Protein 4X7Y (pdb70)

InterPro domains:
  IPR008884 Macrocin-O-methyltransferase [PF05711] (21-252)
  IPR008884 Macrocin-O-methyltransferase [PTHR40036] (36-253)
  IPR029063 S-adenosyl-L-methionine-dependent methyltransferase superfamily [G3DSA:3.40.50.150] (6-253)
  IPR029063 S-adenosyl-L-methionine-dependent methyltransferase superfamily [SSF53335] (18-227)

Solvent-accessible surface area: 20871 Å² total; per-residue (Å²): 92,83,10,31,99,18,5,1,56,4,0,24,62,1,0,0,3,28,0,26,36,16,44,5,41,91,19,69,177,35,108,130,47,65,37,73,104,130,14,1,67,15,5,40,4,76,0,48,64,0,4,5,32,8,0,20,92,4,0,64,12,3,27,91,0,2,30,8,2,41,176,85,53,9,51,12,23,6,0,6,2,13,8,34,17,0,0,4,2,0,0,1,6,0,0,0,61,9,98,85,24,190,127,33,21,0,8,0,0,18,12,18,103,11,37,60,148,60,78,156,142,46,43,101,46,5,45,150,45,50,26,56,101,98,17,92,60,19,65,41,60,14,53,53,70,39,0,62,110,0,0,54,34,10,42,4,78,55,127,25,9,115,38,16,74,18,69,24,119,91,22,0,58,120,7,80,7,147,138,0,1,0,0,2,5,26,12,30,18,31,20,18,4,21,40,0,0,57,69,0,5,82,54,3,8,97,18,0,3,0,0,1,5,8,40,62,34,80,2,2,79,74,0,0,80,63,5,24,122,130,98,65,29,105,22,135,51,51,137,31,14,190,48,0,5,35,0,89,69,109,94,84,9,29,95,17,6,1,52,3,0,24,56,1,0,0,3,14,1,26,42,16,43,6,42,88,17,66,177,37,105,129,48,65,39,81,114,145,16,0,58,15,6,36,4,76,0,48,64,0,5,6,32,7,0,23,89,4,0,64,12,2,25,88,0,3,33,5,2,43,168,84,52,9,61,9,24,6,0,6,1,12,9,34,18,0,0,3,1,0,0,1,6,0,0,0,62,9,96,83,21,186,126,32,24,0,7,0,0,18,17,21,103,10,37,61,154,58,76,146,137,49,48,101,57,6,41,145,40,49,30,60,100,93,18,94,49,18,68,40,62,14,53,51,70,40,0,59,116,1,0,54,40,10,42,3,74,55,126,21,9,112,40,16,76,22,81,22,129,80,22,0,58,120,7,84,8,146,124,0,2,0,0,2,5,26,14,32,18,29,24,16,5,23,35,0,0,55,69,0,5,82,53,3,7,105,20,0,4,0,0,1,6,12,40,58,33,70,1,1,79,86,0,0,84,69,6,24,123,127,101,66,31,102,24,135,50,50,139,32,16,191,52,1,4,34,0,91,66,116

Secondary structure (DSSP, 8-state):
--HHHHHHHHHHHHHTTTTT-PPBP-BTTB---S--HHHHHTT-S-BSS-S-SSHHHHHHHHHHHHHHHHHHT---EEEEE--TTSHHHHHHHHHHHHTT--S--EEEEE-SS-SPPP-TTS-HHHHHH-GGGGTTTTT----HHHHHHHHHHTT--STTEEEEES-HHHHSTT-S-S-EEEEEE---SHHHHHHHHHHTGGGEEEEEEEEETTTTSHHHHHHHHHHHHHHT--PPPEE-SSS-EEEE--/--HHHHHHHHHHHHHTTTTT-PPBP--TT----S--HHHHHTT-S-BSS-S-SSHHHHHHHHHHHHHHHHHHT---EEEEE--TTSHHHHHHHHHHHHTT--S--EEEEE-SS-SPPP-TTS-HHHHHH-GGGGTTTTT----HHHHHHHHHHTT--STTEEEEES-HHHHSTT-S---EEEEEE---SHHHHHHHHHHHGGGEEEEEEEEETTTTSHHHHHHHHHHHHHHT-----EE-SSS-EEEE--

GO terms:
  GO:0000287 magnesium ion binding (F, IDA)
  GO:0008171 O-methyltransferase activity (F, IDA)
  GO:0017000 antibiotic biosynthetic process (P, IDA)
  GO:0032259 methylation (P, IDA)
  GO:0036094 small molecule binding (F, EXP)

Nearest PDB structures (foldseek):
  4x7z-assembly1_B  TM=1.003E+00  e=1.386E-55  Micromonospora griseorubida
  4x7u-assembly1_B  TM=1.002E+00  e=1.895E-55  Micromonospora griseorubida
  4x7v-assembly1_A  TM=1.003E+00  e=2.786E-54  Micromonospora griseorubida
  4xvy-assembly1_B  TM=1.002E+00  e=1.186E-52  Micromonospora griseorubida
  4ce0-assembly1_A-2  TM=9.869E-01  e=1.289E-32  Saccharopolyspora spinosa

Structure (mmCIF, N/CA/C/O backbone):
data_4X7Y
#
_entry.id   4X7Y
#
_cell.length_a   50.386
_cell.length_b   89.926
_cell.length_c   128.669
_cell.angle_alpha   90.00
_cell.angle_beta   90.00
_cell.angle_gamma   90.00
#
_symmetry.space_group_name_H-M   'P 21 21 21'
#
loop_
_entity.id
_entity.type
_entity.pdbx_description
1 polymer "Mycinamicin III 3''-O-methyltransferase"
2 non-polymer 'MAGNESIUM ION'
3 non-polymer S-ADENOSYL-L-HOMOCYSTEINE
4 water water
#
loop_
_atom_site.group_PDB
_atom_site.id
_atom_site.type_symbol
_atom_site.label_atom_id
_atom_site.label_alt_id
_atom_site.label_comp_id
_atom_site.label_asym_id
_atom_site.label_entity_id
_atom_site.label_seq_id
_atom_site.pdbx_PDB_ins_code
_atom_site.Cartn_x
_atom_site.Cartn_y
_atom_site.Cartn_z
_atom_site.occupancy
_atom_site.B_iso_or_equiv
_atom_site.auth_seq_id
_atom_site.auth_comp_id
_atom_site.auth_asym_id
_atom_site.auth_atom_id
_atom_site.pdbx_PDB_model_num
ATOM 1 N N . SER A 1 24 ? 35.192 13.173 116.277 1.00 38.69 4 SER B N 1
ATOM 2 C CA . SER A 1 24 ? 33.816 12.811 115.825 1.00 36.41 4 SER B CA 1
ATOM 3 C C . SER A 1 24 ? 32.750 13.514 116.666 1.00 33.66 4 SER B C 1
ATOM 4 O O . SER A 1 24 ? 32.871 13.607 117.889 1.00 34.87 4 SER B O 1
ATOM 7 N N . THR A 1 25 ? 31.701 13.991 116.002 1.00 30.63 5 THR B N 1
ATOM 8 C CA . THR A 1 25 ? 30.539 14.570 116.676 1.00 27.67 5 THR B CA 1
ATOM 9 C C . THR A 1 25 ? 29.668 13.461 117.272 1.00 24.84 5 THR B C 1
ATOM 10 O O . THR A 1 25 ? 29.853 12.277 116.965 1.00 23.62 5 THR B O 1
ATOM 14 N N . GLY A 1 26 ? 28.697 13.847 118.097 1.00 22.67 6 GLY B N 1
ATOM 15 C CA . GLY A 1 26 ? 27.745 12.891 118.661 1.00 21.58 6 GLY B CA 1
ATOM 16 C C . GLY A 1 26 ? 26.991 12.100 117.604 1.00 20.86 6 GLY B C 1
ATOM 17 O O . GLY A 1 26 ? 26.846 10.880 117.718 1.00 20.44 6 GLY B O 1
ATOM 18 N N . VAL A 1 27 ? 26.519 12.802 116.576 1.00 20.98 7 VAL B N 1
ATOM 19 C CA . VAL A 1 27 ? 25.819 12.162 115.449 1.00 20.44 7 VAL B CA 1
ATOM 20 C C . VAL A 1 27 ? 26.727 11.156 114.730 1.00 19.98 7 VAL B C 1
ATOM 21 O O . VAL A 1 27 ? 26.303 10.041 114.419 1.00 19.15 7 VAL B O 1
ATOM 25 N N . GLU A 1 28 ? 27.966 11.553 114.463 1.00 20.19 8 GLU B N 1
ATOM 26 C CA . GLU A 1 28 ? 28.917 10.672 113.787 1.00 20.81 8 GLU B CA 1
ATOM 27 C C . GLU A 1 28 ? 29.186 9.418 114.628 1.00 19.28 8 GLU B C 1
ATOM 28 O O . GLU A 1 28 ? 29.196 8.299 114.111 1.00 18.67 8 GLU B O 1
ATOM 34 N N . LEU A 1 29 ? 29.385 9.604 115.928 1.00 18.41 9 LEU B N 1
ATOM 35 C CA . LEU A 1 29 ? 29.628 8.479 116.824 1.00 17.80 9 LEU B CA 1
ATOM 36 C C . LEU A 1 29 ? 28.430 7.527 116.897 1.00 16.46 9 LEU B C 1
ATOM 37 O O . LEU A 1 29 ? 28.591 6.296 116.848 1.00 16.01 9 LEU B O 1
ATOM 42 N N . TYR A 1 30 ? 27.232 8.097 117.009 1.00 15.79 10 TYR B N 1
ATOM 43 C CA . TYR A 1 30 ? 26.008 7.303 117.054 1.00 15.45 10 TYR B CA 1
ATOM 44 C C . TYR A 1 30 ? 25.817 6.478 115.779 1.00 15.24 10 TYR B C 1
ATOM 45 O O . TYR A 1 30 ? 25.574 5.282 115.836 1.00 14.86 10 TYR B O 1
ATOM 54 N N . LEU A 1 31 ? 25.932 7.120 114.622 1.00 15.51 11 LEU B N 1
ATOM 55 C CA . LEU A 1 31 ? 25.676 6.399 113.378 1.00 15.90 11 LEU B CA 1
ATOM 56 C C . LEU A 1 31 ? 26.753 5.346 113.080 1.00 15.92 11 LEU B C 1
ATOM 57 O O . LEU A 1 31 ? 26.455 4.273 112.545 1.00 15.36 11 LEU B O 1
ATOM 62 N N . ASP A 1 32 ? 28.001 5.648 113.432 1.00 16.52 12 ASP B N 1
ATOM 63 C CA . ASP A 1 32 ? 29.063 4.664 113.276 1.00 17.31 12 ASP B CA 1
ATOM 64 C C . ASP A 1 32 ? 28.796 3.435 114.162 1.00 15.92 12 ASP B C 1
ATOM 65 O O . ASP A 1 32 ? 28.923 2.298 113.711 1.00 15.34 12 ASP B O 1
ATOM 70 N N . LEU A 1 33 ? 28.411 3.669 115.412 1.00 15.40 13 LEU B N 1
ATOM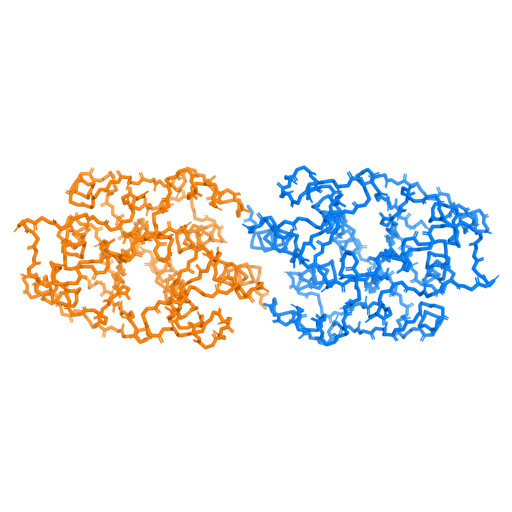 71 C CA . LEU A 1 33 ? 28.112 2.572 116.332 1.00 14.75 13 LEU B CA 1
ATOM 72 C C . LEU A 1 33 ? 26.886 1.791 115.860 1.00 14.18 13 LEU B C 1
ATOM 73 O O . LEU A 1 33 ? 26.854 0.555 115.934 1.00 14.01 13 LEU B O 1
ATOM 78 N N . LEU A 1 34 ? 25.874 2.505 115.369 1.00 13.86 14 LEU B N 1
ATOM 79 C CA . LEU A 1 34 ? 24.661 1.839 114.914 1.00 13.78 14 LEU B CA 1
ATOM 80 C C . LEU A 1 34 ? 24.959 0.879 113.748 1.00 13.61 14 LEU B C 1
ATOM 81 O O . LEU A 1 34 ? 24.447 -0.237 113.718 1.00 13.17 14 LEU B O 1
ATOM 86 N N . LYS A 1 35 ? 25.808 1.294 112.807 1.00 13.69 15 LYS B N 1
ATOM 87 C CA . LYS A 1 35 ? 26.212 0.390 111.715 1.00 14.21 15 LYS B CA 1
ATOM 88 C C . LYS A 1 35 ? 26.957 -0.837 112.233 1.00 14.23 15 LYS B C 1
ATOM 89 O O . LYS A 1 35 ? 26.687 -1.954 111.784 1.00 14.31 15 LYS B O 1
ATOM 95 N N . ARG A 1 36 ? 27.872 -0.630 113.183 1.00 14.93 16 ARG B N 1
ATOM 96 C CA . ARG A 1 36 ? 28.644 -1.739 113.755 1.00 15.99 16 ARG B CA 1
ATOM 97 C C . ARG A 1 36 ? 27.756 -2.690 114.538 1.00 15.19 16 ARG B C 1
ATOM 98 O O . ARG A 1 36 ? 28.059 -3.880 114.646 1.00 15.46 16 ARG B O 1
ATOM 106 N N . THR A 1 37 ? 26.671 -2.159 115.099 1.00 14.38 17 THR B N 1
ATOM 107 C CA . THR A 1 37 ? 25.775 -2.951 115.921 1.00 14.26 17 THR B CA 1
ATOM 108 C C . THR A 1 37 ? 24.778 -3.762 115.085 1.00 13.66 17 THR B C 1
ATOM 109 O O . THR A 1 37 ? 24.638 -4.970 115.290 1.00 13.33 17 THR B O 1
ATOM 113 N N . VAL A 1 38 ? 24.111 -3.135 114.116 1.00 13.29 18 VAL B N 1
ATOM 114 C CA . VAL A 1 38 ? 23.150 -3.893 113.297 1.00 13.20 18 VAL B CA 1
ATOM 115 C C . VAL A 1 38 ? 23.824 -5.001 112.465 1.00 13.23 18 VAL B C 1
ATOM 116 O O . VAL A 1 38 ? 23.198 -6.038 112.193 1.00 13.06 18 VAL B O 1
ATOM 120 N N . SER A 1 39 ? 25.091 -4.791 112.079 1.00 13.25 19 SER B N 1
ATOM 121 C CA . SER A 1 39 ? 25.858 -5.813 111.354 1.00 13.62 19 SER B CA 1
ATOM 122 C C . SER A 1 39 ? 26.638 -6.735 112.299 1.00 13.77 19 SER B C 1
ATOM 123 O O . SER A 1 39 ? 27.274 -7.687 111.862 1.00 13.91 19 SER B O 1
ATOM 126 N N . ASN A 1 40 ? 26.553 -6.427 113.588 1.00 13.54 20 ASN B N 1
ATOM 127 C CA . ASN A 1 40 ? 27.225 -7.159 114.664 1.00 14.00 20 ASN B CA 1
ATOM 128 C C . ASN A 1 40 ? 28.736 -7.354 114.489 1.00 14.36 20 ASN B C 1
ATOM 129 O O . ASN A 1 40 ? 29.272 -8.434 114.730 1.00 14.45 20 ASN B O 1
ATOM 134 N N . PHE A 1 41 ? 29.419 -6.285 114.111 1.00 14.94 21 PHE B N 1
ATOM 135 C CA . PHE A 1 41 ? 30.865 -6.240 114.237 1.00 16.07 21 PHE B CA 1
ATOM 136 C C . PHE A 1 41 ? 31.295 -6.200 115.710 1.00 15.80 21 PHE B C 1
ATOM 137 O O . PHE A 1 41 ? 32.465 -6.432 116.019 1.00 16.26 21 PHE B O 1
ATOM 145 N N . ILE A 1 42 ? 30.359 -5.898 116.612 1.00 15.17 22 ILE B N 1
ATOM 146 C CA . ILE A 1 42 ? 30.678 -5.815 118.037 1.00 15.30 22 ILE B CA 1
ATOM 147 C C . ILE A 1 42 ? 30.935 -7.202 118.628 1.00 15.30 22 ILE B C 1
ATOM 148 O O . ILE A 1 42 ? 31.959 -7.407 119.285 1.00 16.00 22 ILE B O 1
ATOM 153 N N . TYR A 1 43 ? 30.005 -8.138 118.422 1.00 14.60 23 TYR B N 1
ATOM 154 C CA . TYR A 1 43 ? 30.118 -9.489 118.994 1.00 14.83 23 TYR B CA 1
ATOM 155 C C . TYR A 1 43 ? 30.457 -10.580 117.970 1.00 15.33 23 TYR B C 1
ATOM 156 O O . TYR A 1 43 ? 30.856 -11.680 118.358 1.00 16.47 23 TYR B O 1
ATOM 165 N N . GLN A 1 44 ? 30.333 -10.267 116.686 1.00 15.44 24 GLN B N 1
ATOM 166 C CA . GLN A 1 44 ? 30.880 -11.110 115.605 1.00 15.79 24 GLN B CA 1
ATOM 167 C C . GLN A 1 44 ? 30.329 -12.539 115.610 1.00 15.69 24 GLN B C 1
ATOM 168 O O . GLN A 1 44 ? 31.043 -13.535 115.807 1.00 16.07 24 GLN B O 1
ATOM 174 N N . ASP A 1 45 ? 29.027 -12.617 115.353 1.00 15.68 25 ASP B N 1
ATOM 175 C CA . ASP A 1 45 ? 28.323 -13.893 115.296 1.00 15.58 25 ASP B CA 1
ATOM 176 C C . ASP A 1 45 ? 28.728 -14.745 114.102 1.00 15.76 25 ASP B C 1
ATOM 177 O O . ASP A 1 45 ? 29.065 -14.237 113.019 1.00 15.67 25 ASP B O 1
ATOM 182 N N . ALA A 1 46 ? 28.636 -16.057 114.292 1.00 15.99 26 ALA B N 1
ATOM 183 C CA . ALA A 1 46 ? 28.877 -17.014 113.228 1.00 16.07 26 ALA B CA 1
ATOM 184 C C . ALA A 1 46 ? 27.945 -16.778 112.049 1.00 15.65 26 ALA B C 1
ATOM 185 O O . ALA A 1 46 ? 26.863 -16.210 112.204 1.00 15.91 26 ALA B O 1
ATOM 187 N N . THR A 1 47 ? 28.368 -17.247 110.880 1.00 15.73 27 THR B N 1
ATOM 188 C CA . THR A 1 47 ? 27.497 -17.277 109.709 1.00 15.80 27 THR B CA 1
ATOM 189 C C . THR A 1 47 ? 26.893 -18.672 109.542 1.00 16.16 27 THR B C 1
ATOM 190 O O . THR A 1 47 ? 27.476 -19.679 109.978 1.00 16.49 27 THR B O 1
ATOM 194 N N . HIS A 1 48 ? 25.727 -18.732 108.912 1.00 16.60 28 HIS B N 1
ATOM 195 C CA . HIS A 1 48 ? 25.226 -20.001 108.401 1.00 17.32 28 HIS B CA 1
ATOM 196 C C . HIS A 1 48 ? 26.168 -20.483 107.304 1.00 18.36 28 HIS B C 1
ATOM 197 O O . HIS A 1 48 ? 26.789 -19.673 106.597 1.00 17.85 28 HIS B O 1
ATOM 204 N N . VAL A 1 49 ? 26.269 -21.803 107.169 1.00 19.68 29 VAL B N 1
ATOM 205 C CA . VAL A 1 49 ? 27.056 -22.423 106.106 1.00 20.97 29 VAL B CA 1
ATOM 206 C C . VAL A 1 49 ? 26.107 -22.685 104.940 1.00 21.94 29 VAL B C 1
ATOM 207 O O . VAL A 1 49 ? 25.333 -23.639 104.960 1.00 22.68 29 VAL B O 1
ATOM 211 N N . ALA A 1 50 ? 26.151 -21.794 103.954 1.00 22.54 30 ALA B N 1
ATOM 212 C CA . ALA A 1 50 ? 25.253 -21.812 102.805 1.00 23.81 30 ALA B CA 1
ATOM 213 C C . ALA A 1 50 ? 25.929 -21.113 101.631 1.00 24.77 30 ALA B C 1
ATOM 214 O O . ALA A 1 50 ? 26.887 -20.369 101.818 1.00 24.15 30 ALA B O 1
ATOM 216 N N . GLY A 1 51 ? 25.419 -21.353 100.425 1.00 26.19 31 GLY B N 1
ATOM 217 C CA . GLY A 1 51 ? 25.978 -20.760 99.212 1.00 27.57 31 GLY B CA 1
ATOM 218 C C . GLY A 1 51 ? 27.469 -21.014 99.100 1.00 28.54 31 GLY B C 1
ATOM 219 O O . GLY A 1 51 ? 27.918 -22.147 99.241 1.00 28.67 31 GLY B O 1
ATOM 220 N N . LEU A 1 52 ? 28.240 -19.949 98.887 1.00 29.92 32 LEU B N 1
ATOM 221 C CA . LEU A 1 52 ? 29.695 -20.058 98.757 1.00 31.02 32 LEU B CA 1
ATOM 222 C C . LEU A 1 52 ? 30.432 -20.134 100.098 1.00 31.01 32 LEU B C 1
ATOM 223 O O . LEU A 1 52 ? 31.640 -20.375 100.125 1.00 31.94 32 LEU B O 1
ATOM 228 N N . ILE A 1 53 ? 29.711 -19.932 101.199 1.00 29.53 33 ILE B N 1
ATOM 229 C CA . ILE A 1 53 ? 30.306 -19.944 102.538 1.00 29.63 33 ILE B CA 1
ATOM 230 C C . ILE A 1 53 ? 30.392 -21.390 103.043 1.00 29.03 33 ILE B C 1
ATOM 231 O O . ILE A 1 53 ? 29.367 -22.036 103.241 1.00 29.48 33 ILE B O 1
ATOM 236 N N . THR A 1 54 ? 31.607 -21.888 103.272 1.00 29.42 34 THR B N 1
ATOM 237 C CA . THR A 1 54 ? 31.806 -23.287 103.676 1.00 29.85 34 THR B CA 1
ATOM 238 C C . THR A 1 54 ? 32.187 -23.490 105.148 1.00 29.28 34 THR B C 1
ATOM 239 O O . THR A 1 54 ? 32.300 -24.627 105.603 1.00 30.00 34 THR B O 1
ATOM 243 N N . GLN A 1 55 ? 32.364 -22.395 105.885 1.00 27.92 35 GLN B N 1
ATOM 244 C CA . GLN A 1 55 ? 32.764 -22.431 107.289 1.00 27.77 35 GLN B CA 1
ATOM 245 C C . GLN A 1 55 ? 31.870 -21.486 108.085 1.00 24.67 35 GLN B C 1
ATOM 246 O O . GLN A 1 55 ? 31.432 -20.464 107.560 1.00 23.97 35 GLN B O 1
ATOM 252 N N . ALA A 1 56 ? 31.620 -21.818 109.348 1.00 22.51 36 ALA B N 1
ATOM 253 C CA . ALA A 1 56 ? 30.752 -21.001 110.205 1.00 21.15 36 ALA B CA 1
ATOM 254 C C . ALA A 1 56 ? 31.430 -19.756 110.807 1.00 20.79 36 ALA B C 1
ATOM 255 O O . ALA A 1 56 ? 30.752 -18.830 111.228 1.00 19.35 36 ALA B O 1
ATOM 257 N N . ALA A 1 57 ? 32.757 -19.739 110.862 1.00 20.34 37 ALA B N 1
ATOM 258 C CA . ALA A 1 57 ? 33.487 -18.661 111.534 1.00 20.37 37 ALA B CA 1
ATOM 259 C C . ALA A 1 57 ? 33.153 -17.278 110.979 1.00 19.17 37 ALA B C 1
ATOM 260 O O . ALA A 1 57 ? 32.956 -17.110 109.775 1.00 19.50 37 ALA B O 1
ATOM 262 N N . PHE A 1 58 ? 33.086 -16.291 111.866 1.00 18.19 38 PHE B N 1
ATOM 263 C CA . PHE A 1 58 ? 33.003 -14.891 111.459 1.00 17.06 38 PHE B CA 1
ATOM 264 C C . PHE A 1 58 ? 34.280 -14.522 110.715 1.00 17.24 38 PHE B C 1
ATOM 265 O O . PHE A 1 58 ? 35.389 -14.788 111.202 1.00 17.88 38 PHE B O 1
ATOM 273 N N . VAL A 1 59 ? 34.118 -13.932 109.535 1.00 17.43 39 VAL B N 1
ATOM 274 C CA . VAL A 1 59 ? 35.235 -13.425 108.749 1.00 17.92 39 VAL B CA 1
ATOM 275 C C . VAL A 1 59 ? 34.996 -11.933 108.517 1.00 18.43 39 VAL B C 1
ATOM 276 O O . VAL A 1 59 ? 33.975 -11.545 107.934 1.00 18.06 39 VAL B O 1
ATOM 280 N N . GLU A 1 60 ? 35.918 -11.095 108.986 1.00 19.29 40 GLU B N 1
ATOM 281 C CA . GLU A 1 60 ? 35.741 -9.642 108.903 1.00 20.31 40 GLU B CA 1
ATOM 282 C C . GLU A 1 60 ? 35.433 -9.158 107.485 1.00 19.80 40 GLU B C 1
ATOM 283 O O . GLU A 1 60 ? 34.508 -8.366 107.273 1.00 18.64 40 GLU B O 1
ATOM 289 N N . GLU A 1 61 ? 36.208 -9.643 106.524 1.00 19.85 41 GLU B N 1
ATOM 290 C CA . GLU A 1 61 ? 36.072 -9.206 105.136 1.00 20.38 41 GLU B CA 1
ATOM 291 C C . GLU A 1 61 ? 34.687 -9.558 104.563 1.00 18.73 41 GLU B C 1
ATOM 292 O O . GLU A 1 61 ? 34.121 -8.792 103.771 1.00 18.56 41 GLU B O 1
ATOM 298 N N . ALA A 1 62 ? 34.135 -10.701 104.973 1.00 17.11 42 ALA B N 1
ATOM 299 C CA . ALA A 1 62 ? 32.815 -11.133 104.509 1.00 16.68 42 ALA B CA 1
ATOM 300 C C . ALA A 1 62 ? 31.717 -10.241 105.076 1.00 15.98 42 ALA B C 1
ATOM 301 O O . ALA A 1 62 ? 30.802 -9.840 104.348 1.00 15.65 42 ALA B O 1
ATOM 303 N N . ARG A 1 63 ? 31.801 -9.919 106.365 1.00 15.37 43 ARG B N 1
ATOM 304 C CA . ARG A 1 63 ? 30.801 -9.041 106.979 1.00 14.88 43 ARG B CA 1
ATOM 305 C C . ARG A 1 63 ? 30.926 -7.591 106.472 1.00 15.16 43 ARG B C 1
ATOM 306 O O . ARG A 1 63 ? 29.924 -6.884 106.312 1.00 14.95 43 ARG B O 1
ATOM 314 N N . GLU A 1 64 ? 32.155 -7.159 106.197 1.00 15.42 44 GLU B N 1
ATOM 315 C CA . GLU A 1 64 ? 32.386 -5.817 105.673 1.00 16.49 44 GLU B CA 1
ATOM 316 C C . GLU A 1 64 ? 31.665 -5.604 104.338 1.00 15.94 44 GLU B C 1
ATOM 317 O O . GLU A 1 64 ? 31.139 -4.509 104.085 1.00 15.73 44 GLU B O 1
ATOM 323 N N . SER A 1 65 ? 31.655 -6.643 103.497 1.00 15.84 45 SER B N 1
ATOM 324 C CA . SER A 1 65 ? 31.035 -6.555 102.172 1.00 15.87 45 SER B CA 1
ATOM 325 C C . SER A 1 65 ? 29.668 -7.260 102.097 1.00 15.15 45 SER B C 1
ATOM 326 O O . SER A 1 65 ? 29.096 -7.380 101.024 1.00 14.94 45 SER B O 1
ATOM 329 N N . GLY A 1 66 ? 29.120 -7.692 103.231 1.00 14.62 46 GLY B N 1
ATOM 330 C CA . GLY A 1 66 ? 27.779 -8.280 103.247 1.00 14.74 46 GLY B CA 1
ATOM 331 C C . GLY A 1 66 ? 27.651 -9.592 102.499 1.00 15.21 46 GLY B C 1
ATOM 332 O O . GLY A 1 66 ? 26.630 -9.848 101.856 1.00 15.11 46 GLY B O 1
ATOM 333 N N . GLU A 1 67 ? 28.660 -10.450 102.618 1.00 15.93 47 GLU B N 1
ATOM 334 C CA . GLU A 1 67 ? 28.717 -11.666 101.809 1.00 17.24 47 GLU B CA 1
ATOM 335 C C . GLU A 1 67 ? 28.344 -12.943 102.564 1.00 17.63 47 GLU B C 1
ATOM 336 O O . GLU A 1 67 ? 28.248 -14.012 101.955 1.00 19.52 47 GLU B O 1
ATOM 342 N N . ASP A 1 68 ? 28.112 -12.834 103.866 1.00 16.43 48 ASP B N 1
ATOM 343 C CA . ASP A 1 68 ? 27.773 -14.004 104.667 1.00 16.20 48 ASP B CA 1
ATOM 344 C C . ASP A 1 68 ? 26.303 -13.977 105.110 1.00 15.81 48 ASP B C 1
ATOM 345 O O . ASP A 1 68 ? 25.506 -13.148 104.629 1.00 15.59 48 ASP B O 1
ATOM 350 N N . TYR A 1 69 ? 25.948 -14.906 105.996 1.00 15.32 49 TYR B N 1
ATOM 351 C CA . TYR A 1 69 ? 24.552 -15.191 106.340 1.00 15.84 49 TYR B CA 1
ATOM 352 C C . TYR A 1 69 ? 24.449 -15.220 107.859 1.00 14.75 49 TYR B C 1
ATOM 353 O O . TYR A 1 69 ? 24.491 -16.295 108.478 1.00 15.28 49 TYR B O 1
ATOM 362 N N . PRO A 1 70 ? 24.352 -14.032 108.480 1.00 14.06 50 PRO B N 1
ATOM 363 C CA . PRO A 1 70 ? 24.547 -13.986 109.926 1.00 14.06 50 PRO B CA 1
ATOM 364 C C . PRO A 1 70 ? 23.550 -14.827 110.734 1.00 14.10 50 PRO B C 1
ATOM 365 O O . PRO A 1 70 ? 22.351 -14.811 110.461 1.00 14.35 50 PRO B O 1
ATOM 369 N N . THR A 1 71 ? 24.052 -15.551 111.732 1.00 14.26 51 THR B N 1
ATOM 370 C CA . THR A 1 71 ? 23.175 -16.340 112.593 1.00 14.88 51 THR B CA 1
ATOM 371 C C . THR A 1 71 ? 22.356 -15.469 113.546 1.00 14.78 51 THR B C 1
ATOM 372 O O . THR A 1 71 ? 21.240 -15.855 113.925 1.00 15.06 51 THR B O 1
ATOM 376 N N . VAL A 1 72 ? 22.907 -14.315 113.924 1.00 14.71 52 VAL B N 1
ATOM 377 C CA . VAL A 1 72 ? 22.286 -13.415 114.908 1.00 14.96 52 VAL B CA 1
ATOM 378 C C . VAL A 1 72 ? 22.116 -11.958 114.429 1.00 14.10 52 VAL B C 1
ATOM 379 O O . VAL A 1 72 ? 21.146 -11.302 114.799 1.00 14.14 52 VAL B O 1
ATOM 383 N N . ALA A 1 73 ? 23.021 -11.451 113.593 1.00 13.52 53 ALA B N 1
ATOM 384 C CA . ALA A 1 73 ? 23.002 -10.018 113.240 1.00 12.95 53 ALA B CA 1
ATOM 385 C C . ALA A 1 73 ? 21.679 -9.593 112.611 1.00 12.89 53 ALA B C 1
ATOM 386 O O . ALA A 1 73 ? 21.018 -10.385 111.938 1.00 13.03 53 ALA B O 1
ATOM 388 N N . HIS A 1 74 ? 21.307 -8.336 112.809 1.00 12.49 54 HIS B N 1
ATOM 389 C CA . HIS A 1 74 ? 20.011 -7.846 112.330 1.00 12.65 54 HIS B CA 1
ATOM 390 C C . HIS A 1 74 ? 19.958 -7.470 110.850 1.00 12.40 54 HIS B C 1
ATOM 391 O O . HIS A 1 74 ? 18.864 -7.316 110.320 1.00 12.22 54 HIS B O 1
ATOM 398 N N . THR A 1 75 ? 21.115 -7.320 110.206 1.00 12.33 55 THR B N 1
ATOM 399 C CA . THR A 1 75 ? 21.187 -7.129 108.748 1.00 12.60 55 THR B CA 1
ATOM 400 C C . THR A 1 75 ? 22.285 -7.994 108.159 1.00 12.66 55 THR B C 1
ATOM 401 O O . THR A 1 75 ? 23.292 -8.282 108.825 1.00 13.09 55 THR B O 1
ATOM 405 N N . ALA A 1 76 ? 22.065 -8.409 106.911 1.00 12.76 56 ALA B N 1
ATOM 406 C CA . ALA A 1 76 ? 23.038 -9.145 106.130 1.00 13.02 56 ALA B CA 1
ATOM 407 C C . ALA A 1 76 ? 23.707 -8.265 105.077 1.00 13.23 56 ALA B C 1
ATOM 408 O O . ALA A 1 76 ? 24.550 -8.765 104.335 1.00 13.76 56 ALA B O 1
ATOM 410 N N . ILE A 1 77 ? 23.358 -6.981 104.996 1.00 13.06 57 ILE B N 1
ATOM 411 C CA . ILE A 1 77 ? 23.850 -6.175 103.861 1.00 13.10 57 ILE B CA 1
ATOM 412 C C . ILE A 1 77 ? 25.306 -5.750 103.985 1.00 13.32 57 ILE B C 1
ATOM 413 O O . ILE A 1 77 ? 25.907 -5.367 102.986 1.00 13.24 57 ILE B O 1
ATOM 418 N N . GLY A 1 78 ? 25.860 -5.795 105.195 1.00 13.29 58 GLY B N 1
ATOM 419 C CA . GLY A 1 78 ? 27.273 -5.485 105.419 1.00 13.65 58 GLY B CA 1
ATOM 420 C C . GLY A 1 78 ? 27.598 -4.005 105.463 1.00 13.87 58 GLY B C 1
ATOM 421 O O . GLY A 1 78 ? 26.747 -3.151 105.212 1.00 13.68 58 GLY B O 1
ATOM 422 N N . MET A 1 79 ? 28.851 -3.699 105.781 1.00 14.54 59 MET B N 1
ATOM 423 C CA . MET A 1 79 ? 29.244 -2.313 106.024 1.00 15.50 59 MET B CA 1
ATOM 424 C C . MET A 1 79 ? 29.224 -1.426 104.783 1.00 14.88 59 MET B C 1
ATOM 425 O O . MET A 1 79 ? 28.846 -0.258 104.860 1.00 14.49 59 MET B O 1
ATOM 430 N N . LYS A 1 80 ? 29.650 -1.951 103.641 1.00 14.62 60 LYS B N 1
ATOM 431 C CA . LYS A 1 80 ? 29.686 -1.120 102.437 1.00 14.70 60 LYS B CA 1
ATOM 432 C C . LYS A 1 80 ? 28.265 -0.678 102.039 1.00 14.06 60 LYS B C 1
ATOM 433 O O . LYS A 1 80 ? 28.036 0.491 101.693 1.00 14.01 60 LYS B O 1
ATOM 439 N N . ARG A 1 81 ? 27.308 -1.601 102.099 1.00 13.39 61 ARG B N 1
ATOM 440 C CA . ARG A 1 81 ? 25.930 -1.249 101.777 1.00 13.05 61 ARG B CA 1
ATOM 441 C C . ARG A 1 81 ? 25.248 -0.398 102.866 1.00 12.77 61 ARG B C 1
ATOM 442 O O . ARG A 1 81 ? 24.383 0.423 102.552 1.00 12.94 61 ARG B O 1
ATOM 450 N N . LEU A 1 82 ? 25.641 -0.561 104.133 1.00 12.84 62 LEU B N 1
ATOM 451 C CA . LEU A 1 82 ? 25.170 0.350 105.179 1.00 13.01 62 LEU B CA 1
ATOM 452 C C . LEU A 1 82 ? 25.685 1.761 104.922 1.00 13.41 62 LEU B C 1
ATOM 453 O O . LEU A 1 82 ? 24.927 2.724 105.014 1.00 13.51 62 LEU B O 1
ATOM 458 N N . ASN A 1 83 ? 26.968 1.875 104.581 1.00 14.06 63 ASN B N 1
ATOM 459 C CA . ASN A 1 83 ? 27.546 3.177 104.239 1.00 14.65 63 ASN B CA 1
ATOM 460 C C . ASN A 1 83 ? 26.806 3.824 103.068 1.00 14.41 63 ASN B C 1
ATOM 461 O O . ASN A 1 83 ? 26.566 5.033 103.063 1.00 14.74 63 ASN B O 1
ATOM 466 N N . ASN A 1 84 ? 26.454 3.016 102.074 1.00 14.17 64 ASN B N 1
ATOM 467 C CA . ASN A 1 84 ? 25.694 3.509 100.924 1.00 14.24 64 ASN B CA 1
ATOM 468 C C . ASN A 1 84 ? 24.337 4.044 101.351 1.00 13.93 64 ASN B C 1
ATOM 469 O O . ASN A 1 84 ? 23.928 5.122 100.943 1.00 14.32 64 ASN B O 1
ATOM 474 N N . LEU A 1 85 ? 23.641 3.288 102.190 1.00 13.57 65 LEU B N 1
ATOM 475 C CA . LEU A 1 85 ? 22.332 3.723 102.656 1.00 13.78 65 LEU B CA 1
ATOM 476 C C . LEU A 1 85 ? 22.446 5.049 103.410 1.00 14.12 65 LEU B C 1
ATOM 477 O O . LEU A 1 85 ? 21.636 5.944 103.199 1.00 14.39 65 LEU B O 1
ATOM 482 N N . GLN A 1 86 ? 23.468 5.174 104.254 1.00 14.28 66 GLN B N 1
ATOM 483 C CA . GLN A 1 86 ? 23.730 6.437 104.958 1.00 15.03 66 GLN B CA 1
ATOM 484 C C . GLN A 1 86 ? 23.957 7.576 103.969 1.00 15.45 66 GLN B C 1
ATOM 485 O O . GLN A 1 86 ? 23.399 8.652 104.120 1.00 15.73 66 GLN B O 1
ATOM 491 N N . HIS A 1 87 ? 24.773 7.328 102.957 1.00 15.73 67 HIS B N 1
ATOM 492 C CA . HIS A 1 87 ? 25.036 8.337 101.943 1.00 17.10 67 HIS B CA 1
ATOM 493 C C . HIS A 1 87 ? 23.747 8.804 101.252 1.00 16.73 67 HIS B C 1
ATOM 494 O O . HIS A 1 87 ? 23.549 10.007 101.029 1.00 17.20 67 HIS B O 1
ATOM 501 N N . CYS A 1 88 ? 22.879 7.859 100.902 1.00 15.84 68 CYS B N 1
ATOM 502 C CA . CYS A 1 88 ? 21.659 8.192 100.179 1.00 16.00 68 CYS B CA 1
ATOM 503 C C . CYS A 1 88 ? 20.691 8.982 101.053 1.00 15.94 68 CYS B C 1
ATOM 504 O O . CYS A 1 88 ? 20.136 9.992 100.605 1.00 16.06 68 CYS B O 1
ATOM 507 N N . VAL A 1 89 ? 20.515 8.552 102.302 1.00 15.62 69 VAL B N 1
ATOM 508 C CA . VAL A 1 89 ? 19.600 9.246 103.208 1.00 15.94 69 VAL B CA 1
ATOM 509 C C . VAL A 1 89 ? 20.134 10.645 103.524 1.00 16.63 69 VAL B C 1
ATOM 510 O O . VAL A 1 89 ? 19.397 11.626 103.421 1.00 17.09 69 VAL B O 1
ATOM 514 N N . GLU A 1 90 ? 21.412 10.743 103.872 1.00 17.10 70 GLU B N 1
ATOM 515 C CA . GLU A 1 90 ? 22.005 12.050 104.225 1.00 18.58 70 GLU B CA 1
ATOM 516 C C . GLU A 1 90 ? 21.988 13.019 103.041 1.00 18.84 70 GLU B C 1
ATOM 517 O O . GLU A 1 90 ? 21.758 14.215 103.215 1.00 19.52 70 GLU B O 1
ATOM 523 N N . SER A 1 91 ? 22.214 12.497 101.840 1.00 18.67 71 SER B N 1
ATOM 524 C CA . SER A 1 91 ? 22.198 13.332 100.642 1.00 19.18 71 SER B CA 1
ATOM 525 C C . SER A 1 91 ? 20.781 13.852 100.393 1.00 19.19 71 SER B C 1
ATOM 526 O O . SER A 1 91 ? 20.602 15.020 100.039 1.00 19.39 71 SER B O 1
ATOM 529 N N . ALA A 1 92 ? 19.778 12.988 100.561 1.00 18.83 72 ALA B N 1
ATOM 530 C CA . ALA A 1 92 ? 18.380 13.401 100.415 1.00 19.35 72 ALA B CA 1
ATOM 531 C C . ALA A 1 92 ? 18.024 14.510 101.400 1.00 20.09 72 ALA B C 1
ATOM 532 O O . ALA A 1 92 ? 17.392 15.504 101.024 1.00 20.51 72 ALA B O 1
ATOM 534 N N . LEU A 1 93 ? 18.456 14.351 102.648 1.00 19.77 73 LEU B N 1
ATOM 535 C CA . LEU A 1 93 ? 18.210 15.365 103.676 1.00 21.25 73 LEU B CA 1
ATOM 536 C C . LEU A 1 93 ? 18.914 16.677 103.346 1.00 22.84 73 LEU B C 1
ATOM 537 O O . LEU A 1 93 ? 18.301 17.750 103.424 1.00 24.26 73 LEU B O 1
ATOM 542 N N . ARG A 1 94 ? 20.186 16.593 102.970 1.00 23.80 74 ARG B N 1
ATOM 543 C CA . ARG A 1 94 ? 20.979 17.788 102.680 1.00 26.11 74 ARG B CA 1
ATOM 544 C C . ARG A 1 94 ? 20.433 18.568 101.489 1.00 25.69 74 ARG B C 1
ATOM 545 O O . ARG A 1 94 ? 20.407 19.804 101.512 1.00 26.57 74 ARG B O 1
ATOM 553 N N . ASP A 1 95 ? 19.995 17.847 100.459 1.00 24.81 75 ASP B N 1
ATOM 554 C CA . ASP A 1 95 ? 19.543 18.464 99.212 1.00 25.13 75 ASP B CA 1
ATOM 555 C C . ASP A 1 95 ? 18.046 18.774 99.195 1.00 24.00 75 ASP B C 1
ATOM 556 O O . ASP A 1 95 ? 17.536 19.281 98.192 1.00 24.87 75 ASP B O 1
ATOM 561 N N . GLY A 1 96 ? 17.347 18.463 100.285 1.00 23.68 76 GLY B N 1
ATOM 562 C CA . GLY A 1 96 ? 15.912 18.734 100.403 1.00 23.02 76 GLY B CA 1
A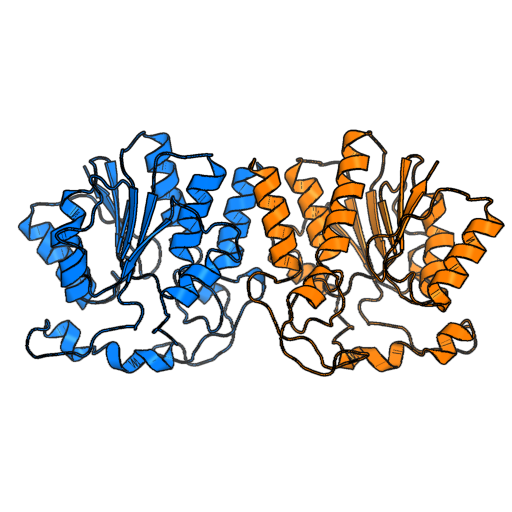TOM 563 C C . GLY A 1 96 ? 15.060 17.932 99.441 1.00 22.72 76 GLY B C 1
ATOM 564 O O . GLY A 1 96 ? 14.036 18.420 98.941 1.00 23.74 76 GLY B O 1
ATOM 565 N N . VAL A 1 97 ? 15.477 16.700 99.172 1.00 20.94 77 VAL B N 1
ATOM 566 C CA . VAL A 1 97 ? 14.687 15.807 98.333 1.00 20.12 77 VAL B CA 1
ATOM 567 C C . VAL A 1 97 ? 13.516 15.339 99.185 1.00 19.61 77 VAL B C 1
ATOM 568 O O . VAL A 1 97 ? 13.735 14.756 100.245 1.00 19.68 77 VAL B O 1
ATOM 572 N N . PRO A 1 98 ? 12.274 15.603 98.748 1.00 19.41 78 PRO B N 1
ATOM 573 C CA . PRO A 1 98 ? 11.160 15.227 99.622 1.00 19.31 78 PRO B CA 1
ATOM 574 C C . PRO A 1 98 ? 10.904 13.733 99.639 1.00 18.36 78 PRO B C 1
ATOM 575 O O . PRO A 1 98 ? 11.155 13.047 98.642 1.00 18.31 78 PRO B O 1
ATOM 579 N N . GLY A 1 99 ? 10.392 13.248 100.764 1.00 18.14 79 GLY B N 1
ATOM 580 C CA . GLY A 1 99 ? 9.820 11.918 100.815 1.00 17.41 79 GLY B CA 1
ATOM 581 C C . GLY A 1 99 ? 10.339 11.006 101.898 1.00 16.87 79 GLY B C 1
ATOM 582 O O . GLY A 1 99 ? 11.233 11.345 102.681 1.00 16.65 79 GLY B O 1
ATOM 583 N N . ASP A 1 100 ? 9.754 9.819 101.917 1.00 16.31 80 ASP B N 1
ATOM 584 C CA . ASP A 1 100 ? 10.042 8.813 102.920 1.00 16.12 80 ASP B CA 1
ATOM 585 C C . ASP A 1 100 ? 11.138 7.843 102.461 1.00 15.54 80 ASP B C 1
ATOM 586 O O . ASP A 1 100 ? 11.667 7.954 101.353 1.00 15.34 80 ASP B O 1
ATOM 591 N N . VAL A 1 101 ? 11.485 6.903 103.336 1.00 14.91 81 VAL B N 1
ATOM 592 C CA . VAL A 1 101 ? 12.412 5.831 103.008 1.00 14.70 81 VAL B CA 1
ATOM 593 C C . VAL A 1 101 ? 11.631 4.521 103.005 1.00 14.22 81 VAL B C 1
ATOM 594 O O . VAL A 1 101 ? 10.932 4.239 103.973 1.00 14.80 81 VAL B O 1
ATOM 598 N N . LEU A 1 102 ? 11.740 3.742 101.928 1.00 13.89 82 LEU B N 1
ATOM 599 C CA . LEU A 1 102 ? 11.106 2.426 101.838 1.00 13.51 82 LEU B CA 1
ATOM 600 C C . LEU A 1 102 ? 12.148 1.366 101.567 1.00 13.54 82 LEU B C 1
ATOM 601 O O . LEU A 1 102 ? 12.935 1.519 100.623 1.00 13.12 82 LEU B O 1
ATOM 606 N N . GLU A 1 103 ? 12.164 0.298 102.370 1.00 13.68 83 GLU B N 1
ATOM 607 C CA . GLU A 1 103 ? 12.944 -0.893 102.014 1.00 14.24 83 GLU B CA 1
ATOM 608 C C . GLU A 1 103 ? 11.990 -2.035 101.722 1.00 13.72 83 GLU B C 1
ATOM 609 O O . GLU A 1 103 ? 11.096 -2.314 102.518 1.00 13.47 83 GLU B O 1
ATOM 615 N N . THR A 1 104 ? 12.196 -2.694 100.582 1.00 13.26 84 THR B N 1
ATOM 616 C CA . THR A 1 104 ? 11.384 -3.832 100.189 1.00 13.23 84 THR B CA 1
ATOM 617 C C . THR A 1 104 ? 12.253 -5.083 100.315 1.00 13.31 84 THR B C 1
ATOM 618 O O . THR A 1 104 ? 13.112 -5.354 99.469 1.00 13.64 84 THR B O 1
ATOM 622 N N . GLY A 1 105 ? 12.032 -5.820 101.405 1.00 13.07 85 GLY B N 1
ATOM 623 C CA . GLY A 1 105 ? 12.828 -6.982 101.750 1.00 13.12 85 GLY B CA 1
ATOM 624 C C . GLY A 1 105 ? 13.721 -6.602 102.914 1.00 13.08 85 GLY B C 1
ATOM 625 O O . GLY A 1 105 ? 14.787 -6.035 102.710 1.00 13.49 85 GLY B O 1
ATOM 626 N N . VAL A 1 106 ? 13.284 -6.912 104.131 1.00 12.84 86 VAL B N 1
ATOM 627 C CA . VAL A 1 106 ? 13.918 -6.367 105.337 1.00 13.10 86 VAL B CA 1
ATOM 628 C C . VAL A 1 106 ? 14.536 -7.393 106.272 1.00 12.74 86 VAL B C 1
ATOM 629 O O . VAL A 1 106 ? 15.316 -7.018 107.150 1.00 12.69 86 VAL B O 1
ATOM 633 N N . TRP A 1 107 ? 14.201 -8.666 106.087 1.00 12.77 87 TRP B N 1
ATOM 634 C CA . TRP A 1 107 ? 14.691 -9.738 106.971 1.00 12.95 87 TRP B CA 1
ATOM 635 C C . TRP A 1 107 ? 14.454 -9.383 108.445 1.00 13.22 87 TRP B C 1
ATOM 636 O O . TRP A 1 107 ? 13.306 -9.199 108.834 1.00 13.58 87 TRP B O 1
ATOM 647 N N . ARG A 1 108 ? 15.515 -9.254 109.247 1.00 13.01 88 ARG B N 1
ATOM 648 C CA . ARG A 1 108 ? 15.383 -8.989 110.685 1.00 12.98 88 ARG B CA 1
ATOM 649 C C . ARG A 1 108 ? 15.224 -7.505 110.981 1.00 12.85 88 ARG B C 1
ATOM 650 O O . ARG A 1 108 ? 14.995 -7.128 112.127 1.00 13.03 88 ARG B O 1
ATOM 658 N N . GLY A 1 109 ? 15.372 -6.674 109.948 1.00 12.73 89 GLY B N 1
ATOM 659 C CA . GLY A 1 109 ? 15.073 -5.265 110.019 1.00 12.78 89 GLY B CA 1
ATOM 660 C C . GLY A 1 109 ? 16.240 -4.312 110.210 1.00 12.76 89 GLY B C 1
ATOM 661 O O . GLY A 1 109 ? 16.018 -3.092 110.302 1.00 13.06 89 GLY B O 1
ATOM 662 N N . GLY A 1 110 ? 17.470 -4.833 110.270 1.00 12.78 90 GLY B N 1
ATOM 663 C CA . GLY A 1 110 ? 18.636 -4.011 110.594 1.00 12.78 90 GLY B CA 1
ATOM 664 C C . GLY A 1 110 ? 18.887 -2.808 109.699 1.00 12.85 90 GLY B C 1
ATOM 665 O O . GLY A 1 110 ? 19.297 -1.752 110.184 1.00 13.36 90 GLY B O 1
ATOM 666 N N . ALA A 1 111 ? 18.681 -2.949 108.382 1.00 13.15 91 ALA B N 1
ATOM 667 C CA . ALA A 1 111 ? 18.862 -1.818 107.477 1.00 13.62 91 ALA B CA 1
ATOM 668 C C . ALA A 1 111 ? 17.820 -0.713 107.739 1.00 14.01 91 ALA B C 1
ATOM 669 O O . ALA A 1 111 ? 18.136 0.482 107.689 1.00 14.51 91 ALA B O 1
ATOM 671 N N . CYS A 1 112 ? 16.577 -1.115 108.015 1.00 14.44 92 CYS B N 1
ATOM 672 C CA . CYS A 1 112 ? 15.502 -0.153 108.326 1.00 15.18 92 CYS B CA 1
ATOM 673 C C . CYS A 1 112 ? 15.678 0.474 109.711 1.00 14.39 92 CYS B C 1
ATOM 674 O O . CYS A 1 112 ? 15.347 1.647 109.916 1.00 13.97 92 CYS B O 1
ATOM 677 N N . ILE A 1 113 ? 16.193 -0.311 110.656 1.00 13.62 93 ILE B N 1
ATOM 678 C CA . ILE A 1 113 ? 16.571 0.222 111.964 1.00 13.65 93 ILE B CA 1
ATOM 679 C C . ILE A 1 113 ? 17.625 1.320 111.789 1.00 13.58 93 ILE B C 1
ATOM 680 O O . ILE A 1 113 ? 17.505 2.415 112.350 1.00 13.78 93 ILE B O 1
ATOM 685 N N . PHE A 1 114 ? 18.648 1.037 110.990 1.00 13.48 94 PHE B N 1
ATOM 686 C CA . PHE A 1 114 ? 19.671 2.036 110.713 1.00 13.67 94 PHE B CA 1
ATOM 687 C C . PHE A 1 114 ? 19.051 3.285 110.061 1.00 13.76 94 PHE B C 1
ATOM 688 O O . PHE A 1 114 ? 19.326 4.404 110.489 1.00 14.24 94 PHE B O 1
ATOM 696 N N . ALA A 1 115 ? 18.188 3.100 109.066 1.00 13.58 95 ALA B N 1
ATOM 697 C CA . ALA A 1 115 ? 17.551 4.248 108.402 1.00 13.76 95 ALA B CA 1
ATOM 698 C C . ALA A 1 115 ? 16.758 5.108 109.400 1.00 14.08 95 ALA B C 1
ATOM 699 O O . ALA A 1 115 ? 16.857 6.336 109.383 1.00 14.19 95 ALA B O 1
ATOM 701 N N . ARG A 1 116 ? 16.008 4.472 110.293 1.00 14.19 96 ARG B N 1
ATOM 702 C CA . ARG A 1 116 ? 15.276 5.221 111.315 1.00 14.88 96 ARG B CA 1
ATOM 703 C C . ARG A 1 116 ? 16.247 5.970 112.229 1.00 14.94 96 ARG B C 1
ATOM 704 O O . ARG A 1 116 ? 15.981 7.099 112.630 1.00 15.00 96 ARG B O 1
ATOM 712 N N . GLY A 1 117 ? 17.368 5.331 112.566 1.00 14.71 97 GLY B N 1
ATOM 713 C CA . GLY A 1 117 ? 18.421 5.971 113.342 1.00 15.04 97 GLY B CA 1
ATOM 714 C C . GLY A 1 117 ? 18.999 7.215 112.692 1.00 15.04 97 GLY B C 1
ATOM 715 O O . GLY A 1 117 ? 19.269 8.208 113.373 1.00 15.71 97 GLY B O 1
ATOM 716 N N . ILE A 1 118 ? 19.185 7.181 111.371 1.00 15.17 98 ILE B N 1
ATOM 717 C CA . ILE A 1 118 ? 19.708 8.355 110.677 1.00 15.61 98 ILE B CA 1
ATOM 718 C C . ILE A 1 118 ? 18.727 9.511 110.877 1.00 16.12 98 ILE B C 1
ATOM 719 O O . ILE A 1 118 ? 19.133 10.619 111.230 1.00 16.37 98 ILE B O 1
ATOM 724 N N . LEU A 1 119 ? 17.442 9.258 110.652 1.00 16.19 99 LEU B N 1
ATOM 725 C CA . LEU A 1 119 ? 16.434 10.312 110.819 1.00 17.07 99 LEU B CA 1
ATOM 726 C C . LEU A 1 119 ? 16.414 10.832 112.261 1.00 17.42 99 LEU B C 1
ATOM 727 O O . LEU A 1 119 ? 16.346 12.047 112.482 1.00 17.53 99 LEU B O 1
ATOM 732 N N . LYS A 1 120 ? 16.519 9.918 113.228 1.00 17.84 100 LYS B N 1
ATOM 733 C CA . LYS A 1 120 ? 16.565 10.275 114.649 1.00 19.13 100 LYS B CA 1
ATOM 734 C C . LYS A 1 120 ? 17.766 11.173 114.960 1.00 19.07 100 LYS B C 1
ATOM 735 O O . LYS A 1 120 ? 17.628 12.179 115.679 1.00 19.55 100 LYS B O 1
ATOM 741 N N . ALA A 1 121 ? 18.927 10.808 114.430 1.00 18.85 101 ALA B N 1
ATOM 742 C CA . ALA A 1 121 ? 20.178 11.551 114.666 1.00 19.15 101 ALA B CA 1
ATOM 743 C C . ALA A 1 121 ? 20.076 13.011 114.235 1.00 19.94 101 ALA B C 1
ATOM 744 O O . ALA A 1 121 ? 20.639 13.897 114.893 1.00 20.39 101 ALA B O 1
ATOM 746 N N . TYR A 1 122 ? 19.359 13.258 113.140 1.00 20.00 102 TYR B N 1
ATOM 747 C CA . TYR A 1 122 ? 19.204 14.610 112.599 1.00 20.60 102 TYR B CA 1
ATOM 748 C C . TYR A 1 122 ? 17.876 15.251 113.033 1.00 21.56 102 TYR B C 1
ATOM 749 O O . TYR A 1 122 ? 17.501 16.314 112.530 1.00 22.01 102 TYR B O 1
ATOM 758 N N . ASP A 1 123 ? 17.190 14.614 113.986 1.00 22.25 103 ASP B N 1
ATOM 759 C CA . ASP A 1 123 ? 15.921 15.103 114.528 1.00 23.94 103 ASP B CA 1
ATOM 760 C C . ASP A 1 123 ? 14.912 15.431 113.426 1.00 23.32 103 ASP B C 1
ATOM 761 O O . ASP A 1 123 ? 14.248 16.474 113.447 1.00 23.64 103 ASP B O 1
ATOM 766 N N . VAL A 1 124 ? 14.815 14.532 112.453 1.00 22.45 104 VAL B N 1
ATOM 767 C CA . VAL A 1 124 ? 13.847 14.667 111.379 1.00 22.29 104 VAL B CA 1
ATOM 768 C C . VAL A 1 124 ? 12.516 14.087 111.850 1.00 23.38 104 VAL B C 1
ATOM 769 O O . VAL A 1 124 ? 12.431 12.904 112.177 1.00 22.76 104 VAL B O 1
ATOM 773 N N . ARG A 1 125 ? 11.480 14.922 111.876 1.00 24.73 105 ARG B N 1
ATOM 774 C CA . ARG A 1 125 ? 10.177 14.520 112.397 1.00 26.08 105 ARG B CA 1
ATOM 775 C C . ARG A 1 125 ? 9.104 14.315 111.336 1.00 25.31 105 ARG B C 1
ATOM 776 O O . ARG A 1 125 ? 7.999 13.870 111.655 1.00 26.18 105 ARG B O 1
ATOM 784 N N . ASP A 1 126 ? 9.425 14.611 110.078 1.00 23.82 106 ASP B N 1
ATOM 785 C CA . ASP A 1 126 ? 8.413 14.633 109.025 1.00 23.66 106 ASP B CA 1
ATOM 786 C C . ASP A 1 126 ? 8.702 13.636 107.901 1.00 21.67 106 ASP B C 1
ATOM 787 O O . ASP A 1 126 ? 8.230 13.811 106.779 1.00 21.49 106 ASP B O 1
ATOM 792 N N . ARG A 1 127 ? 9.477 12.599 108.213 1.00 19.73 107 ARG B N 1
ATOM 793 C CA . ARG A 1 127 ? 9.710 11.496 107.273 1.00 18.57 107 ARG B CA 1
ATOM 794 C C . ARG A 1 127 ? 9.539 10.163 107.985 1.00 18.05 107 ARG B C 1
ATOM 795 O O . ARG A 1 127 ? 9.864 10.028 109.161 1.00 18.12 107 ARG B O 1
ATOM 803 N N . THR A 1 128 ? 9.056 9.177 107.242 1.00 17.44 108 THR B N 1
ATOM 804 C CA . THR A 1 128 ? 8.759 7.854 107.765 1.00 17.15 108 THR B CA 1
ATOM 805 C C . THR A 1 128 ? 9.674 6.818 107.102 1.00 16.00 108 THR B C 1
ATOM 806 O O . THR A 1 128 ? 10.058 6.979 105.944 1.00 15.91 108 THR B O 1
ATOM 810 N N . VAL A 1 129 ? 10.036 5.782 107.864 1.00 15.12 109 VAL B N 1
ATOM 811 C CA . VAL A 1 129 ? 10.657 4.579 107.324 1.00 14.69 109 VAL B CA 1
ATOM 812 C C . VAL A 1 129 ? 9.572 3.504 107.162 1.00 14.41 109 VAL B C 1
ATOM 813 O O . VAL A 1 129 ? 8.936 3.087 108.141 1.00 14.40 109 VAL B O 1
ATOM 817 N N . TRP A 1 130 ? 9.359 3.077 105.917 1.00 14.17 110 TRP B N 1
ATOM 818 C CA . TRP A 1 130 ? 8.399 2.032 105.573 1.00 14.40 110 TRP B CA 1
ATOM 819 C C . TRP A 1 130 ? 9.129 0.692 105.446 1.00 14.30 110 TRP B C 1
ATOM 820 O O . TRP A 1 130 ? 10.103 0.583 104.699 1.00 13.91 110 TRP B O 1
ATOM 831 N N . VAL A 1 131 ? 8.627 -0.311 106.161 1.00 14.16 111 VAL B N 1
ATOM 832 C CA . VAL A 1 131 ? 9.265 -1.613 106.320 1.00 14.16 111 VAL B CA 1
ATOM 833 C C . VAL A 1 131 ? 8.375 -2.646 105.644 1.00 14.38 111 VAL B C 1
ATOM 834 O O . VAL A 1 131 ? 7.356 -3.040 106.206 1.00 14.81 111 VAL B O 1
ATOM 838 N N . ALA A 1 132 ? 8.735 -3.054 104.424 1.00 13.84 112 ALA B N 1
ATOM 839 C CA . ALA A 1 132 ? 7.879 -3.907 103.608 1.00 13.68 112 ALA B CA 1
ATOM 840 C C . ALA A 1 132 ? 8.484 -5.293 103.441 1.00 13.75 112 ALA B C 1
ATOM 841 O O . ALA A 1 132 ? 9.647 -5.431 103.011 1.00 13.48 112 ALA B O 1
ATOM 843 N N . ASP A 1 133 ? 7.703 -6.313 103.791 1.00 13.99 113 ASP B N 1
ATOM 844 C CA . ASP A 1 133 ? 8.144 -7.700 103.682 1.00 14.04 113 ASP B CA 1
ATOM 845 C C . ASP A 1 133 ? 6.936 -8.623 103.738 1.00 14.26 113 ASP B C 1
ATOM 846 O O . ASP A 1 133 ? 5.889 -8.249 104.259 1.00 14.62 113 ASP B O 1
ATOM 851 N N . SER A 1 134 ? 7.095 -9.844 103.245 1.00 14.49 114 SER B N 1
ATOM 852 C CA . SER A 1 134 ? 6.129 -10.905 103.525 1.00 14.98 114 SER B CA 1
ATOM 853 C C . SER A 1 134 ? 6.122 -11.301 105.001 1.00 15.57 114 SER B C 1
ATOM 854 O O . SER A 1 134 ? 5.113 -11.787 105.513 1.00 16.43 114 SER B O 1
ATOM 857 N N . PHE A 1 135 ? 7.268 -11.128 105.645 1.00 15.42 115 PHE B N 1
ATOM 858 C CA . PHE A 1 135 ? 7.518 -11.564 107.024 1.00 15.89 115 PHE B CA 1
ATOM 859 C C . PHE A 1 135 ? 7.399 -13.084 107.112 1.00 16.97 115 PHE B C 1
ATOM 860 O O . PHE A 1 135 ? 7.206 -13.644 108.198 1.00 17.83 115 PHE B O 1
ATOM 868 N N . GLN A 1 136 ? 7.587 -13.738 105.961 1.00 18.57 116 GLN B N 1
ATOM 869 C CA . GLN A 1 136 ? 7.470 -15.191 105.791 1.00 20.32 116 GLN B CA 1
ATOM 870 C C . GLN A 1 136 ? 8.578 -15.780 104.907 1.00 18.98 116 GLN B C 1
ATOM 871 O O . GLN A 1 136 ? 8.526 -16.968 104.565 1.00 19.86 116 GLN B O 1
ATOM 877 N N . GLY A 1 137 ? 9.563 -14.976 104.511 1.00 17.74 117 GLY B N 1
ATOM 878 C CA . GLY A 1 137 ? 10.584 -15.433 103.574 1.00 16.92 117 GLY B CA 1
ATOM 879 C C . GLY A 1 137 ? 10.127 -15.353 102.131 1.00 17.05 117 GLY B C 1
ATOM 880 O O . GLY A 1 137 ? 9.113 -14.727 101.816 1.00 17.20 117 GLY B O 1
ATOM 881 N N . PHE A 1 138 ? 10.887 -16.006 101.262 1.00 16.83 118 PHE B N 1
ATOM 882 C CA . PHE A 1 138 ? 10.570 -16.073 99.833 1.00 17.67 118 PHE B CA 1
ATOM 883 C C . PHE A 1 138 ? 9.296 -16.886 99.585 1.00 18.04 118 PHE B C 1
ATOM 884 O O . PHE A 1 138 ? 9.024 -17.857 100.297 1.00 17.77 118 PHE B O 1
ATOM 892 N N . PRO A 1 139 ? 8.521 -16.511 98.553 1.00 18.62 119 PRO B N 1
ATOM 893 C CA . PRO A 1 139 ? 7.284 -17.226 98.242 1.00 19.51 119 PRO B CA 1
ATOM 894 C C . PRO A 1 139 ? 7.528 -18.549 97.524 1.00 20.53 119 PRO B C 1
ATOM 895 O O . PRO A 1 139 ? 8.532 -18.694 96.834 1.00 19.82 119 PRO B O 1
ATOM 899 N N . LYS A 1 140 ? 6.595 -19.484 97.675 1.00 22.85 120 LYS B N 1
ATOM 900 C CA . LYS A 1 140 ? 6.578 -20.696 96.853 1.00 25.25 120 LYS B CA 1
ATOM 901 C C . LYS A 1 140 ? 6.437 -20.317 95.384 1.00 25.00 120 LYS B C 1
ATOM 902 O O . LYS A 1 140 ? 5.641 -19.449 95.038 1.00 24.82 120 LYS B O 1
ATOM 908 N N . ILE A 1 141 ? 7.199 -20.984 94.523 1.00 25.27 121 ILE B N 1
ATOM 909 C CA . ILE A 1 141 ? 7.146 -20.729 93.086 1.00 26.00 121 ILE B CA 1
ATOM 910 C C . ILE A 1 141 ? 5.834 -21.263 92.511 1.00 27.46 121 ILE B C 1
ATOM 911 O O . ILE A 1 141 ? 5.394 -22.353 92.882 1.00 27.64 121 ILE B O 1
ATOM 916 N N . THR A 1 142 ? 5.216 -20.471 91.636 1.00 28.49 122 THR B N 1
ATOM 917 C CA . THR A 1 142 ? 4.002 -20.866 90.898 1.00 31.46 122 THR B CA 1
ATOM 918 C C . THR A 1 142 ? 4.261 -20.821 89.389 1.00 32.56 122 THR B C 1
ATOM 919 O O . THR A 1 142 ? 5.315 -20.362 88.943 1.00 30.76 122 THR B O 1
ATOM 923 N N . ASP A 1 143 ? 3.285 -21.280 88.602 1.00 34.91 123 ASP B N 1
ATOM 924 C CA . ASP A 1 143 ? 3.392 -21.236 87.140 1.00 36.82 123 ASP B CA 1
ATOM 925 C C . ASP A 1 143 ? 3.454 -19.810 86.580 1.00 35.94 123 ASP B C 1
ATOM 926 O O . ASP A 1 143 ? 3.921 -19.607 85.460 1.00 37.54 123 ASP B O 1
ATOM 931 N N . ASP A 1 144 ? 2.973 -18.834 87.348 1.00 34.99 124 ASP B N 1
ATOM 932 C CA . ASP A 1 144 ? 2.992 -17.431 86.930 1.00 34.57 124 ASP B CA 1
ATOM 933 C C . ASP A 1 144 ? 4.373 -16.781 87.046 1.00 32.29 124 ASP B C 1
ATOM 934 O O . ASP A 1 144 ? 4.609 -15.724 86.460 1.00 31.82 124 ASP B O 1
ATOM 939 N N . ASP A 1 145 ? 5.277 -17.396 87.806 1.00 29.52 125 ASP B N 1
ATOM 940 C CA . ASP A 1 145 ? 6.603 -16.811 88.019 1.00 27.79 125 ASP B CA 1
ATOM 941 C C . ASP A 1 145 ? 7.449 -16.790 86.743 1.00 26.29 125 ASP B C 1
ATOM 942 O O . ASP A 1 145 ? 7.330 -17.660 85.877 1.00 26.46 125 ASP B O 1
ATOM 947 N N . HIS A 1 146 ? 8.308 -15.781 86.656 1.00 24.36 126 HIS B N 1
ATOM 948 C CA . HIS A 1 146 ? 9.328 -15.682 85.617 1.00 24.73 126 HIS B CA 1
ATOM 949 C C . HIS A 1 146 ? 10.218 -16.943 85.619 1.00 24.06 126 HIS B C 1
ATOM 950 O O . HIS A 1 146 ? 10.527 -17.473 86.683 1.00 22.97 126 HIS B O 1
ATOM 957 N N . PRO A 1 147 ? 10.614 -17.455 84.433 1.00 24.69 127 PRO B N 1
ATOM 958 C CA . PRO A 1 147 ? 11.408 -18.701 84.391 1.00 24.91 127 PRO B CA 1
ATOM 959 C C . PRO A 1 147 ? 12.721 -18.693 85.186 1.00 24.73 127 PRO B C 1
ATOM 960 O O . PRO A 1 147 ? 13.098 -19.721 85.750 1.00 24.19 127 PRO B O 1
ATOM 964 N N . MET A 1 148 ? 13.433 -17.567 85.176 1.00 25.17 128 MET B N 1
ATOM 965 C CA . MET A 1 148 ? 14.638 -17.414 85.996 1.00 25.08 128 MET B CA 1
ATOM 966 C C . MET A 1 148 ? 14.347 -17.518 87.492 1.00 23.09 128 MET B C 1
ATOM 967 O O . MET A 1 148 ? 15.181 -18.028 88.235 1.00 22.55 128 MET B O 1
ATOM 972 N N . ASP A 1 149 ? 13.178 -17.045 87.928 1.00 21.20 129 ASP B N 1
ATOM 973 C CA . ASP A 1 149 ? 12.784 -17.183 89.342 1.00 20.33 129 ASP B CA 1
ATOM 974 C C . ASP A 1 149 ? 12.437 -18.634 89.681 1.00 20.33 129 ASP B C 1
ATOM 975 O O . ASP A 1 149 ? 12.804 -19.121 90.747 1.00 20.34 129 ASP B O 1
ATOM 980 N N . ALA A 1 150 ? 11.747 -19.329 88.775 1.00 21.06 130 ALA B N 1
ATOM 981 C CA . ALA A 1 150 ? 11.437 -20.743 88.983 1.00 22.26 130 ALA B CA 1
ATOM 982 C C . ALA A 1 150 ? 12.714 -21.581 89.080 1.00 23.46 130 ALA B C 1
ATOM 983 O O . ALA A 1 150 ? 12.811 -22.482 89.920 1.00 23.35 130 ALA B O 1
ATOM 985 N N . GLU A 1 151 ? 13.693 -21.268 88.233 1.00 24.17 131 GLU B N 1
ATOM 986 C CA . GLU A 1 151 ? 14.975 -21.977 88.222 1.00 26.58 131 GLU B CA 1
ATOM 987 C C . GLU A 1 151 ? 15.740 -21.800 89.539 1.00 25.48 131 GLU B C 1
ATOM 988 O O . GLU A 1 151 ? 16.267 -22.766 90.088 1.00 26.00 131 GLU B O 1
ATOM 994 N N . MET A 1 152 ? 15.796 -20.563 90.037 1.00 23.50 132 MET B N 1
ATOM 995 C CA . MET A 1 152 ? 16.448 -20.268 91.325 1.00 22.93 132 MET B CA 1
ATOM 996 C C . MET A 1 152 ? 15.717 -20.891 92.515 1.00 21.71 132 MET B C 1
ATOM 997 O O . MET A 1 152 ? 16.353 -21.370 93.462 1.00 22.14 132 MET B O 1
ATOM 1002 N N . ASN A 1 153 ? 14.385 -20.828 92.484 1.00 21.04 133 ASN B N 1
ATOM 1003 C CA . ASN A 1 153 ? 13.549 -21.300 93.588 1.00 20.39 133 ASN B CA 1
ATOM 1004 C C . ASN A 1 153 ? 14.130 -20.891 94.944 1.00 19.29 133 ASN B C 1
ATOM 1005 O O . ASN A 1 153 ? 14.500 -21.741 95.763 1.00 19.18 133 ASN B O 1
ATOM 1010 N N . LEU A 1 154 ? 14.191 -19.586 95.184 1.00 18.30 134 LEU B N 1
ATOM 1011 C CA . LEU A 1 154 ? 14.828 -19.075 96.397 1.00 18.22 134 LEU B CA 1
ATOM 1012 C C . LEU A 1 154 ? 14.122 -19.527 97.670 1.00 17.90 134 LEU B C 1
ATOM 1013 O O . LEU A 1 154 ? 14.748 -19.595 98.723 1.00 17.51 134 LEU B O 1
ATOM 1018 N N . HIS A 1 155 ? 12.830 -19.831 97.552 1.00 17.64 135 HIS B N 1
ATOM 1019 C CA . HIS A 1 155 ? 12.035 -20.450 98.621 1.00 18.32 135 HIS B CA 1
ATOM 1020 C C . HIS A 1 155 ? 12.760 -21.628 99.288 1.00 18.49 135 HIS B C 1
ATOM 1021 O O . HIS A 1 155 ? 12.623 -21.822 100.501 1.00 18.23 135 HIS B O 1
ATOM 1028 N N . GLN A 1 156 ? 13.560 -22.372 98.519 1.00 18.69 136 GLN B N 1
ATOM 1029 C CA . GLN A 1 156 ? 14.293 -23.538 99.050 1.00 19.76 136 GLN B CA 1
ATOM 1030 C C . GLN A 1 156 ? 15.255 -23.193 100.190 1.00 19.42 136 GLN B C 1
ATOM 1031 O O . GLN A 1 156 ? 15.578 -24.056 101.005 1.00 20.18 136 GLN B O 1
ATOM 1037 N N . TYR A 1 157 ? 15.736 -21.951 100.222 1.00 18.81 137 TYR B N 1
ATOM 1038 C CA . TYR A 1 157 ? 16.749 -21.523 101.193 1.00 18.97 137 TYR B CA 1
ATOM 1039 C C . TYR A 1 157 ? 16.187 -20.909 102.480 1.00 17.74 137 TYR B C 1
ATOM 1040 O O . TYR A 1 157 ? 16.962 -20.593 103.373 1.00 17.52 137 TYR B O 1
ATOM 1049 N N . ASN A 1 158 ? 14.864 -20.744 102.578 1.00 17.00 138 ASN B N 1
ATOM 1050 C CA . ASN A 1 158 ? 14.255 -19.987 103.678 1.00 16.45 138 ASN B CA 1
ATOM 1051 C C . ASN A 1 158 ? 14.769 -20.398 105.072 1.00 16.50 138 ASN B C 1
ATOM 1052 O O . ASN A 1 158 ? 15.333 -19.579 105.805 1.00 16.49 138 ASN B O 1
ATOM 1057 N N . ALA A 1 159 ? 14.599 -21.668 105.436 1.00 16.46 139 ALA B N 1
ATOM 1058 C CA . ALA A 1 159 ? 14.994 -22.115 106.773 1.00 16.64 139 ALA B CA 1
ATOM 1059 C C . ALA A 1 159 ? 16.512 -22.140 106.960 1.00 16.66 139 ALA B C 1
ATOM 1060 O O . ALA A 1 159 ? 17.022 -21.827 108.044 1.00 16.86 139 ALA B O 1
ATOM 1062 N N . ALA A 1 160 ? 17.229 -22.502 105.901 1.00 16.73 140 ALA B N 1
ATOM 1063 C CA . ALA A 1 160 ? 18.676 -22.668 105.977 1.00 17.47 140 ALA B CA 1
ATOM 1064 C C . ALA A 1 160 ? 19.426 -21.414 106.421 1.00 17.32 140 ALA B C 1
ATOM 1065 O O . ALA A 1 160 ? 20.452 -21.521 107.101 1.00 17.79 140 ALA B O 1
ATOM 1067 N N . VAL A 1 161 ? 18.926 -20.239 106.034 1.00 16.64 141 VAL B N 1
ATOM 1068 C CA . VAL A 1 161 ? 19.535 -18.980 106.474 1.00 16.79 141 VAL B CA 1
ATOM 1069 C C . VAL A 1 161 ? 18.616 -18.188 107.411 1.00 16.51 141 VAL B C 1
ATOM 1070 O O . VAL A 1 161 ? 18.833 -17.002 107.646 1.00 16.50 141 VAL B O 1
ATOM 1074 N N . ASP A 1 162 ? 17.614 -18.869 107.966 1.00 16.11 142 ASP B N 1
ATOM 1075 C CA . ASP A 1 162 ? 16.684 -18.280 108.949 1.00 16.52 142 ASP B CA 1
ATOM 1076 C C . ASP A 1 162 ? 15.975 -17.038 108.400 1.00 16.15 142 ASP B C 1
ATOM 1077 O O . ASP A 1 162 ? 15.846 -16.028 109.091 1.00 15.88 142 ASP B O 1
ATOM 1082 N N . LEU A 1 163 ? 15.505 -17.115 107.157 1.00 15.92 143 LEU B N 1
ATOM 1083 C CA . LEU A 1 163 ? 14.944 -15.930 106.502 1.00 16.05 143 LEU B CA 1
ATOM 1084 C C . LEU A 1 163 ? 13.565 -15.518 107.023 1.00 15.81 143 LEU B C 1
ATOM 1085 O O . LEU A 1 163 ? 13.337 -14.321 107.247 1.00 15.65 143 LEU B O 1
ATOM 1090 N N . PRO A 1 164 ? 12.642 -16.484 107.220 1.00 15.81 144 PRO B N 1
ATOM 1091 C CA . PRO A 1 164 ? 11.318 -16.079 107.711 1.00 16.13 144 PRO B CA 1
ATOM 1092 C C . PRO A 1 164 ? 11.395 -15.407 109.094 1.00 16.35 144 PRO B C 1
ATOM 1093 O O . PRO A 1 164 ? 11.848 -16.016 110.063 1.00 17.24 144 PRO B O 1
ATOM 1097 N N . THR A 1 165 ? 10.997 -14.138 109.155 1.00 15.89 145 THR B N 1
ATOM 1098 C CA . THR A 1 165 ? 11.113 -13.339 110.366 1.00 16.43 145 THR B CA 1
ATOM 1099 C C . THR A 1 165 ? 9.811 -12.567 110.504 1.00 16.84 145 THR B C 1
ATOM 1100 O O . THR A 1 165 ? 9.466 -11.748 109.650 1.00 16.62 145 THR B O 1
ATOM 1104 N N . SER A 1 166 ? 9.071 -12.855 111.566 1.00 16.08 146 SER B N 1
ATOM 1105 C CA . SER A 1 166 ? 7.723 -12.328 111.710 1.00 16.28 146 SER B CA 1
ATOM 1106 C C . SER A 1 166 ? 7.721 -10.817 111.949 1.00 15.83 146 SER B C 1
ATOM 1107 O O . SER A 1 166 ? 8.721 -10.245 112.389 1.00 15.46 146 SER B O 1
ATOM 1110 N N . LEU A 1 167 ? 6.593 -10.184 111.644 1.00 16.27 147 LEU B N 1
ATOM 1111 C CA . LEU A 1 167 ? 6.407 -8.765 111.937 1.00 16.58 147 LEU B CA 1
ATOM 1112 C C . LEU A 1 167 ? 6.671 -8.474 113.424 1.00 16.35 147 LEU B C 1
ATOM 1113 O O . LEU A 1 167 ? 7.348 -7.499 113.767 1.00 15.51 147 LEU B O 1
ATOM 1118 N N . ALA A 1 168 ? 6.140 -9.319 114.303 1.00 16.70 148 ALA B N 1
ATOM 1119 C CA . ALA A 1 168 ? 6.338 -9.135 115.742 1.00 16.62 148 ALA B CA 1
ATOM 1120 C C . ALA A 1 168 ? 7.825 -9.145 116.118 1.00 16.27 148 ALA B C 1
ATOM 1121 O O . ALA A 1 168 ? 8.270 -8.341 116.928 1.00 16.23 148 ALA B O 1
ATOM 1123 N N . THR A 1 169 ? 8.594 -10.048 115.520 1.00 15.93 149 THR B N 1
ATOM 1124 C CA . THR A 1 169 ? 10.033 -10.112 115.763 1.00 15.95 149 THR B CA 1
ATOM 1125 C C . THR A 1 169 ? 10.746 -8.856 115.258 1.00 15.23 149 THR B C 1
ATOM 1126 O O . THR A 1 169 ? 11.636 -8.337 115.924 1.00 15.56 149 THR B O 1
ATOM 1130 N N . VAL A 1 170 ? 10.373 -8.376 114.075 1.00 14.92 150 VAL B N 1
ATOM 1131 C CA . VAL A 1 170 ? 11.001 -7.165 113.549 1.00 14.52 150 VAL B CA 1
ATOM 1132 C C . VAL A 1 170 ? 10.672 -5.954 114.437 1.00 14.95 150 VAL B C 1
ATOM 1133 O O . VAL A 1 170 ? 11.551 -5.146 114.749 1.00 14.80 150 VAL B O 1
ATOM 1137 N N . GLN A 1 171 ? 9.421 -5.844 114.871 1.00 15.59 151 GLN B N 1
ATOM 1138 C CA . GLN A 1 171 ? 9.044 -4.757 115.781 1.00 16.55 151 GLN B CA 1
ATOM 1139 C C . GLN A 1 171 ? 9.844 -4.834 117.087 1.00 16.84 151 GLN B C 1
ATOM 1140 O O . GLN A 1 171 ? 10.338 -3.819 117.589 1.00 16.46 151 GLN B O 1
ATOM 1146 N N . ARG A 1 172 ? 9.970 -6.045 117.615 1.00 16.84 152 ARG B N 1
ATOM 1147 C CA . ARG A 1 172 ? 10.801 -6.309 118.792 1.00 17.69 152 ARG B CA 1
ATOM 1148 C C . ARG A 1 172 ? 12.236 -5.814 118.582 1.00 16.64 152 ARG B C 1
ATOM 1149 O O . ARG A 1 172 ? 12.822 -5.155 119.457 1.00 16.45 152 ARG B O 1
ATOM 1157 N N . ASN A 1 173 ? 12.808 -6.125 117.423 1.00 15.46 153 ASN B N 1
ATOM 1158 C CA . ASN A 1 173 ? 14.170 -5.681 117.120 1.00 15.14 153 ASN B CA 1
ATOM 1159 C C . ASN A 1 173 ? 14.290 -4.153 117.114 1.00 15.00 153 ASN B C 1
ATOM 1160 O O . ASN A 1 173 ? 15.215 -3.610 117.724 1.00 15.47 153 ASN B O 1
ATOM 1165 N N . PHE A 1 174 ? 13.361 -3.449 116.457 1.00 14.77 154 PHE B N 1
ATOM 1166 C CA . PHE A 1 174 ? 13.340 -1.979 116.515 1.00 14.91 154 PHE B CA 1
ATOM 1167 C C . PHE A 1 174 ? 13.346 -1.478 117.961 1.00 15.63 154 PHE B C 1
ATOM 1168 O O . PHE A 1 174 ? 14.108 -0.582 118.306 1.00 15.46 154 PHE B O 1
ATOM 1176 N N A SER A 1 175 ? 12.508 -2.079 118.800 0.50 16.11 155 SER B N 1
ATOM 1177 N N B SER A 1 175 ? 12.501 -2.077 118.794 0.50 16.05 155 SER B N 1
ATOM 1178 C CA A SER A 1 175 ? 12.360 -1.628 120.183 0.50 16.89 155 SER B CA 1
ATOM 1179 C CA B SER A 1 175 ? 12.355 -1.653 120.187 0.50 16.79 155 SER B CA 1
ATOM 1180 C C A SER A 1 175 ? 13.650 -1.775 120.997 0.50 17.10 155 SER B C 1
ATOM 1181 C C B SER A 1 175 ? 13.652 -1.773 120.988 0.50 17.03 155 SER B C 1
ATOM 1182 O O A SER A 1 175 ? 13.923 -0.955 121.877 0.50 17.33 155 SER B O 1
ATOM 1183 O O B SER A 1 175 ? 13.931 -0.933 121.848 0.50 17.25 155 SER B O 1
ATOM 1188 N N . ARG A 1 176 ? 14.448 -2.800 120.700 1.00 17.13 156 ARG B N 1
ATOM 1189 C CA . ARG A 1 176 ? 15.738 -3.002 121.395 1.00 17.31 156 ARG B CA 1
ATOM 1190 C C . ARG A 1 176 ? 16.727 -1.846 121.197 1.00 16.88 156 ARG B C 1
ATOM 1191 O O . ARG A 1 176 ? 17.605 -1.650 122.037 1.00 17.55 156 ARG B O 1
ATOM 1199 N N . TYR A 1 177 ? 16.592 -1.100 120.098 1.00 15.62 157 TYR B N 1
ATOM 1200 C CA . TYR A 1 177 ? 17.438 0.058 119.818 1.00 15.47 157 TYR B CA 1
ATOM 1201 C C . TYR A 1 177 ? 16.781 1.378 120.241 1.00 15.76 157 TYR B C 1
ATOM 1202 O O . TYR A 1 177 ? 17.369 2.456 120.059 1.00 16.73 157 TYR B O 1
ATOM 1211 N N . GLY A 1 178 ? 15.567 1.298 120.778 1.00 16.52 158 GLY B N 1
ATOM 1212 C CA . GLY A 1 178 ? 14.787 2.478 121.131 1.00 17.28 158 GLY B CA 1
ATOM 1213 C C . GLY A 1 178 ? 14.260 3.240 119.923 1.00 17.53 158 GLY B C 1
ATOM 1214 O O . GLY A 1 178 ? 14.064 4.451 119.995 1.00 18.38 158 GLY B O 1
ATOM 1215 N N . LEU A 1 179 ? 14.020 2.531 118.817 1.00 17.41 159 LEU B N 1
ATOM 1216 C CA . LEU A 1 179 ? 13.663 3.158 117.543 1.00 17.33 159 LEU B CA 1
ATOM 1217 C C . LEU A 1 179 ? 12.305 2.710 116.990 1.00 17.75 159 LEU B C 1
ATOM 1218 O O . LEU A 1 179 ? 12.001 2.967 115.823 1.00 18.10 159 LEU B O 1
ATOM 1223 N N . LEU A 1 180 ? 11.497 2.046 117.811 1.00 18.42 160 LEU B N 1
ATOM 1224 C CA . LEU A 1 180 ? 10.126 1.726 117.406 1.00 18.77 160 LEU B CA 1
ATOM 1225 C C . LEU A 1 180 ? 9.204 2.876 117.798 1.00 19.63 160 LEU B C 1
ATOM 1226 O O . LEU A 1 180 ? 8.900 3.065 118.976 1.00 20.39 160 LEU B O 1
ATOM 1231 N N . ASP A 1 181 ? 8.772 3.652 116.811 1.00 19.96 161 ASP B N 1
ATOM 1232 C CA . ASP A 1 181 ? 7.852 4.771 117.055 1.00 21.07 161 ASP B CA 1
ATOM 1233 C C . ASP A 1 181 ? 6.950 5.022 115.825 1.00 20.83 161 ASP B C 1
ATOM 1234 O O . ASP A 1 181 ? 6.987 4.241 114.876 1.00 19.63 161 ASP B O 1
ATOM 1239 N N A ASP A 1 182 ? 6.150 6.089 115.844 0.50 21.54 162 ASP B N 1
ATOM 1240 N N B ASP A 1 182 ? 6.158 6.093 115.856 0.50 21.43 162 ASP B N 1
ATOM 1241 C CA A ASP A 1 182 ? 5.178 6.326 114.763 0.50 21.95 162 ASP B CA 1
ATOM 1242 C CA B ASP A 1 182 ? 5.192 6.383 114.788 0.50 21.77 162 ASP B CA 1
ATOM 1243 C C A ASP A 1 182 ? 5.792 6.767 113.427 0.50 21.03 162 ASP B C 1
ATOM 1244 C C B ASP A 1 182 ? 5.817 6.647 113.416 0.50 20.86 162 ASP B C 1
ATOM 1245 O O A ASP A 1 182 ? 5.068 6.931 112.448 0.50 21.57 162 ASP B O 1
ATOM 1246 O O B ASP A 1 182 ? 5.134 6.535 112.395 0.50 21.17 162 ASP B O 1
ATOM 1255 N N . GLN A 1 183 ? 7.111 6.968 113.387 1.00 19.95 163 GLN B N 1
ATOM 1256 C CA . GLN A 1 183 ? 7.831 7.190 112.121 1.00 18.90 163 GLN B CA 1
ATOM 1257 C C . GLN A 1 183 ? 8.403 5.906 111.524 1.00 17.43 163 GLN B C 1
ATOM 1258 O O . GLN A 1 183 ? 9.211 5.961 110.596 1.00 17.46 163 GLN B O 1
ATOM 1264 N N . VAL A 1 184 ? 7.986 4.757 112.060 1.00 16.98 164 VAL B N 1
ATOM 1265 C CA . VAL A 1 184 ? 8.217 3.448 111.455 1.00 16.31 164 VAL B CA 1
ATOM 1266 C C . VAL A 1 184 ? 6.858 2.825 111.154 1.00 16.64 164 VAL B C 1
ATOM 1267 O O . VAL A 1 184 ? 6.029 2.646 112.058 1.00 17.60 164 VAL B O 1
ATOM 1271 N N . ARG A 1 185 ? 6.616 2.528 109.876 1.00 16.64 165 ARG B N 1
ATOM 1272 C CA . ARG A 1 185 ? 5.357 1.928 109.454 1.00 17.80 165 ARG B CA 1
ATOM 1273 C C . ARG A 1 185 ? 5.651 0.653 108.670 1.00 17.01 165 ARG B C 1
ATOM 1274 O O . ARG A 1 185 ? 6.650 0.576 107.951 1.00 16.75 165 ARG B O 1
ATOM 1282 N N . PHE A 1 186 ? 4.785 -0.343 108.840 1.00 16.98 166 PHE B N 1
ATOM 1283 C CA . PHE A 1 186 ? 4.981 -1.676 108.296 1.00 16.45 166 PHE B CA 1
ATOM 1284 C C . PHE A 1 186 ? 3.984 -1.990 107.193 1.00 17.02 166 PHE B C 1
ATOM 1285 O O . PHE A 1 186 ? 2.813 -1.608 107.266 1.00 17.07 166 PHE B O 1
ATOM 1293 N N . LEU A 1 187 ? 4.466 -2.707 106.181 1.00 16.46 167 LEU B N 1
ATOM 1294 C CA . LEU A 1 187 ? 3.666 -3.109 105.024 1.00 16.75 167 LEU B CA 1
ATOM 1295 C C . LEU A 1 187 ? 3.802 -4.622 104.862 1.00 16.36 167 LEU B C 1
ATOM 1296 O O . LEU A 1 187 ? 4.637 -5.103 104.091 1.00 15.85 167 LEU B O 1
ATOM 1301 N N . PRO A 1 188 ? 3.016 -5.386 105.635 1.00 16.25 168 PRO B N 1
ATOM 1302 C CA . PRO A 1 188 ? 3.141 -6.841 105.617 1.00 16.51 168 PRO B CA 1
ATOM 1303 C C . PRO A 1 188 ? 2.405 -7.492 104.456 1.00 16.44 168 PRO B C 1
ATOM 1304 O O . PRO A 1 188 ? 1.208 -7.252 104.262 1.00 17.93 168 PRO B O 1
ATOM 1308 N N . GLY A 1 189 ? 3.114 -8.336 103.714 1.00 16.42 169 GLY B N 1
ATOM 1309 C CA . GLY A 1 189 ? 2.539 -9.083 102.603 1.00 16.38 169 GLY B CA 1
ATOM 1310 C C . GLY A 1 189 ? 3.470 -9.160 101.412 1.00 15.91 169 GLY B C 1
ATOM 1311 O O . GLY A 1 189 ? 4.564 -8.602 101.422 1.00 15.46 169 GLY B O 1
ATOM 1312 N N . TRP A 1 190 ? 3.036 -9.878 100.384 1.00 16.54 170 TRP B N 1
ATOM 1313 C CA . TRP A 1 190 ? 3.804 -9.962 99.140 1.00 16.18 170 TRP B CA 1
ATOM 1314 C C . TRP A 1 190 ? 3.769 -8.605 98.439 1.00 15.86 170 TRP B C 1
ATOM 1315 O O . TRP A 1 190 ? 2.745 -7.945 98.434 1.00 15.99 170 TRP B O 1
ATOM 1326 N N . PHE A 1 191 ? 4.889 -8.190 97.848 1.00 15.23 171 PHE B N 1
ATOM 1327 C CA . PHE A 1 191 ? 4.970 -6.854 97.234 1.00 15.35 171 PHE B CA 1
ATOM 1328 C C . PHE A 1 191 ? 3.921 -6.628 96.141 1.00 16.67 171 PHE B C 1
ATOM 1329 O O . PHE A 1 191 ? 3.429 -5.510 95.982 1.00 16.48 171 PHE B O 1
ATOM 1337 N N . LYS A 1 192 ? 3.595 -7.675 95.386 1.00 18.13 172 LYS B N 1
ATOM 1338 C CA . LYS A 1 192 ? 2.529 -7.581 94.380 1.00 20.25 172 LYS B CA 1
ATOM 1339 C C . LYS A 1 192 ? 1.216 -7.089 94.992 1.00 20.11 172 LYS B C 1
ATOM 1340 O O . LYS A 1 192 ? 0.459 -6.354 94.347 1.00 20.79 172 LYS B O 1
ATOM 1346 N N . ASP A 1 193 ? 0.964 -7.492 96.236 1.00 19.79 173 ASP B N 1
ATOM 1347 C CA . ASP A 1 193 ? -0.276 -7.160 96.948 1.00 20.37 173 ASP B CA 1
ATOM 1348 C C . ASP A 1 193 ? -0.210 -5.833 97.700 1.00 19.83 173 ASP B C 1
ATOM 1349 O O . ASP A 1 193 ? -1.200 -5.108 97.766 1.00 21.08 173 ASP B O 1
ATOM 1354 N N . THR A 1 194 ? 0.938 -5.525 98.292 1.00 18.11 174 THR B N 1
ATOM 1355 C CA . THR A 1 194 ? 1.053 -4.343 99.140 1.00 17.69 174 THR B CA 1
ATOM 1356 C C . THR A 1 194 ? 1.459 -3.043 98.439 1.00 17.67 174 THR B C 1
ATOM 1357 O O . THR A 1 194 ? 1.088 -1.964 98.903 1.00 19.08 174 THR B O 1
ATOM 1361 N N . MET A 1 195 ? 2.243 -3.128 97.363 1.00 17.01 175 MET B N 1
ATOM 1362 C CA . MET A 1 195 ? 2.816 -1.923 96.754 1.00 16.79 175 MET B CA 1
ATOM 1363 C C . MET A 1 195 ? 1.820 -1.041 95.981 1.00 17.01 175 MET B C 1
ATOM 1364 O O . MET A 1 195 ? 1.874 0.180 96.122 1.00 17.21 175 MET B O 1
ATOM 1369 N N . PRO A 1 196 ? 0.907 -1.642 95.197 1.00 17.66 176 PRO B N 1
ATOM 1370 C CA . PRO A 1 196 ? 0.054 -0.767 94.361 1.00 18.04 176 PRO B CA 1
ATOM 1371 C C . PRO A 1 196 ? -0.708 0.313 95.152 1.00 18.37 176 PRO B C 1
ATOM 1372 O O . PRO A 1 196 ? -0.765 1.458 94.715 1.00 18.88 176 PRO B O 1
ATOM 1376 N N . THR A 1 197 ? -1.232 -0.027 96.328 1.00 18.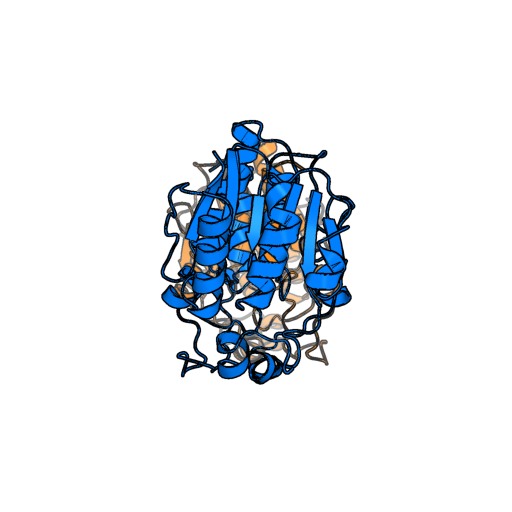40 177 THR B N 1
ATOM 1377 C CA . THR A 1 197 ? -2.005 0.934 97.124 1.00 19.37 177 THR B CA 1
ATOM 1378 C C . THR A 1 197 ? -1.342 1.292 98.465 1.00 18.97 177 THR B C 1
ATOM 1379 O O . THR A 1 197 ? -2.006 1.823 99.374 1.00 19.54 177 THR B O 1
ATOM 1383 N N . ALA A 1 198 ? -0.036 1.035 98.594 1.00 18.90 178 ALA B N 1
ATOM 1384 C CA . ALA A 1 198 ? 0.682 1.416 99.818 1.00 19.18 178 ALA B CA 1
ATOM 1385 C C . ALA A 1 198 ? 0.476 2.911 100.083 1.00 20.09 178 ALA B C 1
ATOM 1386 O O . ALA A 1 198 ? 0.536 3.717 99.160 1.00 19.68 178 ALA B O 1
ATOM 1388 N N . PRO A 1 199 ? 0.220 3.285 101.347 1.00 21.18 179 PRO B N 1
ATOM 1389 C CA . PRO A 1 199 ? -0.223 4.656 101.631 1.00 22.73 179 PRO B CA 1
ATOM 1390 C C . PRO A 1 199 ? 0.823 5.785 101.556 1.00 23.75 179 PRO B C 1
ATOM 1391 O O . PRO A 1 199 ? 0.466 6.938 101.797 1.00 28.36 179 PRO B O 1
ATOM 1395 N N . PHE A 1 200 ? 2.067 5.504 101.181 1.00 23.02 180 PHE B N 1
ATOM 1396 C CA . PHE A 1 200 ? 3.049 6.590 101.051 1.00 22.46 180 PHE B CA 1
ATOM 1397 C C . PHE A 1 200 ? 2.799 7.399 99.779 1.00 22.71 180 PHE B C 1
ATOM 1398 O O . PHE A 1 200 ? 2.317 6.858 98.785 1.00 22.48 180 PHE B O 1
ATOM 1406 N N . GLU A 1 201 ? 3.114 8.693 99.825 1.00 23.50 181 GLU B N 1
ATOM 1407 C CA . GLU A 1 201 ? 2.936 9.593 98.681 1.00 24.45 181 GLU B CA 1
ATOM 1408 C C . GLU A 1 201 ? 4.221 9.831 97.881 1.00 22.84 181 GLU B C 1
ATOM 1409 O O . GLU A 1 201 ? 4.193 9.922 96.648 1.00 22.28 181 GLU B O 1
ATOM 1415 N N . ARG A 1 202 ? 5.343 9.967 98.580 1.00 21.15 182 ARG B N 1
ATOM 1416 C CA . ARG A 1 202 ? 6.615 10.283 97.936 1.00 20.78 182 ARG B CA 1
ATOM 1417 C C . ARG A 1 202 ? 7.741 9.590 98.671 1.00 18.18 182 ARG B C 1
ATOM 1418 O O . ARG A 1 202 ? 7.700 9.458 99.890 1.00 17.28 182 ARG B O 1
ATOM 1426 N N . LEU A 1 203 ? 8.752 9.172 97.920 1.00 16.51 183 LEU B N 1
ATOM 1427 C CA . LEU A 1 203 ? 9.952 8.536 98.467 1.00 15.66 183 LEU B CA 1
ATOM 1428 C C . LEU A 1 203 ? 11.182 9.350 98.123 1.00 15.38 183 LEU B C 1
ATOM 1429 O O . LEU A 1 203 ? 11.315 9.852 97.001 1.00 15.55 183 LEU B O 1
ATOM 1434 N N . ALA A 1 204 ? 12.088 9.476 99.091 1.00 14.62 184 ALA B N 1
ATOM 1435 C CA . ALA A 1 204 ? 13.430 9.992 98.833 1.00 14.86 184 ALA B CA 1
ATOM 1436 C C . ALA A 1 204 ? 14.450 8.872 98.608 1.00 14.53 184 ALA B C 1
ATOM 1437 O O . ALA A 1 204 ? 15.456 9.080 97.925 1.00 14.64 184 ALA B O 1
ATOM 1439 N N . VAL A 1 205 ? 14.216 7.705 99.214 1.00 13.82 185 VAL B N 1
ATOM 1440 C CA . VAL A 1 205 ? 15.088 6.540 99.033 1.00 13.72 185 VAL B CA 1
ATOM 1441 C C . VAL A 1 205 ? 14.210 5.294 98.911 1.00 13.64 185 VAL B C 1
ATOM 1442 O O . VAL A 1 205 ? 13.325 5.062 99.748 1.00 13.71 185 VAL B O 1
ATOM 1446 N N . LEU A 1 206 ? 14.442 4.527 97.841 1.00 13.60 186 LEU B N 1
ATOM 1447 C CA . LEU A 1 206 ? 13.773 3.258 97.577 1.00 13.60 186 LEU B CA 1
ATOM 1448 C C . LEU A 1 206 ? 14.865 2.186 97.543 1.00 13.71 186 LEU B C 1
ATOM 1449 O O . LEU A 1 206 ? 15.685 2.148 96.612 1.00 13.88 186 LEU B O 1
ATOM 1454 N N . ARG A 1 207 ? 14.892 1.348 98.571 1.00 13.62 187 ARG B N 1
ATOM 1455 C CA . ARG A 1 207 ? 15.903 0.300 98.713 1.00 13.69 187 ARG B CA 1
ATOM 1456 C C . ARG A 1 207 ? 15.267 -1.052 98.444 1.00 14.05 187 ARG B C 1
ATOM 1457 O O . ARG A 1 207 ? 14.419 -1.518 99.208 1.00 14.65 187 ARG B O 1
ATOM 1465 N N . MET A 1 208 ? 15.691 -1.691 97.358 1.00 14.01 188 MET B N 1
ATOM 1466 C CA . MET A 1 208 ? 15.091 -2.925 96.886 1.00 14.42 188 MET B CA 1
ATOM 1467 C C . MET A 1 208 ? 15.995 -4.093 97.218 1.00 14.30 188 MET B C 1
ATOM 1468 O O . MET A 1 208 ? 17.153 -4.118 96.802 1.00 13.85 188 MET B O 1
ATOM 1473 N N . ASP A 1 209 ? 15.471 -5.039 97.997 1.00 14.24 189 ASP B N 1
ATOM 1474 C CA . ASP A 1 209 ? 16.265 -6.159 98.504 1.00 15.20 189 ASP B CA 1
ATOM 1475 C C . ASP A 1 209 ? 15.435 -7.446 98.561 1.00 16.02 189 ASP B C 1
ATOM 1476 O O . ASP A 1 209 ? 15.375 -8.111 99.593 1.00 16.59 189 ASP B O 1
ATOM 1481 N N . GLY A 1 210 ? 14.826 -7.796 97.429 1.00 16.66 190 GLY B N 1
ATOM 1482 C CA . GLY A 1 210 ? 14.018 -9.018 97.292 1.00 17.54 190 GLY B CA 1
ATOM 1483 C C . GLY A 1 210 ? 14.562 -10.126 96.400 1.00 18.26 190 GLY B C 1
ATOM 1484 O O . GLY A 1 210 ? 13.884 -11.149 96.223 1.00 18.53 190 GLY B O 1
ATOM 1485 N N . ASP A 1 211 ? 15.755 -9.923 95.819 1.00 19.23 191 ASP B N 1
ATOM 1486 C CA . ASP A 1 211 ? 16.520 -10.940 95.055 1.00 20.54 191 ASP B CA 1
ATOM 1487 C C . ASP A 1 211 ? 15.990 -11.310 93.653 1.00 20.17 191 ASP B C 1
ATOM 1488 O O . ASP A 1 211 ? 16.760 -11.438 92.698 1.00 21.52 191 ASP B O 1
ATOM 1493 N N . SER A 1 212 ? 14.691 -11.509 93.542 1.00 18.63 192 SER B N 1
ATOM 1494 C CA . SER A 1 212 ? 14.114 -12.157 92.368 1.00 18.17 192 SER B CA 1
ATOM 1495 C C . SER A 1 212 ? 13.715 -11.144 91.299 1.00 17.19 192 SER B C 1
ATOM 1496 O O . SER A 1 212 ? 13.598 -9.941 91.565 1.00 16.93 192 SER B O 1
ATOM 1499 N N . TYR A 1 213 ? 13.521 -11.639 90.080 1.00 16.70 193 TYR B N 1
ATOM 1500 C CA . TYR A 1 213 ? 12.923 -10.827 89.017 1.00 16.76 193 TYR B CA 1
ATOM 1501 C C . TYR A 1 213 ? 11.583 -10.280 89.492 1.00 16.32 193 TYR B C 1
ATOM 1502 O O . TYR A 1 213 ? 11.303 -9.091 89.343 1.00 16.07 193 TYR B O 1
ATOM 1511 N N . GLY A 1 214 ? 10.758 -11.155 90.071 1.00 16.08 194 GLY B N 1
ATOM 1512 C CA . GLY A 1 214 ? 9.401 -10.793 90.474 1.00 16.56 194 GLY B CA 1
ATOM 1513 C C . GLY A 1 214 ? 9.363 -9.718 91.534 1.00 16.24 194 GLY B C 1
ATOM 1514 O O . GLY A 1 214 ? 8.641 -8.725 91.396 1.00 16.43 194 GLY B O 1
ATOM 1515 N N . ALA A 1 215 ? 10.151 -9.895 92.587 1.00 15.36 195 ALA B N 1
ATOM 1516 C CA . ALA A 1 215 ? 10.169 -8.906 93.667 1.00 15.29 195 ALA B CA 1
ATOM 1517 C C . ALA A 1 215 ? 10.683 -7.559 93.178 1.00 14.98 195 ALA B C 1
ATOM 1518 O O . ALA A 1 215 ? 10.189 -6.501 93.588 1.00 15.67 195 ALA B O 1
ATOM 1520 N N . THR A 1 216 ? 11.666 -7.594 92.287 1.00 14.86 196 THR B N 1
ATOM 1521 C CA . THR A 1 216 ? 12.286 -6.374 91.788 1.00 14.57 196 THR B CA 1
ATOM 1522 C C . THR A 1 216 ? 11.318 -5.645 90.853 1.00 14.71 196 THR B C 1
ATOM 1523 O O . THR A 1 216 ? 11.108 -4.435 90.979 1.00 14.47 196 THR B O 1
ATOM 1527 N N . MET A 1 217 ? 10.710 -6.391 89.933 1.00 14.76 197 MET B N 1
ATOM 1528 C CA . MET A 1 217 ? 9.754 -5.806 88.996 1.00 15.21 197 MET B CA 1
ATOM 1529 C C . MET A 1 217 ? 8.490 -5.312 89.697 1.00 14.84 197 MET B C 1
ATOM 1530 O O . MET A 1 217 ? 7.959 -4.268 89.336 1.00 14.45 197 MET B O 1
ATOM 1535 N N . ASP A 1 218 ? 8.009 -6.041 90.711 1.00 14.95 198 ASP B N 1
ATOM 1536 C CA . ASP A 1 218 ? 6.808 -5.618 91.435 1.00 15.24 198 ASP B CA 1
ATOM 1537 C C . ASP A 1 218 ? 7.033 -4.243 92.058 1.00 14.62 198 ASP B C 1
ATOM 1538 O O . ASP A 1 218 ? 6.174 -3.375 92.013 1.00 14.77 198 ASP B O 1
ATOM 1543 N N . VAL A 1 219 ? 8.205 -4.058 92.654 1.00 13.82 199 VAL B N 1
ATOM 1544 C CA . VAL A 1 219 ? 8.504 -2.815 93.372 1.00 13.39 199 VAL B CA 1
ATOM 1545 C C . VAL A 1 219 ? 8.845 -1.666 92.420 1.00 13.56 199 VAL B C 1
ATOM 1546 O O . VAL A 1 219 ? 8.401 -0.535 92.621 1.00 13.82 199 VAL B O 1
ATOM 1550 N N . LEU A 1 220 ? 9.638 -1.928 91.386 1.00 13.54 200 LEU B N 1
ATOM 1551 C CA . LEU A 1 220 ? 9.886 -0.894 90.377 1.00 13.95 200 LEU B CA 1
ATOM 1552 C C . LEU A 1 220 ? 8.574 -0.449 89.737 1.00 14.34 200 LEU B C 1
ATOM 1553 O O . LEU A 1 220 ? 8.309 0.746 89.631 1.00 14.27 200 LEU B O 1
ATOM 1558 N N . THR A 1 221 ? 7.752 -1.412 89.336 1.00 14.32 201 THR B N 1
ATOM 1559 C CA . THR A 1 221 ? 6.477 -1.098 88.711 1.00 14.87 201 THR B CA 1
ATOM 1560 C C . THR A 1 221 ? 5.601 -0.205 89.597 1.00 14.65 201 THR B C 1
ATOM 1561 O O . THR A 1 221 ? 5.094 0.830 89.152 1.00 14.81 201 THR B O 1
ATOM 1565 N N . HIS A 1 222 ? 5.432 -0.592 90.859 1.00 14.43 202 HIS B N 1
ATOM 1566 C CA . HIS A 1 222 ? 4.403 0.025 91.700 1.00 14.82 202 HIS B CA 1
ATOM 1567 C C . HIS A 1 222 ? 4.902 1.114 92.660 1.00 14.84 202 HIS B C 1
ATOM 1568 O O . HIS A 1 222 ? 4.088 1.914 93.147 1.00 15.75 202 HIS B O 1
ATOM 1575 N N . ALA A 1 223 ? 6.206 1.144 92.940 1.00 14.34 203 ALA B N 1
ATOM 1576 C CA . ALA A 1 223 ? 6.790 2.120 93.872 1.00 14.55 203 ALA B CA 1
ATOM 1577 C C . ALA A 1 223 ? 7.706 3.170 93.253 1.00 14.73 203 ALA B C 1
ATOM 1578 O O . ALA A 1 223 ? 7.757 4.310 93.734 1.00 14.86 203 ALA B O 1
ATOM 1580 N N . TYR A 1 224 ? 8.458 2.804 92.214 1.00 14.95 204 TYR B N 1
ATOM 1581 C CA . TYR A 1 224 ? 9.422 3.725 91.625 1.00 15.12 204 TYR B CA 1
ATOM 1582 C C . TYR A 1 224 ? 8.794 5.043 91.142 1.00 15.32 204 TYR B C 1
ATOM 1583 O O . TYR A 1 224 ? 9.423 6.097 91.267 1.00 15.97 204 TYR B O 1
ATOM 1592 N N . PRO A 1 225 ? 7.555 5.006 90.606 1.00 15.37 205 PRO B N 1
ATOM 1593 C CA . PRO A 1 225 ? 6.989 6.290 90.164 1.00 15.91 205 PRO B CA 1
ATOM 1594 C C . PRO A 1 225 ? 6.834 7.335 91.269 1.00 16.23 205 PRO B C 1
ATOM 1595 O O . PRO A 1 225 ? 6.786 8.535 90.971 1.00 17.73 205 PRO B O 1
ATOM 1599 N N . ARG A 1 226 ? 6.795 6.886 92.524 1.00 15.42 206 ARG B N 1
ATOM 1600 C CA . ARG A 1 226 ? 6.724 7.788 93.684 1.00 15.37 206 ARG B CA 1
ATOM 1601 C C . ARG A 1 226 ? 8.090 8.242 94.214 1.00 15.25 206 ARG B C 1
ATOM 1602 O O . ARG A 1 226 ? 8.153 9.030 95.149 1.00 15.61 206 ARG B O 1
ATOM 1610 N N . LEU A 1 227 ? 9.180 7.787 93.595 1.00 15.02 207 LEU B N 1
ATOM 1611 C CA . LEU A 1 227 ? 10.516 8.261 93.957 1.00 15.27 207 LEU B CA 1
ATOM 1612 C C . LEU A 1 227 ? 10.725 9.667 93.412 1.00 15.77 207 LEU B C 1
ATOM 1613 O O . LEU A 1 227 ? 10.612 9.899 92.209 1.00 16.35 207 LEU B O 1
ATOM 1618 N N . SER A 1 228 ? 11.010 10.601 94.308 1.00 16.26 208 SER B N 1
ATOM 1619 C CA . SER A 1 228 ? 11.217 12.004 93.940 1.00 17.41 208 SER B CA 1
ATOM 1620 C C . SER A 1 228 ? 12.409 12.181 93.007 1.00 17.97 208 SER B C 1
ATOM 1621 O O . SER A 1 228 ? 13.368 11.427 93.084 1.00 17.14 208 SER B O 1
ATOM 1624 N N . PRO A 1 229 ? 12.363 13.197 92.116 1.00 19.24 209 PRO B N 1
ATOM 1625 C CA . PRO A 1 229 ? 13.603 13.579 91.453 1.00 19.80 209 PRO B CA 1
ATOM 1626 C C . PRO A 1 229 ? 14.678 13.906 92.487 1.00 19.03 209 PRO B C 1
ATOM 1627 O O . PRO A 1 229 ? 14.388 14.537 93.515 1.00 19.90 209 PRO B O 1
ATOM 1631 N N . GLY A 1 230 ? 15.899 13.442 92.241 1.00 18.47 210 GLY B N 1
ATOM 1632 C CA . GLY A 1 230 ? 16.979 13.577 93.204 1.00 17.67 210 GLY B CA 1
ATOM 1633 C C . GLY A 1 230 ? 17.017 12.455 94.226 1.00 17.46 210 GLY B C 1
ATOM 1634 O O . GLY A 1 230 ? 17.949 12.385 95.037 1.00 17.67 210 GLY B O 1
ATOM 1635 N N . GLY A 1 231 ? 16.015 11.580 94.185 1.00 16.60 211 GLY B N 1
ATOM 1636 C CA . GLY A 1 231 ? 15.926 10.452 95.112 1.00 16.00 211 GLY B CA 1
ATOM 1637 C C . GLY A 1 231 ? 16.825 9.324 94.655 1.00 15.48 211 GLY B C 1
ATOM 1638 O O . GLY A 1 231 ? 17.320 9.329 93.526 1.00 16.11 211 GLY B O 1
ATOM 1639 N N . PHE A 1 232 ? 17.012 8.336 95.529 1.00 14.74 212 PHE B N 1
ATOM 1640 C CA . PHE A 1 232 ? 17.927 7.225 95.253 1.00 14.74 212 PHE B CA 1
ATOM 1641 C C . PHE A 1 232 ? 17.194 5.897 95.136 1.00 14.03 212 PHE B C 1
ATOM 1642 O O . PHE A 1 232 ? 16.318 5.589 95.957 1.00 14.40 212 PHE B O 1
ATOM 1650 N N . ALA A 1 233 ? 17.579 5.118 94.123 1.00 13.82 213 ALA B N 1
ATOM 1651 C CA . ALA A 1 233 ? 17.108 3.748 93.925 1.00 13.43 213 ALA B CA 1
ATOM 1652 C C . ALA A 1 233 ? 18.296 2.806 94.148 1.00 13.16 213 ALA B C 1
ATOM 1653 O O . ALA A 1 233 ? 19.272 2.847 93.396 1.00 13.77 213 ALA B O 1
ATOM 1655 N N . ILE A 1 234 ? 18.198 1.953 95.170 1.00 12.94 214 ILE B N 1
ATOM 1656 C CA . ILE A 1 234 ? 19.262 1.016 95.524 1.00 12.88 214 ILE B CA 1
ATOM 1657 C C . ILE A 1 234 ? 18.798 -0.391 95.157 1.00 12.85 214 ILE B C 1
ATOM 1658 O O . ILE A 1 234 ? 17.694 -0.790 95.526 1.00 12.81 214 ILE B O 1
ATOM 1663 N N . ILE A 1 235 ? 19.642 -1.116 94.432 1.00 12.89 215 ILE B N 1
ATOM 1664 C CA . ILE A 1 235 ? 19.388 -2.505 94.059 1.00 13.47 215 ILE B CA 1
ATOM 1665 C C . ILE A 1 235 ? 20.390 -3.395 94.802 1.00 13.51 215 ILE B C 1
ATOM 1666 O O . ILE A 1 235 ? 21.561 -3.481 94.423 1.00 13.47 215 ILE B O 1
ATOM 1671 N N . ASP A 1 236 ? 19.950 -4.043 95.874 1.00 13.57 216 ASP B N 1
ATOM 1672 C CA . ASP A 1 236 ? 20.853 -4.823 96.704 1.00 14.08 216 ASP B CA 1
ATOM 1673 C C . ASP A 1 236 ? 21.449 -6.037 95.995 1.00 14.34 216 ASP B C 1
ATOM 1674 O O . ASP A 1 236 ? 22.600 -6.400 96.255 1.00 14.64 216 ASP B O 1
ATOM 1679 N N . ASP A 1 237 ? 20.661 -6.638 95.103 1.00 14.70 217 ASP B N 1
ATOM 1680 C CA . ASP A 1 237 ? 20.931 -7.968 94.567 1.00 15.60 217 ASP B CA 1
ATOM 1681 C C . ASP A 1 237 ? 21.234 -7.932 93.063 1.00 15.50 217 ASP B C 1
ATOM 1682 O O . ASP A 1 237 ? 20.942 -8.884 92.342 1.00 15.31 217 ASP B O 1
ATOM 1687 N N . TYR A 1 238 ? 21.857 -6.853 92.602 1.00 15.46 218 TYR B N 1
ATOM 1688 C CA . TYR A 1 238 ? 22.138 -6.666 91.160 1.00 15.77 218 TYR B CA 1
ATOM 1689 C C . TYR A 1 238 ? 23.038 -7.751 90.554 1.00 16.79 218 TYR B C 1
ATOM 1690 O O . TYR A 1 238 ? 22.983 -8.005 89.339 1.00 17.07 218 TYR B O 1
ATOM 1699 N N . CYS A 1 239 ? 23.845 -8.408 91.382 1.00 17.70 219 CYS B N 1
ATOM 1700 C CA . CYS A 1 239 ? 24.652 -9.544 90.920 1.00 19.02 219 CYS B CA 1
ATOM 1701 C C . CYS A 1 239 ? 23.827 -10.771 90.506 1.00 18.99 219 CYS B C 1
ATOM 1702 O O . CYS A 1 239 ? 24.330 -11.645 89.793 1.00 20.36 219 CYS B O 1
ATOM 1705 N N . ILE A 1 240 ? 22.571 -10.850 90.943 1.00 17.93 220 ILE B N 1
ATOM 1706 C CA . ILE A 1 240 ? 21.706 -11.966 90.577 1.00 18.10 220 ILE B CA 1
ATOM 1707 C C . ILE A 1 240 ? 21.110 -11.709 89.192 1.00 17.38 220 ILE B C 1
ATOM 1708 O O . ILE A 1 240 ? 20.464 -10.691 88.996 1.00 16.40 220 ILE B O 1
ATOM 1713 N N . PRO A 1 241 ? 21.331 -12.628 88.230 1.00 17.62 221 PRO B N 1
ATOM 1714 C CA . PRO A 1 241 ? 20.857 -12.363 86.876 1.00 17.54 221 PRO B CA 1
ATOM 1715 C C . PRO A 1 241 ? 19.368 -12.009 86.762 1.00 17.08 221 PRO B C 1
ATOM 1716 O O . PRO A 1 241 ? 19.021 -11.129 85.983 1.00 17.19 221 PRO B O 1
ATOM 1720 N N . ALA A 1 242 ? 18.500 -12.681 87.522 1.00 16.93 222 ALA B N 1
ATOM 1721 C CA . ALA A 1 242 ? 17.063 -12.413 87.452 1.00 16.69 222 ALA B CA 1
ATOM 1722 C C . ALA A 1 242 ? 16.725 -10.987 87.907 1.00 16.28 222 ALA B C 1
ATOM 1723 O O . ALA A 1 242 ? 15.872 -10.330 87.330 1.00 16.18 222 ALA B O 1
ATOM 1725 N N . CYS A 1 243 ? 17.387 -10.530 88.964 1.00 15.72 223 CYS B N 1
ATOM 1726 C CA . CYS A 1 243 ? 17.217 -9.169 89.455 1.00 15.86 223 CYS B CA 1
ATOM 1727 C C . CYS A 1 243 ? 17.673 -8.152 88.407 1.00 15.84 223 CYS B C 1
ATOM 1728 O O . CYS A 1 243 ? 16.956 -7.204 88.069 1.00 15.53 223 CYS B O 1
ATOM 1731 N N . ARG A 1 244 ? 18.884 -8.365 87.910 1.00 16.43 224 ARG B N 1
ATOM 1732 C CA . ARG A 1 244 ? 19.470 -7.517 86.877 1.00 16.75 224 ARG B CA 1
ATOM 1733 C C . ARG A 1 244 ? 18.584 -7.434 85.632 1.00 16.81 224 ARG B C 1
ATOM 1734 O O . ARG A 1 244 ? 18.430 -6.348 85.049 1.00 16.32 224 ARG B O 1
ATOM 1742 N N . GLU A 1 245 ? 17.979 -8.554 85.232 1.00 17.40 225 GLU B N 1
ATOM 1743 C CA . GLU A 1 245 ? 17.053 -8.536 84.083 1.00 18.58 225 GLU B CA 1
ATOM 1744 C C . GLU A 1 245 ? 15.867 -7.601 84.319 1.00 17.11 225 GLU B C 1
ATOM 1745 O O . GLU A 1 245 ? 15.497 -6.822 83.428 1.00 16.96 225 GLU B O 1
ATOM 1751 N N . ALA A 1 246 ? 15.273 -7.665 85.513 1.00 15.93 226 ALA B N 1
ATOM 1752 C CA . ALA A 1 246 ? 14.157 -6.775 85.841 1.00 14.94 226 ALA B CA 1
ATOM 1753 C C . ALA A 1 246 ? 14.607 -5.305 85.798 1.00 14.43 226 ALA B C 1
ATOM 1754 O O . ALA A 1 246 ? 13.919 -4.444 85.260 1.00 13.90 226 ALA B O 1
ATOM 1756 N N . VAL A 1 247 ? 15.787 -5.030 86.357 1.00 14.00 227 VAL B N 1
ATOM 1757 C CA . VAL A 1 247 ? 16.319 -3.664 86.375 1.00 14.08 227 VAL B CA 1
ATOM 1758 C C . VAL A 1 247 ? 16.448 -3.108 84.953 1.00 14.30 227 VAL B C 1
ATOM 1759 O O . VAL A 1 247 ? 15.978 -2.007 84.649 1.00 14.46 227 VAL B O 1
ATOM 1763 N N . HIS A 1 248 ? 17.084 -3.874 84.072 1.00 14.51 228 HIS B N 1
ATOM 1764 C CA . HIS A 1 248 ? 17.289 -3.383 82.716 1.00 14.88 228 HIS B CA 1
ATOM 1765 C C . HIS A 1 248 ? 16.003 -3.311 81.916 1.00 14.85 228 HIS B C 1
ATOM 1766 O O . HIS A 1 248 ? 15.811 -2.366 81.143 1.00 14.68 228 HIS B O 1
ATOM 1773 N N . GLU A 1 249 ? 15.126 -4.290 82.090 1.00 14.75 229 GLU B N 1
ATOM 1774 C CA . GLU A 1 249 ? 13.828 -4.252 81.407 1.00 15.57 229 GLU B CA 1
ATOM 1775 C C . GLU A 1 249 ? 13.071 -2.979 81.785 1.00 15.08 229 GLU B C 1
ATOM 1776 O O . GLU A 1 249 ? 12.547 -2.264 80.926 1.00 15.48 229 GLU B O 1
ATOM 1782 N N . TYR A 1 250 ? 13.012 -2.697 83.084 1.00 14.44 230 TYR B N 1
ATOM 1783 C CA . TYR A 1 250 ? 12.283 -1.538 83.583 1.00 14.28 230 TYR B CA 1
ATOM 1784 C C . TYR A 1 250 ? 12.902 -0.227 83.083 1.00 14.35 230 TYR B C 1
ATOM 1785 O O . TYR A 1 250 ? 12.200 0.655 82.578 1.00 14.34 230 TYR B O 1
ATOM 1794 N N . ARG A 1 251 ? 14.216 -0.105 83.198 1.00 14.44 231 ARG B N 1
ATOM 1795 C CA . ARG A 1 251 ? 14.893 1.110 82.770 1.00 14.80 231 ARG B CA 1
ATOM 1796 C C . ARG A 1 251 ? 14.716 1.354 81.261 1.00 15.64 231 ARG B C 1
ATOM 1797 O O . ARG A 1 251 ? 14.499 2.487 80.826 1.00 16.67 231 ARG B O 1
ATOM 1805 N N . ASP A 1 252 ? 14.777 0.287 80.473 1.00 16.30 232 ASP B N 1
ATOM 1806 C CA . ASP A 1 252 ? 14.581 0.404 79.025 1.00 17.78 232 ASP B CA 1
ATOM 1807 C C . ASP A 1 252 ? 13.169 0.892 78.713 1.00 17.17 232 ASP B C 1
ATOM 1808 O O . ASP A 1 252 ? 12.978 1.796 77.887 1.00 17.45 232 ASP B O 1
ATOM 1813 N N . ARG A 1 253 ? 12.177 0.306 79.375 1.00 16.46 233 ARG B N 1
ATOM 1814 C CA . ARG A 1 253 ? 10.785 0.678 79.127 1.00 16.47 233 ARG B CA 1
ATOM 1815 C C . ARG A 1 253 ? 10.523 2.146 79.459 1.00 16.35 233 ARG B C 1
ATOM 1816 O O . ARG A 1 253 ? 9.775 2.827 78.752 1.00 17.08 233 ARG B O 1
ATOM 1824 N N . HIS A 1 254 ? 11.126 2.630 80.542 1.00 15.67 234 HIS B N 1
ATOM 1825 C CA . HIS A 1 254 ? 10.860 3.978 81.029 1.00 15.87 234 HIS B CA 1
ATOM 1826 C C . HIS A 1 254 ? 11.860 5.025 80.581 1.00 16.50 234 HIS B C 1
ATOM 1827 O O . HIS A 1 254 ? 11.721 6.204 80.929 1.00 17.69 234 HIS B O 1
ATOM 1834 N N . GLY A 1 255 ? 12.841 4.617 79.785 1.00 17.09 235 GLY B N 1
ATOM 1835 C CA . GLY A 1 255 ? 13.827 5.541 79.251 1.00 17.76 235 GLY B CA 1
ATOM 1836 C C . GLY A 1 255 ? 14.737 6.134 80.314 1.00 18.03 235 GLY B C 1
ATOM 1837 O O . GLY A 1 255 ? 15.124 7.303 80.229 1.00 18.71 235 GLY B O 1
ATOM 1838 N N . ILE A 1 256 ? 15.086 5.319 81.308 1.00 17.44 236 ILE B N 1
ATOM 1839 C CA . ILE A 1 256 ? 15.921 5.758 82.431 1.00 17.55 236 ILE B CA 1
ATOM 1840 C C . ILE A 1 256 ? 17.373 5.472 82.077 1.00 17.93 236 ILE B C 1
ATOM 1841 O O . ILE A 1 256 ? 17.727 4.327 81.804 1.00 18.24 236 ILE B O 1
ATOM 1846 N N . SER A 1 257 ? 18.199 6.510 82.107 1.00 17.97 237 SER B N 1
ATOM 1847 C CA . SER A 1 257 ? 19.619 6.389 81.745 1.00 18.62 237 SER B CA 1
ATOM 1848 C C . SER A 1 257 ? 20.539 6.903 82.856 1.00 18.24 237 SER B C 1
ATOM 1849 O O . SER A 1 257 ? 21.713 7.174 82.609 1.00 18.81 237 SER B O 1
ATOM 1852 N N . ASP A 1 258 ? 20.022 7.016 84.079 1.00 17.24 238 ASP B N 1
ATOM 1853 C CA . ASP A 1 258 ? 20.819 7.484 85.204 1.00 17.60 238 ASP B CA 1
ATOM 1854 C C . ASP A 1 258 ? 21.912 6.467 85.540 1.00 16.95 238 ASP B C 1
ATOM 1855 O O . ASP A 1 258 ? 21.653 5.266 85.603 1.00 15.88 238 ASP B O 1
ATOM 1860 N N . GLU A 1 259 ? 23.133 6.963 85.744 1.00 16.95 239 GLU B N 1
ATOM 1861 C CA . GLU A 1 259 ? 24.312 6.116 85.943 1.00 17.24 239 GLU B CA 1
ATOM 1862 C C . GLU A 1 259 ? 24.093 5.064 87.023 1.00 15.86 239 GLU B C 1
ATOM 1863 O O . GLU A 1 259 ? 23.655 5.392 88.123 1.00 15.07 239 GLU B O 1
ATOM 1869 N N . ILE A 1 260 ? 24.415 3.815 86.699 1.00 14.69 240 ILE B N 1
ATOM 1870 C CA . ILE A 1 260 ? 24.365 2.719 87.671 1.00 14.34 240 ILE B CA 1
ATOM 1871 C C . ILE A 1 260 ? 25.736 2.651 88.334 1.00 14.66 240 ILE B C 1
ATOM 1872 O O . ILE A 1 260 ? 26.740 2.349 87.671 1.00 15.02 240 ILE B O 1
ATOM 1877 N N . VAL A 1 261 ? 25.766 2.930 89.642 1.00 14.44 241 VAL B N 1
ATOM 1878 C CA . VAL A 1 261 ? 26.989 3.018 90.436 1.00 14.54 241 VAL B CA 1
ATOM 1879 C C . VAL A 1 261 ? 27.124 1.792 91.324 1.00 14.17 241 VAL B C 1
ATOM 1880 O O . VAL A 1 261 ? 26.236 1.484 92.126 1.00 14.14 241 VAL B O 1
ATOM 1884 N N . GLU A 1 262 ? 28.258 1.109 91.196 1.00 14.73 242 GLU B N 1
ATOM 1885 C CA . GLU A 1 262 ? 28.504 -0.106 91.955 1.00 14.80 242 GLU B CA 1
ATOM 1886 C C . GLU A 1 262 ? 28.967 0.229 93.372 1.00 14.83 242 GLU B C 1
ATOM 1887 O O . GLU A 1 262 ? 29.810 1.118 93.576 1.00 15.25 242 GLU B O 1
ATOM 1893 N N . ILE A 1 263 ? 28.421 -0.509 94.343 1.00 14.28 243 ILE B N 1
ATOM 1894 C CA . ILE A 1 263 ? 28.727 -0.335 95.766 1.00 14.38 243 ILE B CA 1
ATOM 1895 C C . ILE A 1 263 ? 29.766 -1.346 96.245 1.00 14.42 243 ILE B C 1
ATOM 1896 O O . ILE A 1 263 ? 30.750 -0.980 96.891 1.00 15.68 243 ILE B O 1
ATOM 1901 N N . ASP A 1 264 ? 29.530 -2.623 95.945 1.00 14.48 244 ASP B N 1
ATOM 1902 C CA . ASP A 1 264 ? 30.418 -3.709 96.372 1.00 14.68 244 ASP B CA 1
ATOM 1903 C C . ASP A 1 264 ? 30.309 -4.841 95.338 1.00 15.45 244 ASP B C 1
ATOM 1904 O O . ASP A 1 264 ? 30.085 -4.549 94.166 1.00 16.06 244 ASP B O 1
ATOM 1909 N N . ARG A 1 265 ? 30.458 -6.100 95.727 1.00 15.91 245 ARG B N 1
ATOM 1910 C CA . ARG A 1 265 ? 30.328 -7.208 94.768 1.00 17.17 245 ARG B CA 1
ATOM 1911 C C . ARG A 1 265 ? 28.873 -7.580 94.472 1.00 17.05 245 ARG B C 1
ATOM 1912 O O . ARG A 1 265 ? 28.626 -8.425 93.615 1.00 18.09 245 ARG B O 1
ATOM 1920 N N . GLN A 1 266 ? 27.912 -6.951 95.150 1.00 16.90 246 GLN B N 1
ATOM 1921 C CA . GLN A 1 266 ? 26.497 -7.311 95.003 1.00 17.35 246 GLN B CA 1
ATOM 1922 C C . GLN A 1 266 ? 25.616 -6.142 94.566 1.00 16.05 246 GLN B C 1
ATOM 1923 O O . GLN A 1 266 ? 24.817 -6.252 93.611 1.00 16.01 246 GLN B O 1
ATOM 1929 N N . GLY A 1 267 ? 25.721 -5.041 95.300 1.00 14.34 247 GLY B N 1
ATOM 1930 C CA . GLY A 1 267 ? 24.798 -3.927 95.169 1.00 13.71 247 GLY B CA 1
ATOM 1931 C C . GLY A 1 267 ? 25.220 -2.803 94.250 1.00 13.22 247 GLY B C 1
ATOM 1932 O O . GLY A 1 267 ? 26.411 -2.557 94.050 1.00 12.98 247 GLY B O 1
ATOM 1933 N N . VAL A 1 268 ? 24.213 -2.125 93.696 1.00 12.90 248 VAL B N 1
ATOM 1934 C CA . VAL A 1 268 ? 24.390 -0.902 92.908 1.00 12.92 248 VAL B CA 1
ATOM 1935 C C . VAL A 1 268 ? 23.292 0.090 93.266 1.00 12.92 248 VAL B C 1
ATOM 1936 O O . VAL A 1 268 ? 22.307 -0.278 93.913 1.00 12.85 248 VAL B O 1
ATOM 1940 N N . TYR A 1 269 ? 23.422 1.337 92.816 1.00 13.38 249 TYR B N 1
ATOM 1941 C CA . TYR A 1 269 ? 22.332 2.303 92.965 1.00 13.75 249 TYR B CA 1
ATOM 1942 C C . TYR A 1 269 ? 22.374 3.295 91.805 1.00 14.04 249 TYR B C 1
ATOM 1943 O O . TYR A 1 269 ? 23.391 3.412 91.109 1.00 14.04 249 TYR B O 1
ATOM 1952 N N . TRP A 1 270 ? 21.262 3.995 91.605 1.00 13.88 250 TRP B N 1
ATOM 1953 C CA . TRP A 1 270 ? 21.283 5.223 90.820 1.00 14.30 250 TRP B CA 1
ATOM 1954 C C . TRP A 1 270 ? 20.508 6.324 91.515 1.00 14.63 250 TRP B C 1
ATOM 1955 O O . TRP A 1 270 ? 19.690 6.067 92.403 1.00 14.96 250 TRP B O 1
ATOM 1966 N N . ARG A 1 271 ? 20.779 7.558 91.107 1.00 15.55 251 ARG B N 1
ATOM 1967 C CA . ARG A 1 271 ? 20.050 8.713 91.586 1.00 16.57 251 ARG B CA 1
ATOM 1968 C C . ARG A 1 271 ? 19.141 9.198 90.461 1.00 17.37 251 ARG B C 1
ATOM 1969 O O . ARG A 1 271 ? 19.602 9.416 89.334 1.00 17.65 251 ARG B O 1
ATOM 1977 N N . ARG A 1 272 ? 17.862 9.366 90.763 1.00 18.08 252 ARG B N 1
ATOM 1978 C CA . ARG A 1 272 ? 16.866 9.715 89.753 1.00 20.00 252 ARG B CA 1
ATOM 1979 C C . ARG A 1 272 ? 17.043 11.159 89.303 1.00 22.13 252 ARG B C 1
ATOM 1980 O O . ARG A 1 272 ? 17.075 12.069 90.128 1.00 21.89 252 ARG B O 1
ATOM 1988 N N . SER A 1 273 ? 17.150 11.364 87.989 1.00 24.37 253 SER B N 1
ATOM 1989 C CA . SER A 1 273 ? 17.204 12.712 87.414 1.00 27.96 253 SER B CA 1
ATOM 1990 C C . SER A 1 273 ? 16.039 13.558 87.893 1.00 31.06 253 SER B C 1
ATOM 1991 O O . SER A 1 273 ? 14.920 13.401 87.407 1.00 35.24 253 SER B O 1
ATOM 1994 N N . SER B 1 24 ? 16.179 13.776 121.605 1.00 37.64 4 SER A N 1
ATOM 1995 C CA . SER B 1 24 ? 17.553 13.252 121.873 1.00 35.82 4 SER A CA 1
ATOM 1996 C C . SER B 1 24 ? 18.600 13.832 120.921 1.00 33.34 4 SER A C 1
ATOM 1997 O O . SER B 1 24 ? 18.431 13.820 119.693 1.00 33.82 4 SER A O 1
ATOM 2000 N N . THR B 1 25 ? 19.689 14.325 121.505 1.00 30.79 5 THR A N 1
ATOM 2001 C CA . THR B 1 25 ? 20.831 14.841 120.754 1.00 28.18 5 THR A CA 1
ATOM 2002 C C . THR B 1 25 ? 21.680 13.664 120.274 1.00 25.96 5 THR A C 1
ATOM 2003 O O . THR B 1 25 ? 21.494 12.527 120.728 1.00 25.25 5 THR A O 1
ATOM 2007 N N . GLY B 1 26 ? 22.628 13.939 119.383 1.00 23.96 6 GLY A N 1
ATOM 2008 C CA . GLY B 1 26 ? 23.576 12.918 118.928 1.00 22.84 6 GLY A CA 1
ATOM 2009 C C . GLY B 1 26 ? 24.324 12.254 120.073 1.00 21.94 6 GLY A C 1
ATOM 2010 O O . GLY B 1 26 ? 24.458 11.028 120.117 1.00 20.52 6 GLY A O 1
ATOM 2011 N N . VAL B 1 27 ? 24.803 13.070 121.006 1.00 21.52 7 VAL A N 1
ATOM 2012 C CA . VAL B 1 27 ? 25.497 12.567 122.199 1.00 21.31 7 VAL A CA 1
ATOM 2013 C C . VAL B 1 27 ? 24.605 11.643 123.034 1.00 20.98 7 VAL A C 1
ATOM 2014 O O . VAL B 1 27 ? 25.036 10.548 123.438 1.00 20.62 7 VAL A O 1
ATOM 2018 N N . GLU B 1 28 ? 23.371 12.069 123.299 1.00 21.45 8 GLU A N 1
ATOM 2019 C CA . GLU B 1 28 ? 22.437 11.245 124.078 1.00 21.48 8 GLU A CA 1
ATOM 2020 C C . GLU B 1 28 ? 22.141 9.920 123.364 1.00 19.69 8 GLU A C 1
ATOM 2021 O O . GLU B 1 28 ? 22.153 8.862 123.986 1.00 19.04 8 GLU A O 1
ATOM 2027 N N . LEU B 1 29 ? 21.895 9.978 122.053 1.00 18.33 9 LEU A N 1
ATOM 2028 C CA . LEU B 1 29 ? 21.649 8.763 121.275 1.00 17.57 9 LEU A CA 1
ATOM 2029 C C . LEU B 1 29 ? 22.849 7.811 121.280 1.00 16.66 9 LEU A C 1
ATOM 2030 O O . LEU B 1 29 ? 22.695 6.594 121.446 1.00 16.37 9 LEU A O 1
ATOM 2035 N N . TYR B 1 30 ? 24.051 8.355 121.099 1.00 16.32 10 TYR A N 1
ATOM 2036 C CA . TYR B 1 30 ? 25.270 7.543 121.125 1.00 15.73 10 TYR A CA 1
ATOM 2037 C C . TYR B 1 30 ? 25.447 6.817 122.453 1.00 15.50 10 TYR A C 1
ATOM 2038 O O . TYR B 1 30 ? 25.665 5.609 122.480 1.00 14.99 10 TYR A O 1
ATOM 2047 N N . LEU B 1 31 ? 25.344 7.552 123.548 1.00 15.59 11 LEU A N 1
ATOM 2048 C CA . LEU B 1 31 ? 25.611 6.947 124.851 1.00 15.79 11 LEU A CA 1
ATOM 2049 C C . LEU B 1 31 ? 24.516 5.977 125.238 1.00 15.66 11 LEU A C 1
ATOM 2050 O O . LEU B 1 31 ? 24.790 4.965 125.861 1.00 15.21 11 LEU A O 1
ATOM 2055 N N . ASP B 1 32 ? 23.288 6.249 124.817 1.00 16.14 12 ASP A N 1
ATOM 2056 C CA . ASP B 1 32 ? 22.198 5.318 125.053 1.00 16.96 12 ASP A CA 1
ATOM 2057 C C . ASP B 1 32 ? 22.443 4.009 124.300 1.00 15.89 12 ASP A C 1
ATOM 2058 O O . ASP B 1 32 ? 22.307 2.918 124.859 1.00 15.57 12 ASP A O 1
ATOM 2063 N N . LEU B 1 33 ? 22.810 4.110 123.027 1.00 15.48 13 LEU A N 1
ATOM 2064 C CA . LEU B 1 33 ? 23.117 2.913 122.259 1.00 14.86 13 LEU A CA 1
ATOM 2065 C C . LEU B 1 33 ? 24.339 2.176 122.825 1.00 14.21 13 LEU A C 1
ATOM 2066 O O . LEU B 1 33 ? 24.375 0.938 122.855 1.00 14.01 13 LEU A O 1
ATOM 2071 N N . LEU B 1 34 ? 25.348 2.923 123.261 1.00 14.02 14 LEU A N 1
ATOM 2072 C CA . LEU B 1 34 ? 26.554 2.301 123.787 1.00 13.82 14 LEU A CA 1
ATOM 2073 C C . LEU B 1 34 ? 26.236 1.456 125.033 1.00 13.89 14 LEU A C 1
ATOM 2074 O O . LEU B 1 34 ? 26.753 0.357 125.177 1.00 13.72 14 LEU A O 1
ATOM 2079 N N . LYS B 1 35 ? 25.363 1.956 125.915 1.00 13.93 15 LYS A N 1
ATOM 2080 C CA . LYS B 1 35 ? 24.931 1.175 127.080 1.00 14.46 15 LYS A CA 1
ATOM 2081 C C . LYS B 1 35 ? 24.186 -0.102 126.666 1.00 14.56 15 LYS A C 1
ATOM 2082 O O . LYS B 1 35 ? 24.439 -1.189 127.204 1.00 14.26 15 LYS A O 1
ATOM 2088 N N . ARG B 1 36 ? 23.273 0.036 125.701 1.00 14.92 16 ARG A N 1
ATOM 2089 C CA . ARG B 1 36 ? 22.507 -1.114 125.210 1.00 15.63 16 ARG A CA 1
ATOM 2090 C C . ARG B 1 36 ? 23.398 -2.157 124.549 1.00 14.99 16 ARG A C 1
ATOM 2091 O O . ARG B 1 36 ? 23.073 -3.348 124.555 1.00 14.94 16 ARG A O 1
ATOM 2099 N N . THR B 1 37 ? 24.510 -1.705 123.973 1.00 14.58 17 THR A N 1
ATOM 2100 C CA . THR B 1 37 ? 25.414 -2.584 123.238 1.00 14.66 17 THR A CA 1
ATOM 2101 C C . THR B 1 37 ? 26.382 -3.311 124.168 1.00 14.32 17 THR A C 1
ATOM 2102 O O . THR B 1 37 ? 26.499 -4.528 124.071 1.00 13.77 17 THR A O 1
ATOM 2106 N N . VAL B 1 38 ? 27.048 -2.598 125.083 1.00 14.02 18 VAL A N 1
ATOM 2107 C CA . VAL B 1 38 ? 27.998 -3.261 125.991 1.00 14.18 18 VAL A CA 1
ATOM 2108 C C . VAL B 1 38 ? 27.307 -4.261 126.931 1.00 14.03 18 VAL A C 1
ATOM 2109 O O . VAL B 1 38 ? 27.908 -5.265 127.308 1.00 14.04 18 VAL A O 1
ATOM 2113 N N . SER B 1 39 ? 26.040 -4.006 127.269 1.00 14.46 19 SER A N 1
ATOM 2114 C CA . SER B 1 39 ? 25.254 -4.953 128.083 1.00 14.81 19 SER A CA 1
ATOM 2115 C C . SER B 1 39 ? 24.484 -5.971 127.233 1.00 14.58 19 SER A C 1
ATOM 2116 O O . SER B 1 39 ? 23.822 -6.869 127.756 1.00 15.04 19 SER A O 1
ATOM 2119 N N . ASN B 1 40 ? 24.586 -5.814 125.914 1.00 14.48 20 ASN A N 1
ATOM 2120 C CA . ASN B 1 40 ? 23.917 -6.664 124.928 1.00 14.73 20 ASN A CA 1
ATOM 2121 C C . ASN B 1 40 ? 22.403 -6.816 125.104 1.00 15.39 20 ASN A C 1
ATOM 2122 O O . ASN B 1 40 ? 21.846 -7.920 124.949 1.00 15.29 20 ASN A O 1
ATOM 2127 N N . PHE B 1 41 ? 21.733 -5.702 125.381 1.00 15.91 21 PHE A N 1
ATOM 2128 C CA . PHE B 1 41 ? 20.280 -5.647 125.213 1.00 17.11 21 PHE A CA 1
ATOM 2129 C C . PHE B 1 41 ? 19.873 -5.801 123.744 1.00 16.96 21 PHE A C 1
ATOM 2130 O O . PHE B 1 41 ? 18.719 -6.101 123.451 1.00 17.57 21 PHE A O 1
ATOM 2138 N N . ILE B 1 42 ? 20.823 -5.605 122.832 1.00 15.89 22 ILE A N 1
ATOM 2139 C CA . ILE B 1 42 ? 20.542 -5.687 121.396 1.00 15.63 22 ILE A CA 1
ATOM 2140 C C . ILE B 1 42 ? 20.293 -7.128 120.951 1.00 15.44 22 ILE A C 1
ATOM 2141 O O . ILE B 1 42 ? 19.302 -7.412 120.272 1.00 15.74 22 ILE A O 1
ATOM 2146 N N . TYR B 1 43 ? 21.194 -8.037 121.322 1.00 14.67 23 TYR A N 1
ATOM 2147 C CA . TYR B 1 43 ? 21.086 -9.427 120.873 1.00 14.89 23 TYR A CA 1
ATOM 2148 C C . TYR B 1 43 ? 20.715 -10.421 121.984 1.00 15.45 23 TYR A C 1
ATOM 2149 O O . TYR B 1 43 ? 20.339 -11.557 121.682 1.00 16.44 23 TYR A O 1
ATOM 2158 N N . GLN B 1 44 ? 20.818 -10.000 123.253 1.00 16.15 24 GLN A N 1
ATOM 2159 C CA . GLN B 1 44 ? 20.212 -10.723 124.388 1.00 16.85 24 GLN A CA 1
ATOM 2160 C C . GLN B 1 44 ? 20.755 -12.139 124.555 1.00 16.80 24 GLN A C 1
ATOM 2161 O O . GLN B 1 44 ? 20.038 -13.136 124.476 1.00 17.11 24 GLN A O 1
ATOM 2167 N N . ASP B 1 45 ? 22.059 -12.191 124.803 1.00 16.61 25 ASP A N 1
ATOM 2168 C CA . ASP B 1 45 ? 22.764 -13.444 125.041 1.00 16.56 25 ASP A CA 1
ATOM 2169 C C . ASP B 1 45 ? 22.336 -14.143 126.317 1.00 16.82 25 ASP A C 1
ATOM 2170 O O . ASP B 1 45 ? 21.973 -13.516 127.323 1.00 16.23 25 ASP A O 1
ATOM 2175 N N . ALA B 1 46 ? 22.398 -15.463 126.259 1.00 17.19 26 ALA A N 1
ATOM 2176 C CA . ALA B 1 46 ? 22.127 -16.306 127.412 1.00 17.50 26 ALA A CA 1
ATOM 2177 C C . ALA B 1 46 ? 23.074 -16.001 128.559 1.00 17.70 26 ALA A C 1
ATOM 2178 O O . ALA B 1 46 ? 24.162 -15.441 128.370 1.00 17.03 26 ALA A O 1
ATOM 2180 N N . THR B 1 47 ? 22.639 -16.381 129.753 1.00 18.24 27 THR A N 1
ATOM 2181 C CA . THR B 1 47 ? 23.479 -16.286 130.943 1.00 18.85 27 THR A CA 1
ATOM 2182 C C . THR B 1 47 ? 24.074 -17.653 131.263 1.00 19.36 27 THR A C 1
ATOM 2183 O O . THR B 1 47 ? 23.492 -18.689 130.927 1.00 19.31 27 THR A O 1
ATOM 2187 N N . HIS B 1 48 ? 25.254 -17.641 131.881 1.00 20.15 28 HIS A N 1
ATOM 2188 C CA . HIS B 1 48 ? 25.801 -18.834 132.516 1.00 21.75 28 HIS A CA 1
ATOM 2189 C C . HIS B 1 48 ? 24.889 -19.205 133.677 1.00 23.19 28 HIS A C 1
ATOM 2190 O O . HIS B 1 48 ? 24.267 -18.332 134.296 1.00 22.58 28 HIS A O 1
ATOM 2197 N N . VAL B 1 49 ? 24.813 -20.503 133.956 1.00 25.35 29 VAL A N 1
ATOM 2198 C CA . VAL B 1 49 ? 24.078 -21.026 135.104 1.00 27.45 29 VAL A CA 1
ATOM 2199 C C . VAL B 1 49 ? 25.051 -21.154 136.270 1.00 29.20 29 VAL A C 1
ATOM 2200 O O . VAL B 1 49 ? 25.948 -21.997 136.239 1.00 30.44 29 VAL A O 1
ATOM 2204 N N . ALA B 1 50 ? 24.879 -20.289 137.270 1.00 30.50 30 ALA A N 1
ATOM 2205 C CA . ALA B 1 50 ? 25.745 -20.232 138.452 1.00 31.81 30 ALA A CA 1
ATOM 2206 C C . ALA B 1 50 ? 25.072 -19.400 139.538 1.00 32.94 30 ALA A C 1
ATOM 2207 O O . ALA B 1 50 ? 24.235 -18.551 139.247 1.00 31.92 30 ALA A O 1
ATOM 2209 N N . GLY B 1 51 ? 25.433 -19.651 140.792 1.00 34.96 31 GLY A N 1
ATOM 2210 C CA . GLY B 1 51 ? 24.828 -18.940 141.918 1.00 36.46 31 GLY A CA 1
ATOM 2211 C C . GLY B 1 51 ? 23.316 -19.117 141.961 1.00 37.43 31 GLY A C 1
ATOM 2212 O O . GLY B 1 51 ? 22.815 -20.237 141.878 1.00 36.73 31 GLY A O 1
ATOM 2213 N N . LEU B 1 52 ? 22.591 -18.004 142.068 1.00 39.07 32 LEU A N 1
ATOM 2214 C CA . LEU B 1 52 ? 21.128 -18.032 142.131 1.00 41.07 32 LEU A CA 1
ATOM 2215 C C . LEU B 1 52 ? 20.476 -18.223 140.757 1.00 41.42 32 LEU A C 1
ATOM 2216 O O . LEU B 1 52 ? 19.284 -18.525 140.679 1.00 42.97 32 LEU A O 1
ATOM 2221 N N . ILE B 1 53 ? 21.255 -18.061 139.684 1.00 40.24 33 ILE A N 1
ATOM 2222 C CA . ILE B 1 53 ? 20.758 -18.223 138.315 1.00 39.70 33 ILE A CA 1
ATOM 2223 C C . ILE B 1 53 ? 20.752 -19.706 137.928 1.00 39.31 33 ILE A C 1
ATOM 2224 O O . ILE B 1 53 ? 21.812 -20.311 137.751 1.00 39.27 33 ILE A O 1
ATOM 2229 N N . THR B 1 54 ? 19.558 -20.276 137.775 1.00 38.83 34 THR A N 1
ATOM 2230 C CA . THR B 1 54 ? 19.394 -21.709 137.520 1.00 38.40 34 THR A CA 1
ATOM 2231 C C . THR B 1 54 ? 18.993 -22.058 136.080 1.00 37.41 34 THR A C 1
ATOM 2232 O O . THR B 1 54 ? 18.921 -23.239 135.729 1.00 37.36 34 THR A O 1
ATOM 2236 N N . GLN B 1 55 ? 18.728 -21.041 135.256 1.00 35.18 35 GLN A N 1
ATOM 2237 C CA . GLN B 1 55 ? 18.321 -21.233 133.860 1.00 33.95 35 GLN A CA 1
ATOM 2238 C C . GLN B 1 55 ? 19.196 -20.351 132.958 1.00 30.06 35 GLN A C 1
ATOM 2239 O O . GLN B 1 55 ? 19.629 -19.277 133.371 1.00 29.03 35 GLN A O 1
ATOM 2245 N N . ALA B 1 56 ? 19.446 -20.800 131.733 1.00 27.82 36 ALA A N 1
ATOM 2246 C CA . ALA B 1 56 ? 20.327 -20.060 130.818 1.00 25.85 36 ALA A CA 1
ATOM 2247 C C . ALA B 1 56 ? 19.633 -18.887 130.127 1.00 24.91 36 ALA A C 1
ATOM 2248 O O . ALA B 1 56 ? 20.303 -17.986 129.616 1.00 22.99 36 ALA A O 1
ATOM 2250 N N . ALA B 1 57 ? 18.300 -18.893 130.097 1.00 24.64 37 ALA A N 1
ATOM 2251 C CA . ALA B 1 57 ? 17.558 -17.933 129.287 1.00 24.45 37 ALA A CA 1
ATOM 2252 C C . ALA B 1 57 ? 17.873 -16.484 129.673 1.00 22.98 37 ALA A C 1
ATOM 2253 O O . ALA B 1 57 ? 18.084 -16.162 130.850 1.00 23.28 37 ALA A O 1
ATOM 2255 N N . PHE B 1 58 ? 17.939 -15.622 128.661 1.00 21.69 38 PHE A N 1
ATOM 2256 C CA . PHE B 1 58 ? 18.043 -14.184 128.885 1.00 20.57 38 PHE A CA 1
ATOM 2257 C C . PHE B 1 58 ? 16.755 -13.720 129.541 1.00 20.94 38 PHE A C 1
ATOM 2258 O O . PHE B 1 58 ? 15.653 -14.022 129.054 1.00 21.59 38 PHE A O 1
ATOM 2266 N N . VAL B 1 59 ? 16.899 -13.003 130.651 1.00 20.62 39 VAL A N 1
ATOM 2267 C CA . VAL B 1 59 ? 15.774 -12.371 131.330 1.00 21.14 39 VAL A CA 1
ATOM 2268 C C . VAL B 1 59 ? 16.025 -10.864 131.385 1.00 21.32 39 VAL A C 1
ATOM 2269 O O . VAL B 1 59 ? 17.029 -10.406 131.940 1.00 19.54 39 VAL A O 1
ATOM 2273 N N . GLU B 1 60 ? 15.108 -10.096 130.804 1.00 22.20 40 GLU A N 1
ATOM 2274 C CA . GLU B 1 60 ? 15.267 -8.650 130.699 1.00 23.85 40 GLU A CA 1
ATOM 2275 C C . GLU B 1 60 ? 15.537 -7.969 132.042 1.00 23.21 40 GLU A C 1
ATOM 2276 O O . GLU B 1 60 ? 16.418 -7.117 132.144 1.00 21.20 40 GLU A O 1
ATOM 2282 N N . GLU B 1 61 ? 14.765 -8.351 133.055 1.00 23.47 41 GLU A N 1
ATOM 2283 C CA . GLU B 1 61 ? 14.866 -7.736 134.382 1.00 24.82 41 GLU A CA 1
ATOM 2284 C C . GLU B 1 61 ? 16.240 -7.992 134.993 1.00 22.72 41 GLU A C 1
ATOM 2285 O O . GLU B 1 61 ? 16.796 -7.120 135.657 1.00 22.08 41 GLU A O 1
ATOM 2291 N N . ALA B 1 62 ? 16.779 -9.186 134.759 1.00 21.07 42 ALA A N 1
ATOM 2292 C CA . ALA B 1 62 ? 18.102 -9.548 135.263 1.00 19.99 42 ALA A CA 1
ATOM 2293 C C . ALA B 1 62 ? 19.200 -8.728 134.591 1.00 18.93 42 ALA A C 1
ATOM 2294 O O . ALA B 1 62 ? 20.113 -8.249 135.254 1.00 18.36 42 ALA A O 1
ATOM 2296 N N . ARG B 1 63 ? 19.115 -8.549 133.275 1.00 17.83 43 ARG A N 1
ATOM 2297 C CA . ARG B 1 63 ? 20.126 -7.744 132.583 1.00 17.38 43 ARG A CA 1
ATOM 2298 C C . ARG B 1 63 ? 19.980 -6.251 132.916 1.00 17.61 43 ARG A C 1
ATOM 2299 O O . ARG B 1 63 ? 20.981 -5.540 133.027 1.00 17.45 43 ARG A O 1
ATOM 2307 N N . GLU B 1 64 ? 18.746 -5.779 133.096 1.00 18.06 44 GLU A N 1
ATOM 2308 C CA . GLU B 1 64 ? 18.500 -4.386 133.471 1.00 19.13 44 GLU A CA 1
ATOM 2309 C C . GLU B 1 64 ? 19.203 -4.025 134.781 1.00 18.77 44 GLU A C 1
ATOM 2310 O O . GLU B 1 64 ? 19.710 -2.912 134.935 1.00 18.16 44 GLU A O 1
ATOM 2316 N N . SER B 1 65 ? 19.203 -4.953 135.736 1.00 18.80 45 SER A N 1
ATOM 2317 C CA . SER B 1 65 ? 19.793 -4.670 137.043 1.00 19.26 45 SER A CA 1
ATOM 2318 C C . SER B 1 65 ? 21.124 -5.397 137.297 1.00 17.84 45 SER A C 1
ATOM 2319 O O . SER B 1 65 ? 21.623 -5.407 138.422 1.00 16.89 45 SER A O 1
ATOM 2322 N N . GLY B 1 66 ? 21.717 -5.974 136.253 1.00 16.90 46 GLY A N 1
ATOM 2323 C CA . GLY B 1 66 ? 23.064 -6.544 136.346 1.00 16.38 46 GLY A CA 1
ATOM 2324 C C . GLY B 1 66 ? 23.185 -7.774 137.223 1.00 16.78 46 GLY A C 1
ATOM 2325 O O . GLY B 1 66 ? 24.177 -7.927 137.938 1.00 16.51 46 GLY A O 1
ATOM 2326 N N . GLU B 1 67 ? 22.187 -8.653 137.165 1.00 17.41 47 GLU A N 1
ATOM 2327 C CA . GLU B 1 67 ? 22.083 -9.766 138.114 1.00 18.73 47 GLU A CA 1
ATOM 2328 C C . GLU B 1 67 ? 22.377 -11.131 137.502 1.00 19.36 47 GLU A C 1
ATOM 2329 O O . GLU B 1 67 ? 22.300 -12.154 138.197 1.00 21.65 47 GLU A O 1
ATOM 2335 N N . ASP B 1 68 ? 22.756 -11.150 136.227 1.00 18.51 48 ASP A N 1
ATOM 2336 C CA . ASP B 1 68 ? 23.100 -12.405 135.557 1.00 18.28 48 ASP A CA 1
ATOM 2337 C C . ASP B 1 68 ? 24.573 -12.429 135.135 1.00 17.75 48 ASP A C 1
ATOM 2338 O O . ASP B 1 68 ? 25.340 -11.538 135.498 1.00 18.00 48 ASP A O 1
ATOM 2343 N N . TYR B 1 69 ? 24.962 -13.473 134.406 1.00 17.68 49 TYR A N 1
ATOM 2344 C CA . TYR B 1 69 ? 26.369 -13.764 134.118 1.00 18.06 49 TYR A CA 1
ATOM 2345 C C . TYR B 1 69 ? 26.476 -13.980 132.614 1.00 16.80 49 TYR A C 1
ATOM 2346 O O . TYR B 1 69 ? 26.455 -15.122 132.134 1.00 17.18 49 TYR A O 1
ATOM 2355 N N . PRO B 1 70 ? 26.570 -12.877 131.853 1.00 16.03 50 PRO A N 1
ATOM 2356 C CA . PRO B 1 70 ? 26.418 -12.964 130.396 1.00 15.82 50 PRO A CA 1
ATOM 2357 C C . PRO B 1 70 ? 27.423 -13.889 129.714 1.00 15.98 50 PRO A C 1
ATOM 2358 O O . PRO B 1 70 ? 28.617 -13.849 130.018 1.00 16.49 50 PRO A O 1
ATOM 2362 N N . THR B 1 71 ? 26.942 -14.716 128.791 1.00 16.55 51 THR A N 1
ATOM 2363 C CA . THR B 1 71 ? 27.842 -15.567 128.022 1.00 16.59 51 THR A CA 1
ATOM 2364 C C . THR B 1 71 ? 28.669 -14.780 127.000 1.00 16.48 51 THR A C 1
ATOM 2365 O O . THR B 1 71 ? 29.795 -15.176 126.698 1.00 16.90 51 THR A O 1
ATOM 2369 N N . VAL B 1 72 ? 28.115 -13.680 126.487 1.00 16.28 52 VAL A N 1
ATOM 2370 C CA . VAL B 1 72 ? 28.752 -12.887 125.429 1.00 16.52 52 VAL A CA 1
ATOM 2371 C C . VAL B 1 72 ? 28.952 -11.391 125.749 1.00 15.18 52 VAL A C 1
ATOM 2372 O O . VAL B 1 72 ? 29.967 -10.794 125.351 1.00 15.31 52 VAL A O 1
ATOM 2376 N N . ALA B 1 73 ? 28.011 -10.774 126.459 1.00 14.10 53 ALA A N 1
ATOM 2377 C CA . ALA B 1 73 ? 28.071 -9.321 126.678 1.00 13.55 53 ALA A CA 1
ATOM 2378 C C . ALA B 1 73 ? 29.388 -8.855 127.290 1.00 13.55 53 ALA A C 1
ATOM 2379 O O . ALA B 1 73 ? 29.999 -9.559 128.098 1.00 13.93 53 ALA A O 1
ATOM 2381 N N . HIS B 1 74 ? 29.785 -7.634 126.948 1.00 13.16 54 HIS A N 1
ATOM 2382 C CA . HIS B 1 74 ? 31.065 -7.096 127.407 1.00 13.17 54 HIS A CA 1
ATOM 2383 C C . HIS B 1 74 ? 31.053 -6.557 128.838 1.00 12.95 54 HIS A C 1
ATOM 2384 O O . HIS B 1 74 ? 32.118 -6.339 129.408 1.00 13.17 54 HIS A O 1
ATOM 2391 N N . THR B 1 75 ? 29.874 -6.328 129.407 1.00 12.83 55 THR A N 1
ATOM 2392 C CA . THR B 1 75 ? 29.780 -6.016 130.843 1.00 12.99 55 THR A CA 1
ATOM 2393 C C . THR B 1 75 ? 28.664 -6.811 131.501 1.00 13.04 55 THR A C 1
ATOM 2394 O O . THR B 1 75 ? 27.653 -7.148 130.864 1.00 13.42 55 THR A O 1
ATOM 2398 N N . ALA B 1 76 ? 28.845 -7.064 132.801 1.00 13.09 56 ALA A N 1
ATOM 2399 C CA . ALA B 1 76 ? 27.856 -7.735 133.629 1.00 13.60 56 ALA A CA 1
ATOM 2400 C C . ALA B 1 76 ? 27.166 -6.747 134.560 1.00 13.55 56 ALA A C 1
ATOM 2401 O O . ALA B 1 76 ? 26.321 -7.161 135.359 1.00 13.99 56 ALA A O 1
ATOM 2403 N N . ILE B 1 77 ? 27.517 -5.462 134.501 1.00 13.27 57 ILE A N 1
ATOM 2404 C CA . ILE B 1 77 ? 27.012 -4.550 135.543 1.00 13.33 57 ILE A CA 1
ATOM 2405 C C . ILE B 1 77 ? 25.556 -4.142 135.361 1.00 13.67 57 ILE A C 1
ATOM 2406 O O . ILE B 1 77 ? 24.937 -3.682 136.321 1.00 13.93 57 ILE A O 1
ATOM 2411 N N . GLY B 1 78 ? 25.009 -4.298 134.161 1.00 13.66 58 GLY A N 1
ATOM 2412 C CA . GLY B 1 78 ? 23.594 -3.998 133.941 1.00 14.19 58 GLY A CA 1
ATOM 2413 C C . GLY B 1 78 ? 23.313 -2.537 133.643 1.00 14.58 58 GLY A C 1
ATOM 2414 O O . GLY B 1 78 ? 24.175 -1.672 133.827 1.00 14.12 58 GLY A O 1
ATOM 2415 N N A MET B 1 79 ? 22.096 -2.266 133.173 0.50 14.76 59 MET A N 1
ATOM 2416 N N B MET B 1 79 ? 22.102 -2.257 133.166 0.50 15.34 59 MET A N 1
ATOM 2417 C CA A MET B 1 79 ? 21.718 -0.916 132.758 0.50 14.99 59 MET A CA 1
ATOM 2418 C CA B MET B 1 79 ? 21.745 -0.901 132.743 0.50 15.93 59 MET A CA 1
ATOM 2419 C C A MET B 1 79 ? 21.732 0.104 133.895 0.50 15.24 59 MET A C 1
ATOM 2420 C C B MET B 1 79 ? 21.707 0.119 133.887 0.50 15.80 59 MET A C 1
ATOM 2421 O O A MET B 1 79 ? 22.200 1.229 133.711 0.50 15.40 59 MET A O 1
ATOM 2422 O O B MET B 1 79 ? 22.118 1.266 133.699 0.50 15.94 59 MET A O 1
ATOM 2431 N N . LYS B 1 80 ? 21.224 -0.280 135.063 1.00 15.52 60 LYS A N 1
ATOM 2432 C CA . LYS B 1 80 ? 21.149 0.656 136.183 1.00 15.98 60 LYS A CA 1
ATOM 2433 C C . LYS B 1 80 ? 22.543 1.136 136.604 1.00 15.02 60 LYS A C 1
ATOM 2434 O O . LYS B 1 80 ? 22.758 2.333 136.823 1.00 14.53 60 LYS A O 1
ATOM 2440 N N . ARG B 1 81 ? 23.496 0.215 136.686 1.00 14.12 61 ARG A N 1
ATOM 2441 C CA . ARG B 1 81 ? 24.863 0.599 137.026 1.00 14.03 61 ARG A CA 1
ATOM 2442 C C . ARG B 1 81 ? 25.574 1.316 135.875 1.00 13.67 61 ARG A C 1
ATOM 2443 O O . ARG B 1 81 ? 26.417 2.176 136.119 1.00 13.88 61 ARG A O 1
ATOM 2451 N N . LEU B 1 82 ? 25.220 1.013 134.629 1.00 13.60 62 LEU A N 1
ATOM 2452 C CA . LEU B 1 82 ? 25.741 1.816 133.528 1.00 14.05 62 LEU A CA 1
ATOM 2453 C C . LEU B 1 82 ? 25.229 3.260 133.601 1.00 14.52 62 LEU A C 1
ATOM 2454 O O . LEU B 1 82 ? 26.012 4.215 133.433 1.00 14.80 62 LEU A O 1
ATOM 2459 N N . ASN B 1 83 ? 23.930 3.425 133.871 1.00 15.10 63 ASN A N 1
ATOM 2460 C CA . ASN B 1 83 ? 23.353 4.756 134.059 1.00 15.80 63 ASN A CA 1
ATOM 2461 C C . ASN B 1 83 ? 24.064 5.514 135.182 1.00 15.46 63 ASN A C 1
ATOM 2462 O O . ASN B 1 83 ? 24.340 6.714 135.048 1.00 15.57 63 ASN A O 1
ATOM 2467 N N . ASN B 1 84 ? 24.371 4.818 136.284 1.00 15.16 64 ASN A N 1
ATOM 2468 C CA . ASN B 1 84 ? 25.088 5.438 137.394 1.00 15.07 64 ASN A CA 1
ATOM 2469 C C . ASN B 1 84 ? 26.468 5.920 136.962 1.00 14.59 64 ASN A C 1
ATOM 2470 O O . ASN B 1 84 ? 26.866 7.037 137.290 1.00 14.43 64 ASN A O 1
ATOM 2475 N N . LEU B 1 85 ? 27.192 5.085 136.210 1.00 14.25 65 LEU A N 1
ATOM 2476 C CA . LEU B 1 85 ? 28.520 5.451 135.731 1.00 14.42 65 LEU A CA 1
ATOM 2477 C C . LEU B 1 85 ? 28.433 6.705 134.866 1.00 14.94 65 LEU A C 1
ATOM 2478 O O . LEU B 1 85 ? 29.232 7.621 135.011 1.00 14.91 65 LEU A O 1
ATOM 2483 N N . GLN B 1 86 ? 27.426 6.754 133.993 1.00 15.08 66 GLN A N 1
ATOM 2484 C CA . GLN B 1 86 ? 27.183 7.941 133.165 1.00 15.88 66 GLN A CA 1
ATOM 2485 C C . GLN B 1 86 ? 26.930 9.191 134.018 1.00 16.56 66 GLN A C 1
ATOM 2486 O O . GLN B 1 86 ? 27.519 10.243 133.776 1.00 16.52 66 GLN A O 1
ATOM 2492 N N . HIS B 1 87 ? 26.064 9.053 135.018 1.00 17.17 67 HIS A N 1
ATOM 2493 C CA . HIS B 1 87 ? 25.749 10.154 135.939 1.00 18.71 67 HIS A CA 1
ATOM 2494 C C . HIS B 1 87 ? 27.008 10.689 136.612 1.00 18.01 67 HIS A C 1
ATOM 2495 O O . HIS B 1 87 ? 27.225 11.902 136.676 1.00 18.11 67 HIS A O 1
ATOM 2502 N N . CYS B 1 88 ? 27.838 9.782 137.126 1.00 17.21 68 CYS A N 1
ATOM 2503 C CA . CYS B 1 88 ? 29.068 10.184 137.823 1.00 17.13 68 CYS A CA 1
ATOM 2504 C C . CYS B 1 88 ? 30.071 10.882 136.912 1.00 16.72 68 CYS A C 1
ATOM 2505 O O . CYS B 1 88 ? 30.596 11.933 137.273 1.00 16.89 68 CYS A O 1
ATOM 2508 N N . VAL B 1 89 ? 30.328 10.314 135.732 1.00 16.41 69 VAL A N 1
ATOM 2509 C CA . VAL B 1 89 ? 31.268 10.933 134.793 1.00 16.71 69 VAL A CA 1
ATOM 2510 C C . VAL B 1 89 ? 30.742 12.291 134.290 1.00 17.66 69 VAL A C 1
ATOM 2511 O O . VAL B 1 89 ? 31.487 13.280 134.277 1.00 18.14 69 VAL A O 1
ATOM 2515 N N . GLU B 1 90 ? 29.469 12.351 133.910 1.00 18.02 70 GLU A N 1
ATOM 2516 C CA . GLU B 1 90 ? 28.888 13.608 133.433 1.00 19.20 70 GLU A CA 1
ATOM 2517 C C . GLU B 1 90 ? 28.874 14.682 134.524 1.00 19.72 70 GLU A C 1
ATOM 2518 O O . GLU B 1 90 ? 29.145 15.853 134.243 1.00 20.46 70 GLU A O 1
ATOM 2524 N N . SER B 1 91 ? 28.589 14.288 135.763 1.00 19.38 71 SER A N 1
ATOM 2525 C CA . SER B 1 91 ? 28.597 15.236 136.876 1.00 20.26 71 SER A CA 1
ATOM 2526 C C . SER B 1 91 ? 30.003 15.785 137.120 1.00 20.46 71 SER A C 1
ATOM 2527 O O . SER B 1 91 ? 30.179 16.984 137.340 1.00 20.63 71 SER A O 1
ATOM 2530 N N . ALA B 1 92 ? 31.003 14.908 137.085 1.00 20.33 72 ALA A N 1
ATOM 2531 C CA . ALA B 1 92 ? 32.393 15.342 137.216 1.00 21.42 72 ALA A CA 1
ATOM 2532 C C . ALA B 1 92 ? 32.780 16.347 136.125 1.00 22.06 72 ALA A C 1
ATOM 2533 O O . ALA B 1 92 ? 33.405 17.378 136.417 1.00 22.89 72 ALA A O 1
ATOM 2535 N N . LEU B 1 93 ? 32.402 16.061 134.879 1.00 22.00 73 LEU A N 1
ATOM 2536 C CA . LEU B 1 93 ? 32.718 16.952 133.762 1.00 23.37 73 LEU A CA 1
ATOM 2537 C C . LEU B 1 93 ? 32.012 18.293 133.933 1.00 24.78 73 LEU A C 1
ATOM 2538 O O . LEU B 1 93 ? 32.630 19.353 133.784 1.00 25.91 73 LEU A O 1
ATOM 2543 N N . ARG B 1 94 ? 30.725 18.233 134.263 1.00 25.67 74 ARG A N 1
ATOM 2544 C CA . ARG B 1 94 ? 29.892 19.428 134.420 1.00 27.34 74 ARG A CA 1
ATOM 2545 C C . ARG B 1 94 ? 30.400 20.346 135.528 1.00 27.08 74 ARG A C 1
ATOM 2546 O O . ARG B 1 94 ? 30.481 21.567 135.341 1.00 26.54 74 ARG A O 1
ATOM 2554 N N . ASP B 1 95 ? 30.741 19.745 136.671 1.00 26.40 75 ASP A N 1
ATOM 2555 C CA . ASP B 1 95 ? 31.163 20.482 137.863 1.00 26.67 75 ASP A CA 1
ATOM 2556 C C . ASP B 1 95 ? 32.662 20.790 137.915 1.00 25.94 75 ASP A C 1
ATOM 2557 O O . ASP B 1 95 ? 33.127 21.427 138.866 1.00 27.28 75 ASP A O 1
ATOM 2562 N N . GLY B 1 96 ? 33.418 20.341 136.917 1.00 25.01 76 GLY A N 1
ATOM 2563 C CA . GLY B 1 96 ? 34.850 20.633 136.849 1.00 24.54 76 GLY A CA 1
ATOM 2564 C C . GLY B 1 96 ? 35.681 19.898 137.881 1.00 24.10 76 GLY A C 1
ATOM 2565 O O . GLY B 1 96 ? 36.717 20.399 138.329 1.00 25.34 76 GLY A O 1
ATOM 2566 N N . VAL B 1 97 ? 35.237 18.706 138.267 1.00 22.53 77 VAL A N 1
ATOM 2567 C CA . VAL B 1 97 ? 35.986 17.885 139.206 1.00 21.79 77 VAL A CA 1
ATOM 2568 C C . VAL B 1 97 ? 37.202 17.312 138.470 1.00 21.54 77 VAL A C 1
ATOM 2569 O O . VAL B 1 97 ? 37.037 16.609 137.467 1.00 20.78 77 VAL A O 1
ATOM 2573 N N . PRO B 1 98 ? 38.423 17.623 138.940 1.00 21.35 78 PRO A N 1
ATOM 2574 C CA . PRO B 1 98 ? 39.606 17.161 138.209 1.00 21.36 78 PRO A CA 1
ATOM 2575 C C . PRO B 1 98 ? 39.849 15.663 138.328 1.00 20.20 78 PRO A C 1
ATOM 2576 O O . PRO B 1 98 ? 39.566 15.068 139.363 1.00 19.78 78 PRO A O 1
ATOM 2580 N N . GLY B 1 99 ? 40.380 15.067 137.264 1.00 19.96 79 GLY A N 1
ATOM 2581 C CA . GLY B 1 99 ? 40.960 13.740 137.369 1.00 19.21 79 GLY A CA 1
ATOM 2582 C C . GLY B 1 99 ? 40.465 12.736 136.364 1.00 18.57 79 GLY A C 1
ATOM 2583 O O . GLY B 1 99 ? 39.580 13.017 135.544 1.00 18.95 79 GLY A O 1
ATOM 2584 N N . ASP B 1 100 ? 41.063 11.559 136.458 1.00 17.91 80 ASP A N 1
ATOM 2585 C CA . ASP B 1 100 ? 40.812 10.445 135.548 1.00 17.41 80 ASP A CA 1
ATOM 2586 C C . ASP B 1 100 ? 39.675 9.528 136.049 1.00 16.74 80 ASP A C 1
ATOM 2587 O O . ASP B 1 100 ? 39.058 9.769 137.099 1.00 16.44 80 ASP A O 1
ATOM 2592 N N . VAL B 1 101 ? 39.374 8.505 135.258 1.00 15.66 81 VAL A N 1
ATOM 2593 C CA . VAL B 1 101 ? 38.408 7.475 135.632 1.00 15.29 81 VAL A CA 1
ATOM 2594 C C . VAL B 1 101 ? 39.195 6.182 135.793 1.00 14.82 81 VAL A C 1
ATOM 2595 O O . VAL B 1 101 ? 39.948 5.819 134.895 1.00 15.10 81 VAL A O 1
ATOM 2599 N N . LEU B 1 102 ? 39.049 5.507 136.936 1.00 14.21 82 LEU A N 1
ATOM 2600 C CA . LEU B 1 102 ? 39.663 4.186 137.168 1.00 14.24 82 LEU A CA 1
ATOM 2601 C C . LEU B 1 102 ? 38.593 3.155 137.496 1.00 14.46 82 LEU A C 1
ATOM 2602 O O . LEU B 1 102 ? 37.773 3.399 138.367 1.00 14.27 82 LEU A O 1
ATOM 2607 N N . GLU B 1 103 ? 38.589 2.016 136.801 1.00 14.33 83 GLU A N 1
ATOM 2608 C CA . GLU B 1 103 ? 37.804 0.853 137.243 1.00 14.64 83 GLU A CA 1
ATOM 2609 C C . GLU B 1 103 ? 38.759 -0.245 137.664 1.00 14.35 83 GLU A C 1
ATOM 2610 O O . GLU B 1 103 ? 39.693 -0.600 136.931 1.00 13.93 83 GLU A O 1
ATOM 2616 N N . THR B 1 104 ? 38.511 -0.776 138.857 1.00 13.67 84 THR A N 1
ATOM 2617 C CA . THR B 1 104 ? 39.276 -1.893 139.390 1.00 13.77 84 THR A CA 1
ATOM 2618 C C . THR B 1 104 ? 38.416 -3.159 139.348 1.00 13.67 84 THR A C 1
ATOM 2619 O O . THR B 1 104 ? 37.531 -3.374 140.193 1.00 13.82 84 THR A O 1
ATOM 2623 N N . GLY B 1 105 ? 38.706 -3.997 138.349 1.00 13.35 85 GLY A N 1
ATOM 2624 C CA . GLY B 1 105 ? 37.963 -5.221 138.092 1.00 13.50 85 GLY A CA 1
ATOM 2625 C C . GLY B 1 105 ? 37.088 -4.959 136.890 1.00 13.69 85 GLY A C 1
ATOM 2626 O O . GLY B 1 105 ? 36.036 -4.317 137.005 1.00 14.12 85 GLY A O 1
ATOM 2627 N N . VAL B 1 106 ? 37.541 -5.407 135.718 1.00 13.51 86 VAL A N 1
ATOM 2628 C CA . VAL B 1 106 ? 36.947 -4.968 134.453 1.00 13.71 86 VAL A CA 1
ATOM 2629 C C . VAL B 1 106 ? 36.339 -6.089 133.603 1.00 13.73 86 VAL A C 1
ATOM 2630 O O . VAL B 1 106 ? 35.581 -5.798 132.672 1.00 13.78 86 VAL A O 1
ATOM 2634 N N . TRP B 1 107 ? 36.668 -7.336 133.917 1.00 13.78 87 TRP A N 1
ATOM 2635 C CA . TRP B 1 107 ? 36.218 -8.491 133.146 1.00 13.94 87 TRP A CA 1
ATOM 2636 C C . TRP B 1 107 ? 36.476 -8.286 131.642 1.00 13.85 87 TRP A C 1
ATOM 2637 O O . TRP B 1 107 ? 37.628 -8.103 131.258 1.00 14.39 87 TRP A O 1
ATOM 2648 N N . ARG B 1 108 ? 35.432 -8.274 130.805 1.00 13.60 88 ARG A N 1
ATOM 2649 C CA . ARG B 1 108 ? 35.601 -8.113 129.351 1.00 13.78 88 ARG A CA 1
ATOM 2650 C C . ARG B 1 108 ? 35.766 -6.661 128.916 1.00 13.84 88 ARG A C 1
ATOM 2651 O O . ARG B 1 108 ? 36.010 -6.393 127.733 1.00 14.29 88 ARG A O 1
ATOM 2659 N N . GLY B 1 109 ? 35.624 -5.723 129.856 1.00 13.54 89 GLY A N 1
ATOM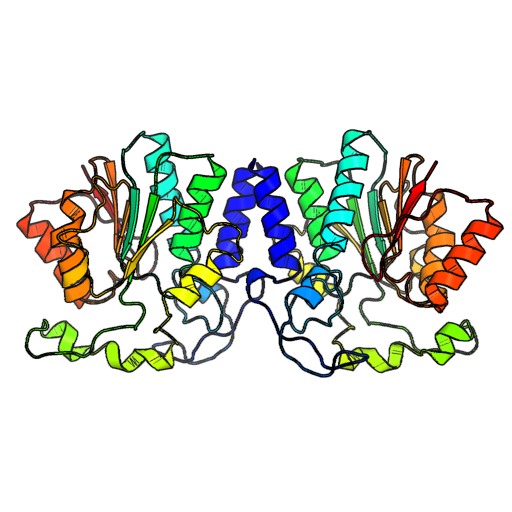 2660 C CA . GLY B 1 109 ? 35.962 -4.328 129.602 1.00 13.85 89 GLY A CA 1
ATOM 2661 C C . GLY B 1 109 ? 34.803 -3.391 129.293 1.00 13.72 89 GLY A C 1
ATOM 2662 O O . GLY B 1 109 ? 35.021 -2.193 129.088 1.00 13.96 89 GLY A O 1
ATOM 2663 N N . GLY B 1 110 ? 33.575 -3.909 129.267 1.00 13.80 90 GLY A N 1
ATOM 2664 C CA . GLY B 1 110 ? 32.414 -3.113 128.846 1.00 13.91 90 GLY A CA 1
ATOM 2665 C C . GLY B 1 110 ? 32.134 -1.822 129.601 1.00 14.21 90 GLY A C 1
ATOM 2666 O O . GLY B 1 110 ? 31.728 -0.825 129.005 1.00 14.53 90 GLY A O 1
ATOM 2667 N N . ALA B 1 111 ? 32.314 -1.831 130.918 1.00 14.36 91 ALA A N 1
ATOM 2668 C CA . ALA B 1 111 ? 32.098 -0.609 131.692 1.00 14.55 91 ALA A CA 1
ATOM 2669 C C . ALA B 1 111 ? 33.158 0.449 131.375 1.00 14.77 91 ALA A C 1
ATOM 2670 O O . ALA B 1 111 ? 32.845 1.648 131.296 1.00 15.03 91 ALA A O 1
ATOM 2672 N N . CYS B 1 112 ? 34.402 0.009 131.166 1.00 15.09 92 CYS A N 1
ATOM 2673 C CA . CYS B 1 112 ? 35.486 0.936 130.813 1.00 15.57 92 CYS A CA 1
ATOM 2674 C C . CYS B 1 112 ? 35.362 1.442 129.371 1.00 14.78 92 CYS A C 1
ATOM 2675 O O . CYS B 1 112 ? 35.720 2.586 129.078 1.00 14.70 92 CYS A O 1
ATOM 2678 N N . ILE B 1 113 ? 34.875 0.582 128.480 1.00 13.91 93 ILE A N 1
ATOM 2679 C CA . ILE B 1 113 ? 34.563 0.975 127.104 1.00 14.18 93 ILE A CA 1
ATOM 2680 C C . ILE B 1 113 ? 33.514 2.088 127.137 1.00 13.77 93 ILE A C 1
ATOM 2681 O O . ILE B 1 113 ? 33.656 3.114 126.472 1.00 13.79 93 ILE A O 1
ATOM 2686 N N . PHE B 1 114 ? 32.468 1.893 127.934 1.00 13.90 94 PHE A N 1
ATOM 2687 C CA . PHE B 1 114 ? 31.439 2.911 128.072 1.00 13.96 94 PHE A CA 1
ATOM 2688 C C . PHE B 1 114 ? 32.027 4.219 128.617 1.00 14.18 94 PHE A C 1
ATOM 2689 O O . PHE B 1 114 ? 31.746 5.287 128.084 1.00 14.58 94 PHE A O 1
ATOM 2697 N N . ALA B 1 115 ? 32.854 4.131 129.660 1.00 14.00 95 ALA A N 1
ATOM 2698 C CA . ALA B 1 115 ? 33.491 5.333 130.216 1.00 14.39 95 ALA A CA 1
ATOM 2699 C C . ALA B 1 115 ? 34.317 6.081 129.171 1.00 14.37 95 ALA A C 1
ATOM 2700 O O . ALA B 1 115 ? 34.234 7.306 129.058 1.00 14.91 95 ALA A O 1
ATOM 2702 N N . ARG B 1 116 ? 35.113 5.357 128.389 1.00 14.57 96 ARG A N 1
ATOM 2703 C CA . ARG B 1 116 ? 35.865 6.004 127.308 1.00 14.93 96 ARG A CA 1
ATOM 2704 C C . ARG B 1 116 ? 34.925 6.656 126.293 1.00 14.97 96 ARG A C 1
ATOM 2705 O O . ARG B 1 116 ? 35.220 7.745 125.789 1.00 15.10 96 ARG A O 1
ATOM 2713 N N . GLY B 1 117 ? 33.806 5.994 125.995 1.00 14.56 97 GLY A N 1
ATOM 2714 C CA . GLY B 1 117 ? 32.791 6.533 125.084 1.00 14.91 97 GLY A CA 1
ATOM 2715 C C . GLY B 1 117 ? 32.187 7.840 125.582 1.00 15.26 97 GLY A C 1
ATOM 2716 O O . GLY B 1 117 ? 31.943 8.759 124.797 1.00 15.79 97 GLY A O 1
ATOM 2717 N N . ILE B 1 118 ? 31.950 7.934 126.891 1.00 15.48 98 ILE A N 1
ATOM 2718 C CA . ILE B 1 118 ? 31.435 9.176 127.463 1.00 15.90 98 ILE A CA 1
ATOM 2719 C C . ILE B 1 118 ? 32.407 10.310 127.183 1.00 16.43 98 ILE A C 1
ATOM 2720 O O . ILE B 1 118 ? 32.004 11.384 126.734 1.00 16.60 98 ILE A O 1
ATOM 2725 N N . LEU B 1 119 ? 33.685 10.087 127.465 1.00 16.80 99 LEU A N 1
ATOM 2726 C CA . LEU B 1 119 ? 34.693 11.119 127.210 1.00 17.69 99 LEU A CA 1
ATOM 2727 C C . LEU B 1 119 ? 34.755 11.476 125.725 1.00 18.26 99 LEU A C 1
ATOM 2728 O O . LEU B 1 119 ? 34.887 12.645 125.375 1.00 18.95 99 LEU A O 1
ATOM 2733 N N . LYS B 1 120 ? 34.654 10.467 124.864 1.00 18.31 100 LYS A N 1
ATOM 2734 C CA . LYS B 1 120 ? 34.656 10.677 123.411 1.00 19.62 100 LYS A CA 1
ATOM 2735 C C . LYS B 1 120 ? 33.469 11.541 122.987 1.00 19.72 100 LYS A C 1
ATOM 2736 O O . LYS B 1 120 ? 33.624 12.473 122.175 1.00 20.31 100 LYS A O 1
ATOM 2742 N N . ALA B 1 121 ? 32.294 11.247 123.537 1.00 19.44 101 ALA A N 1
ATOM 2743 C CA . ALA B 1 121 ? 31.063 11.961 123.154 1.00 19.86 101 ALA A CA 1
ATOM 2744 C C . ALA B 1 121 ? 31.159 13.466 123.435 1.00 20.66 101 ALA A C 1
ATOM 2745 O O . ALA B 1 121 ? 30.645 14.278 122.654 1.00 21.61 101 ALA A O 1
ATOM 2747 N N . TYR B 1 122 ? 31.831 13.821 124.531 1.00 20.83 102 TYR A N 1
ATOM 2748 C CA . TYR B 1 122 ? 31.996 15.218 124.944 1.00 21.60 102 TYR A CA 1
ATOM 2749 C C . TYR B 1 122 ? 33.335 15.827 124.490 1.00 22.57 102 TYR A C 1
ATOM 2750 O O . TYR B 1 122 ? 33.685 16.949 124.885 1.00 23.82 102 TYR A O 1
ATOM 2759 N N . ASP B 1 123 ? 34.066 15.101 123.645 1.00 22.75 103 ASP A N 1
ATOM 2760 C CA . ASP B 1 123 ? 35.359 15.548 123.126 1.00 23.85 103 ASP A CA 1
ATOM 2761 C C . ASP B 1 123 ? 36.318 15.980 124.241 1.00 23.68 103 ASP A C 1
ATOM 2762 O O . ASP B 1 123 ? 36.990 17.014 124.146 1.00 24.17 103 ASP A O 1
ATOM 2767 N N . VAL B 1 124 ? 36.377 15.174 125.298 1.00 23.08 104 VAL A N 1
ATOM 2768 C CA . VAL B 1 124 ? 37.319 15.399 126.395 1.00 23.61 104 VAL A CA 1
ATOM 2769 C C . VAL B 1 124 ? 38.643 14.738 126.032 1.00 24.64 104 VAL A C 1
ATOM 2770 O O . VAL B 1 124 ? 38.701 13.519 125.838 1.00 24.76 104 VAL A O 1
ATOM 2774 N N . ARG B 1 125 ? 39.701 15.537 125.931 1.00 25.65 105 ARG A N 1
ATOM 2775 C CA . ARG B 1 125 ? 40.994 15.032 125.479 1.00 27.44 105 ARG A CA 1
ATOM 2776 C C . ARG B 1 125 ? 42.055 15.016 126.588 1.00 26.49 105 ARG A C 1
ATOM 2777 O O . ARG B 1 125 ? 43.178 14.575 126.354 1.00 26.99 105 ARG A O 1
ATOM 2785 N N . ASP B 1 126 ? 41.690 15.454 127.795 1.00 25.44 106 ASP A N 1
ATOM 2786 C CA . ASP B 1 126 ? 42.652 15.606 128.894 1.00 25.09 106 ASP A CA 1
ATOM 2787 C C . ASP B 1 126 ? 42.333 14.732 130.116 1.00 23.35 106 ASP A C 1
ATOM 2788 O O . ASP B 1 126 ? 42.789 15.016 131.231 1.00 23.34 106 ASP A O 1
ATOM 2793 N N . ARG B 1 127 ? 41.557 13.674 129.899 1.00 21.48 107 ARG A N 1
ATOM 2794 C CA . ARG B 1 127 ? 41.300 12.674 130.933 1.00 20.49 107 ARG A CA 1
ATOM 2795 C C . ARG B 1 127 ? 41.490 11.277 130.350 1.00 20.11 107 ARG A C 1
ATOM 2796 O O . ARG B 1 127 ? 41.242 11.040 129.163 1.00 20.02 107 ARG A O 1
ATOM 2804 N N . THR B 1 128 ? 41.921 10.366 131.215 1.00 18.99 108 THR A N 1
ATOM 2805 C CA . THR B 1 128 ? 42.257 8.996 130.863 1.00 18.28 108 THR A CA 1
ATOM 2806 C C . THR B 1 128 ? 41.319 8.029 131.585 1.00 17.16 108 THR A C 1
ATOM 2807 O O . THR B 1 128 ? 40.900 8.286 132.713 1.00 16.87 108 THR A O 1
ATOM 2811 N N . VAL B 1 129 ? 40.978 6.927 130.921 1.00 16.05 109 VAL A N 1
ATOM 2812 C CA . VAL B 1 129 ? 40.329 5.787 131.563 1.00 15.49 109 VAL A CA 1
ATOM 2813 C C . VAL B 1 129 ? 41.379 4.727 131.854 1.00 15.07 109 VAL A C 1
ATOM 2814 O O . VAL B 1 129 ? 42.018 4.198 130.943 1.00 14.80 109 VAL A O 1
ATOM 2818 N N . TRP B 1 130 ? 41.566 4.446 133.145 1.00 14.83 110 TRP A N 1
ATOM 2819 C CA . TRP B 1 130 ? 42.480 3.425 133.626 1.00 14.93 110 TRP A CA 1
ATOM 2820 C C . TRP B 1 130 ? 41.733 2.108 133.840 1.00 14.43 110 TRP A C 1
ATOM 2821 O O . TRP B 1 130 ? 40.713 2.063 134.549 1.00 14.21 110 TRP A O 1
ATOM 2832 N N . VAL B 1 131 ? 42.266 1.050 133.237 1.00 14.07 111 VAL A N 1
ATOM 2833 C CA . VAL B 1 131 ? 41.623 -0.262 133.169 1.00 13.99 111 VAL A CA 1
ATOM 2834 C C . VAL B 1 131 ? 42.493 -1.226 133.981 1.00 13.86 111 VAL A C 1
ATOM 2835 O O . VAL B 1 131 ? 43.536 -1.675 133.502 1.00 14.11 111 VAL A O 1
ATOM 2839 N N . ALA B 1 132 ? 42.078 -1.517 135.220 1.00 13.28 112 ALA A N 1
ATOM 2840 C CA . ALA B 1 132 ? 42.886 -2.307 136.155 1.00 13.15 112 ALA A CA 1
ATOM 2841 C C . ALA B 1 132 ? 42.287 -3.686 136.405 1.00 12.96 112 ALA A C 1
ATOM 2842 O O . ALA B 1 132 ? 41.121 -3.808 136.795 1.00 12.92 112 ALA A O 1
ATOM 2844 N N . ASP B 1 133 ? 43.083 -4.727 136.187 1.00 13.11 113 ASP A N 1
ATOM 2845 C CA . ASP B 1 133 ? 42.637 -6.099 136.439 1.00 13.26 113 ASP A CA 1
ATOM 2846 C C . ASP B 1 133 ? 43.838 -7.020 136.506 1.00 13.36 113 ASP A C 1
ATOM 2847 O O . ASP B 1 133 ? 44.905 -6.693 135.970 1.00 13.66 113 ASP A O 1
ATOM 2852 N N . SER B 1 134 ? 43.658 -8.196 137.106 1.00 13.53 114 SER A N 1
ATOM 2853 C CA . SER B 1 134 ? 44.657 -9.252 136.997 1.00 14.15 114 SER A CA 1
ATOM 2854 C C . SER B 1 134 ? 44.738 -9.787 135.559 1.00 14.70 114 SER A C 1
ATOM 2855 O O . SER B 1 134 ? 45.772 -10.309 135.140 1.00 15.26 114 SER A O 1
ATOM 2858 N N . PHE B 1 135 ? 43.615 -9.694 134.856 1.00 14.93 115 PHE A N 1
ATOM 2859 C CA . PHE B 1 135 ? 43.396 -10.274 133.514 1.00 15.74 115 PHE A CA 1
ATOM 2860 C C . PHE B 1 135 ? 43.507 -11.792 133.561 1.00 17.03 115 PHE A C 1
ATOM 2861 O O . PHE B 1 135 ? 43.797 -12.445 132.549 1.00 18.34 115 PHE A O 1
ATOM 2869 N N . GLN B 1 136 ? 43.273 -12.358 134.744 1.00 17.85 116 GLN A N 1
ATOM 2870 C CA . GLN B 1 136 ? 43.216 -13.804 134.909 1.00 19.69 116 GLN A CA 1
ATOM 2871 C C . GLN B 1 136 ? 42.233 -14.265 135.986 1.00 18.05 116 GLN A C 1
ATOM 2872 O O . GLN B 1 136 ? 42.358 -15.372 136.518 1.00 18.49 116 GLN A O 1
ATOM 2878 N N . GLY B 1 137 ? 41.223 -13.446 136.257 1.00 17.04 117 GLY A N 1
ATOM 2879 C CA . GLY B 1 137 ? 40.190 -13.807 137.206 1.00 16.45 117 GLY A CA 1
ATOM 2880 C C . GLY B 1 137 ? 40.633 -13.616 138.641 1.00 16.41 117 GLY A C 1
ATOM 2881 O O . GLY B 1 137 ? 41.652 -12.979 138.909 1.00 15.99 117 GLY A O 1
ATOM 2882 N N . PHE B 1 138 ? 39.850 -14.189 139.551 1.00 16.10 118 PHE A N 1
ATOM 2883 C CA . PHE B 1 138 ? 40.121 -14.095 140.985 1.00 17.10 118 PHE A CA 1
ATOM 2884 C C . PHE B 1 138 ? 41.377 -14.876 141.361 1.00 17.12 118 PHE A C 1
ATOM 2885 O O . PHE B 1 138 ? 41.676 -15.908 140.753 1.00 17.24 118 PHE A O 1
ATOM 2893 N N . PRO B 1 139 ? 42.113 -14.394 142.375 1.00 17.24 119 PRO A N 1
ATOM 2894 C CA . PRO B 1 139 ? 43.323 -15.076 142.844 1.00 17.69 119 PRO A CA 1
ATOM 2895 C C . PRO B 1 139 ? 43.012 -16.294 143.716 1.00 17.73 119 PRO A C 1
ATOM 2896 O O . PRO B 1 139 ? 41.965 -16.348 144.360 1.00 16.58 119 PRO A O 1
ATOM 2900 N N . LYS B 1 140 ? 43.933 -17.248 143.746 1.00 18.40 120 LYS A N 1
ATOM 2901 C CA . LYS B 1 140 ? 43.848 -18.353 144.695 1.00 19.84 120 LYS A CA 1
ATOM 2902 C C . LYS B 1 140 ? 43.927 -17.816 146.112 1.00 18.90 120 LYS A C 1
ATOM 2903 O O . LYS B 1 140 ? 44.700 -16.904 146.404 1.00 18.39 120 LYS A O 1
ATOM 2909 N N . ILE B 1 141 ? 43.118 -18.393 146.996 1.00 17.83 121 ILE A N 1
ATOM 2910 C CA . ILE B 1 141 ? 43.110 -18.016 148.403 1.00 17.72 121 ILE A CA 1
ATOM 2911 C C . ILE B 1 141 ? 44.353 -18.546 149.125 1.00 18.59 121 ILE A C 1
ATOM 2912 O O . ILE B 1 141 ? 44.787 -19.666 148.880 1.00 18.69 121 ILE A O 1
ATOM 2917 N N . THR B 1 142 ? 44.922 -17.728 150.009 1.00 19.24 122 THR A N 1
ATOM 2918 C CA . THR B 1 142 ? 45.990 -18.181 150.899 1.00 20.84 122 THR A CA 1
ATOM 2919 C C . THR B 1 142 ? 45.638 -17.816 152.338 1.00 21.72 122 THR A C 1
ATOM 2920 O O . THR B 1 142 ? 44.618 -17.178 152.588 1.00 20.40 122 THR A O 1
ATOM 2924 N N . ASP B 1 143 ? 46.508 -18.196 153.275 1.00 23.48 123 ASP A N 1
ATOM 2925 C CA . ASP B 1 143 ? 46.294 -17.861 154.687 1.00 25.40 123 ASP A CA 1
ATOM 2926 C C . ASP B 1 143 ? 46.392 -16.367 154.994 1.00 25.46 123 ASP A C 1
ATOM 2927 O O . ASP B 1 143 ? 46.014 -15.942 156.083 1.00 27.35 123 ASP A O 1
ATOM 2932 N N . ASP B 1 144 ? 46.880 -15.567 154.048 1.00 25.50 124 ASP A N 1
ATOM 2933 C CA . ASP B 1 144 ? 46.872 -14.108 154.205 1.00 27.02 124 ASP A CA 1
ATOM 2934 C C . ASP B 1 144 ? 45.499 -13.470 153.981 1.00 24.71 124 ASP A C 1
ATOM 2935 O O . ASP B 1 144 ? 45.290 -12.311 154.343 1.00 24.81 124 ASP A O 1
ATOM 2940 N N . ASP B 1 145 ? 44.575 -14.205 153.371 1.00 22.27 125 ASP A N 1
ATOM 2941 C CA . ASP B 1 145 ? 43.269 -13.637 153.023 1.00 20.49 125 ASP A CA 1
ATOM 2942 C C . ASP B 1 145 ? 42.339 -13.455 154.214 1.00 19.60 125 ASP A C 1
ATOM 2943 O O . ASP B 1 145 ? 42.412 -14.183 155.206 1.00 19.12 125 ASP A O 1
ATOM 2948 N N . HIS B 1 146 ? 41.466 -12.465 154.101 1.00 18.35 126 HIS A N 1
ATOM 2949 C CA . HIS B 1 146 ? 40.412 -12.238 155.090 1.00 18.33 126 HIS A CA 1
ATOM 2950 C C . HIS B 1 146 ? 39.527 -13.492 155.186 1.00 18.19 126 HIS A C 1
ATOM 2951 O O . HIS B 1 146 ? 39.237 -14.117 154.162 1.00 16.76 126 HIS A O 1
ATOM 2958 N N . PRO B 1 147 ? 39.096 -13.879 156.408 1.00 18.13 127 PRO A N 1
ATOM 2959 C CA . PRO B 1 147 ? 38.289 -15.102 156.521 1.00 18.21 127 PRO A CA 1
ATOM 2960 C C . PRO B 1 147 ? 37.028 -15.116 155.651 1.00 18.43 127 PRO A C 1
ATOM 2961 O O . PRO B 1 147 ? 36.637 -16.171 155.152 1.00 17.86 127 PRO A O 1
ATOM 2965 N N . MET B 1 148 ? 36.388 -13.964 155.487 1.00 18.92 128 MET A N 1
ATOM 2966 C CA . MET B 1 148 ? 35.207 -13.873 154.628 1.00 19.34 128 MET A CA 1
ATOM 2967 C C . MET B 1 148 ? 35.535 -14.167 153.163 1.00 18.40 128 MET A C 1
ATOM 2968 O O . MET B 1 148 ? 34.750 -14.818 152.474 1.00 18.31 128 MET A O 1
ATOM 2973 N N . ASP B 1 149 ? 36.697 -13.709 152.703 1.00 17.15 129 ASP A N 1
ATOM 2974 C CA . ASP B 1 149 ? 37.153 -13.999 151.335 1.00 16.27 129 ASP A CA 1
ATOM 2975 C C . ASP B 1 149 ? 37.489 -15.476 151.186 1.00 15.99 129 ASP A C 1
ATOM 2976 O O . ASP B 1 149 ? 37.172 -16.094 150.177 1.00 15.05 129 ASP A O 1
ATOM 2981 N N . ALA B 1 150 ? 38.153 -16.036 152.193 1.00 16.02 130 ALA A N 1
ATOM 2982 C CA . ALA B 1 150 ? 38.525 -17.446 152.172 1.00 16.41 130 ALA A CA 1
ATOM 2983 C C . ALA B 1 150 ? 37.293 -18.346 152.126 1.00 17.54 130 ALA A C 1
ATOM 2984 O O . ALA B 1 150 ? 37.252 -19.326 151.378 1.00 17.32 130 ALA A O 1
ATOM 2986 N N . GLU B 1 151 ? 36.264 -17.994 152.893 1.00 18.14 131 GLU A N 1
ATOM 2987 C CA . GLU B 1 151 ? 35.028 -18.766 152.903 1.00 20.61 131 GLU A CA 1
ATOM 2988 C C . GLU B 1 151 ? 34.333 -18.754 151.539 1.00 20.22 131 GLU A C 1
ATOM 2989 O O . GLU B 1 151 ? 33.919 -19.807 151.052 1.00 20.68 131 GLU A O 1
ATOM 2995 N N . MET B 1 152 ? 34.218 -17.574 150.925 1.00 19.26 132 MET A N 1
ATOM 2996 C CA . MET B 1 152 ? 33.615 -17.444 149.583 1.00 19.59 132 MET A CA 1
ATOM 2997 C C . MET B 1 152 ? 34.418 -18.140 148.501 1.00 18.77 132 MET A C 1
ATOM 2998 O O . MET B 1 152 ? 33.854 -18.752 147.587 1.00 19.03 132 MET A O 1
ATOM 3003 N N . ASN B 1 153 ? 35.739 -17.978 148.577 1.00 17.87 133 ASN A N 1
ATOM 3004 C CA . ASN B 1 153 ? 36.654 -18.541 147.597 1.00 17.88 133 ASN A CA 1
ATOM 3005 C C . ASN B 1 153 ? 36.174 -18.330 146.151 1.00 17.60 133 ASN A C 1
ATOM 3006 O O . ASN B 1 153 ? 35.912 -19.284 145.415 1.00 17.41 133 ASN A O 1
ATOM 3011 N N . LEU B 1 154 ? 36.093 -17.074 145.744 1.00 17.23 134 LEU A N 1
ATOM 3012 C CA . LEU B 1 154 ? 35.527 -16.752 144.437 1.00 17.48 134 LEU A CA 1
ATOM 3013 C C . LEU B 1 154 ? 36.338 -17.344 143.279 1.00 17.34 134 LEU A C 1
ATOM 3014 O O . LEU B 1 154 ? 35.806 -17.551 142.195 1.00 17.57 134 LEU A O 1
ATOM 3019 N N . HIS B 1 155 ? 37.622 -17.614 143.507 1.00 16.90 135 HIS A N 1
ATOM 3020 C CA . HIS B 1 155 ? 38.462 -18.332 142.548 1.00 17.85 135 HIS A CA 1
ATOM 3021 C C . HIS B 1 155 ? 37.779 -19.594 141.987 1.00 18.28 135 HIS A C 1
ATOM 3022 O O . HIS B 1 155 ? 37.952 -19.931 140.815 1.00 18.58 135 HIS A O 1
ATOM 3029 N N . GLN B 1 156 ? 36.959 -20.258 142.795 1.00 18.19 136 GLN A N 1
ATOM 3030 C CA . GLN B 1 156 ? 36.295 -21.494 142.362 1.00 19.48 136 GLN A CA 1
ATOM 3031 C C . GLN B 1 156 ? 35.343 -21.296 141.179 1.00 19.76 136 GLN A C 1
ATOM 3032 O O . GLN B 1 156 ? 35.017 -22.257 140.484 1.00 20.65 136 GLN A O 1
ATOM 3038 N N . TYR B 1 157 ? 34.895 -20.064 140.959 1.00 19.15 137 TYR A N 1
ATOM 3039 C CA . TYR B 1 157 ? 33.923 -19.756 139.896 1.00 19.70 137 TYR A CA 1
ATOM 3040 C C . TYR B 1 157 ? 34.528 -19.202 138.616 1.00 19.27 137 TYR A C 1
ATOM 3041 O O . TYR B 1 157 ? 33.782 -18.868 137.692 1.00 19.07 137 TYR A O 1
ATOM 3050 N N . ASN B 1 158 ? 35.854 -19.090 138.555 1.00 18.29 138 ASN A N 1
ATOM 3051 C CA . ASN B 1 158 ? 36.521 -18.470 137.409 1.00 18.44 138 ASN A CA 1
ATOM 3052 C C . ASN B 1 158 ? 36.049 -19.074 136.082 1.00 19.40 138 ASN A C 1
ATOM 3053 O O . ASN B 1 158 ? 35.637 -18.339 135.174 1.00 19.71 138 ASN A O 1
ATOM 3058 N N . ALA B 1 159 ? 36.081 -20.397 135.977 1.00 20.57 139 ALA A N 1
ATOM 3059 C CA . ALA B 1 159 ? 35.667 -21.058 134.731 1.00 21.65 139 ALA A CA 1
ATOM 3060 C C . ALA B 1 159 ? 34.157 -20.963 134.491 1.00 22.12 139 ALA A C 1
ATOM 3061 O O . ALA B 1 159 ? 33.717 -20.732 133.351 1.00 21.94 139 ALA A O 1
ATOM 3063 N N . ALA B 1 160 ? 33.379 -21.143 135.557 1.00 21.82 140 ALA A N 1
ATOM 3064 C CA . ALA B 1 160 ? 31.919 -21.225 135.476 1.00 22.57 140 ALA A CA 1
ATOM 3065 C C . ALA B 1 160 ? 31.266 -19.989 134.860 1.00 22.17 140 ALA A C 1
ATOM 3066 O O . ALA B 1 160 ? 30.240 -20.104 134.180 1.00 23.38 140 ALA A O 1
ATOM 3068 N N . VAL B 1 161 ? 31.840 -18.815 135.106 1.00 21.36 141 VAL A N 1
ATOM 3069 C CA . VAL B 1 161 ? 31.310 -17.576 134.532 1.00 21.25 141 VAL A CA 1
ATOM 3070 C C . VAL B 1 161 ? 32.260 -16.936 133.507 1.00 20.67 141 VAL A C 1
ATOM 3071 O O . VAL B 1 161 ? 32.052 -15.787 133.106 1.00 20.20 141 VAL A O 1
ATOM 3075 N N . ASP B 1 162 ? 33.272 -17.688 133.065 1.00 20.03 142 ASP A N 1
ATOM 3076 C CA . ASP B 1 162 ? 34.227 -17.226 132.046 1.00 19.87 142 ASP A CA 1
ATOM 3077 C C . ASP B 1 162 ? 34.930 -15.924 132.468 1.00 19.20 142 ASP A C 1
ATOM 3078 O O . ASP B 1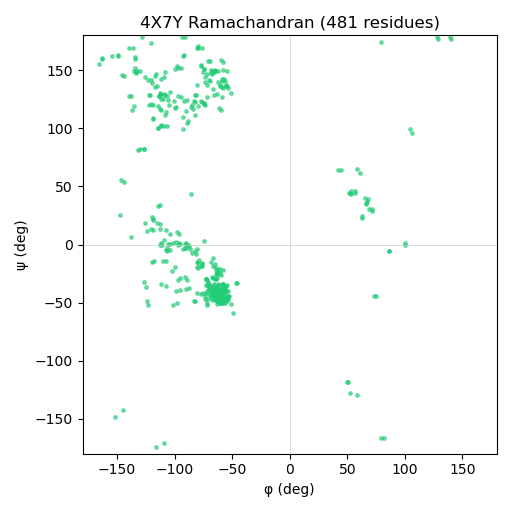 162 ? 35.055 -14.975 131.687 1.00 19.15 142 ASP A O 1
ATOM 3083 N N . LEU B 1 163 ? 35.391 -15.886 133.715 1.00 18.67 143 LEU A N 1
ATOM 3084 C CA . LEU B 1 163 ? 35.947 -14.653 134.269 1.00 18.64 143 LEU A CA 1
ATOM 3085 C C . LEU B 1 163 ? 37.339 -14.289 133.727 1.00 18.45 143 LEU A C 1
ATOM 3086 O O . LEU B 1 163 ? 37.566 -13.137 133.355 1.00 18.66 143 LEU A O 1
ATOM 3091 N N . PRO B 1 164 ? 38.272 -15.258 133.677 1.00 18.46 144 PRO A N 1
ATOM 3092 C CA . PRO B 1 164 ? 39.601 -14.902 133.175 1.00 18.53 144 PRO A CA 1
ATOM 3093 C C . PRO B 1 164 ? 39.548 -14.373 131.737 1.00 18.27 144 PRO A C 1
ATOM 3094 O O . PRO B 1 164 ? 39.163 -15.098 130.821 1.00 19.62 144 PRO A O 1
ATOM 3098 N N . THR B 1 165 ? 39.917 -13.108 131.564 1.00 17.58 145 THR A N 1
ATOM 3099 C CA . THR B 1 165 ? 39.871 -12.443 130.267 1.00 17.47 145 THR A CA 1
ATOM 3100 C C . THR B 1 165 ? 41.168 -11.664 130.086 1.00 17.33 145 THR A C 1
ATOM 3101 O O . THR B 1 165 ? 41.478 -10.761 130.861 1.00 17.23 145 THR A O 1
ATOM 3105 N N . SER B 1 166 ? 41.924 -12.011 129.053 1.00 16.79 146 SER A N 1
ATOM 3106 C CA . SER B 1 166 ? 43.267 -11.473 128.892 1.00 16.69 146 SER A CA 1
ATOM 3107 C C . SER B 1 166 ? 43.253 -10.007 128.513 1.00 16.31 146 SER A C 1
ATOM 3108 O O . SER B 1 166 ? 42.260 -9.501 127.987 1.00 15.54 146 SER A O 1
ATOM 3111 N N . LEU B 1 167 ? 44.366 -9.334 128.788 1.00 16.52 147 LEU A N 1
ATOM 3112 C CA . LEU B 1 167 ? 44.555 -7.961 128.343 1.00 16.83 147 LEU A CA 1
ATOM 3113 C C . LEU B 1 167 ? 44.340 -7.837 126.826 1.00 16.61 147 LEU A C 1
ATOM 3114 O O . LEU B 1 167 ? 43.658 -6.917 126.360 1.00 16.14 147 LEU A O 1
ATOM 3119 N N . ALA B 1 168 ? 44.895 -8.776 126.059 1.00 16.82 148 ALA A N 1
ATOM 3120 C CA . ALA B 1 168 ? 44.753 -8.726 124.609 1.00 16.94 148 ALA A CA 1
ATOM 3121 C C . ALA B 1 168 ? 43.285 -8.772 124.186 1.00 16.56 148 ALA A C 1
ATOM 3122 O O . ALA B 1 168 ? 42.876 -8.069 123.259 1.00 16.28 148 ALA A O 1
ATOM 3124 N N . THR B 1 169 ? 42.490 -9.597 124.868 1.00 16.55 149 THR A N 1
ATOM 3125 C CA . THR B 1 169 ? 41.066 -9.707 124.570 1.00 16.48 149 THR A CA 1
ATOM 3126 C C . THR B 1 169 ? 40.336 -8.411 124.923 1.00 16.01 149 THR A C 1
ATOM 3127 O O . THR B 1 169 ? 39.490 -7.936 124.154 1.00 15.98 149 THR A O 1
ATOM 3131 N N . VAL B 1 170 ? 40.667 -7.821 126.074 1.00 15.65 150 VAL A N 1
ATOM 3132 C CA . VAL B 1 170 ? 40.032 -6.554 126.450 1.00 15.51 150 VAL A CA 1
ATOM 3133 C C . VAL B 1 170 ? 40.375 -5.446 125.440 1.00 16.04 150 VAL A C 1
ATOM 3134 O O . VAL B 1 170 ? 39.499 -4.673 125.032 1.00 15.67 150 VAL A O 1
ATOM 3138 N N . GLN B 1 171 ? 41.633 -5.394 125.007 1.00 16.73 151 GLN A N 1
ATOM 3139 C CA . GLN B 1 171 ? 42.043 -4.417 123.991 1.00 17.12 151 GLN A CA 1
ATOM 3140 C C . GLN B 1 171 ? 41.292 -4.642 122.679 1.00 17.08 151 GLN A C 1
ATOM 3141 O O . GLN B 1 171 ? 40.800 -3.688 122.066 1.00 16.85 151 GLN A O 1
ATOM 3147 N N . ARG B 1 172 ? 41.181 -5.906 122.284 1.00 16.89 152 ARG A N 1
ATOM 3148 C CA . ARG B 1 172 ? 40.367 -6.289 121.119 1.00 17.06 152 ARG A CA 1
ATOM 3149 C C . ARG B 1 172 ? 38.944 -5.741 121.246 1.00 16.47 152 ARG A C 1
ATOM 3150 O O . ARG B 1 172 ? 38.388 -5.185 120.299 1.00 16.20 152 ARG A O 1
ATOM 3158 N N . ASN B 1 173 ? 38.360 -5.873 122.437 1.00 15.59 153 ASN A N 1
ATOM 3159 C CA . ASN B 1 173 ? 37.001 -5.407 122.648 1.00 15.56 153 ASN A CA 1
ATOM 3160 C C . ASN B 1 173 ? 36.881 -3.886 122.501 1.00 15.81 153 ASN A C 1
ATOM 3161 O O . ASN B 1 173 ? 35.980 -3.409 121.810 1.00 15.87 153 ASN A O 1
ATOM 3166 N N . PHE B 1 174 ? 37.791 -3.121 123.110 1.00 15.57 154 PHE A N 1
ATOM 3167 C CA . PHE B 1 174 ? 37.821 -1.669 122.891 1.00 15.87 154 PHE A CA 1
ATOM 3168 C C . PHE B 1 174 ? 37.873 -1.312 121.401 1.00 16.50 154 PHE A C 1
ATOM 3169 O O . PHE B 1 174 ? 37.133 -0.440 120.938 1.00 16.58 154 PHE A O 1
ATOM 3177 N N A SER B 1 175 ? 38.753 -1.985 120.663 0.50 16.59 155 SER A N 1
ATOM 3178 N N B SER B 1 175 ? 38.746 -1.988 120.658 0.50 16.91 155 SER A N 1
ATOM 3179 C CA A SER B 1 175 ? 38.934 -1.706 119.236 0.50 17.23 155 SER A CA 1
ATOM 3180 C CA B SER B 1 175 ? 38.932 -1.686 119.238 0.50 17.77 155 SER A CA 1
ATOM 3181 C C A SER B 1 175 ? 37.660 -1.940 118.417 0.50 17.39 155 SER A C 1
ATOM 3182 C C B SER B 1 175 ? 37.672 -1.955 118.402 0.50 17.70 155 SER A C 1
ATOM 3183 O O A SER B 1 175 ? 37.416 -1.245 117.423 0.50 17.80 155 SER A O 1
ATOM 3184 O O B SER B 1 175 ? 37.451 -1.301 117.376 0.50 18.11 155 SER A O 1
ATOM 3189 N N . ARG B 1 176 ? 36.835 -2.898 118.832 1.00 17.38 156 ARG A N 1
ATOM 3190 C CA . ARG B 1 176 ? 35.584 -3.166 118.115 1.00 17.74 156 ARG A CA 1
ATOM 3191 C C . ARG B 1 176 ? 34.609 -1.986 118.148 1.00 17.27 156 ARG A C 1
ATOM 3192 O O . ARG B 1 176 ? 33.792 -1.847 117.247 1.00 17.67 156 ARG A O 1
ATOM 3200 N N . TYR B 1 177 ? 34.698 -1.147 119.186 1.00 16.50 157 TYR A N 1
ATOM 3201 C CA . TYR B 1 177 ? 33.862 0.037 119.289 1.00 16.35 157 TYR A CA 1
ATOM 3202 C C . TYR B 1 177 ? 34.570 1.288 118.743 1.00 16.94 157 TYR A C 1
ATOM 3203 O O . TYR B 1 177 ? 34.012 2.381 118.792 1.00 17.78 157 TYR A O 1
ATOM 3212 N N . GLY B 1 178 ? 35.797 1.134 118.257 1.00 17.36 158 GLY A N 1
ATOM 3213 C CA . GLY B 1 178 ? 36.616 2.272 117.826 1.00 17.96 158 GLY A CA 1
ATOM 3214 C C . GLY B 1 178 ? 37.071 3.149 118.975 1.00 18.04 158 GLY A C 1
ATOM 3215 O O . GLY B 1 178 ? 37.255 4.365 118.809 1.00 18.70 158 GLY A O 1
ATOM 3216 N N . LEU B 1 179 ? 37.258 2.538 120.146 1.00 17.64 159 LEU A N 1
ATOM 3217 C CA . LEU B 1 179 ? 37.596 3.292 121.348 1.00 17.57 159 LEU A CA 1
ATOM 3218 C C . LEU B 1 179 ? 38.943 2.939 121.986 1.00 17.83 159 LEU A C 1
ATOM 3219 O O . LEU B 1 179 ? 39.216 3.355 123.111 1.00 18.00 159 LEU A O 1
ATOM 3224 N N . LEU B 1 180 ? 39.791 2.192 121.283 1.00 18.22 160 LEU A N 1
ATOM 3225 C CA . LEU B 1 180 ? 41.142 1.918 121.765 1.00 19.09 160 LEU A CA 1
ATOM 3226 C C . LEU B 1 180 ? 42.099 2.996 121.292 1.00 20.23 160 LEU A C 1
ATOM 3227 O O . LEU B 1 180 ? 42.486 3.025 120.114 1.00 21.15 160 LEU A O 1
ATOM 3232 N N . ASP B 1 181 ? 42.469 3.885 122.210 1.00 20.35 161 ASP A N 1
ATOM 3233 C CA . ASP B 1 181 ? 43.398 4.978 121.901 1.00 21.55 161 ASP A CA 1
ATOM 3234 C C . ASP B 1 181 ? 44.237 5.356 123.134 1.00 21.17 161 ASP A C 1
ATOM 3235 O O . ASP B 1 181 ? 44.174 4.664 124.158 1.00 20.10 161 ASP A O 1
ATOM 3240 N N A ASP B 1 182 ? 45.021 6.431 123.046 0.50 21.71 162 ASP A N 1
ATOM 3241 N N B ASP B 1 182 ? 45.013 6.435 123.029 0.50 21.57 162 ASP A N 1
ATOM 3242 C CA A ASP B 1 182 ? 45.980 6.753 124.109 0.50 22.16 162 ASP A CA 1
ATOM 3243 C CA B ASP B 1 182 ? 45.966 6.817 124.072 0.50 21.95 162 ASP A CA 1
ATOM 3244 C C A ASP B 1 182 ? 45.350 7.368 125.364 0.50 21.03 162 ASP A C 1
ATOM 3245 C C B ASP B 1 182 ? 45.317 7.219 125.393 0.50 20.89 162 ASP A C 1
ATOM 3246 O O A ASP B 1 182 ? 46.063 7.673 126.319 0.50 21.14 162 ASP A O 1
ATOM 3247 O O B ASP B 1 182 ? 45.975 7.194 126.434 0.50 21.01 162 ASP A O 1
ATOM 3256 N N . GLN B 1 183 ? 44.030 7.559 125.361 1.00 20.15 163 GLN A N 1
ATOM 3257 C CA . GLN B 1 183 ? 43.299 7.908 126.583 1.00 19.46 163 GLN A CA 1
ATOM 3258 C C . GLN B 1 183 ? 42.731 6.673 127.293 1.00 18.44 163 GLN A C 1
ATOM 3259 O O . GLN B 1 183 ? 41.951 6.802 128.237 1.00 18.78 163 GLN A O 1
ATOM 3265 N N . VAL B 1 184 ? 43.120 5.484 126.833 1.00 17.78 164 VAL A N 1
ATOM 3266 C CA . VAL B 1 184 ? 42.871 4.243 127.563 1.00 17.29 164 VAL A CA 1
ATOM 3267 C C . VAL B 1 184 ? 44.214 3.657 127.990 1.00 17.67 164 VAL A C 1
ATOM 3268 O O . VAL B 1 184 ? 45.067 3.351 127.149 1.00 18.01 164 VAL A O 1
ATOM 3272 N N . ARG B 1 185 ? 44.414 3.515 129.301 1.00 17.93 165 ARG A N 1
ATOM 3273 C CA . ARG B 1 185 ? 45.664 2.960 129.841 1.00 19.14 165 ARG A CA 1
ATOM 3274 C C . ARG B 1 185 ? 45.346 1.748 130.721 1.00 18.12 165 ARG A C 1
ATOM 3275 O O . ARG B 1 185 ? 44.368 1.761 131.472 1.00 17.56 165 ARG A O 1
ATOM 3283 N N . PHE B 1 186 ? 46.196 0.724 130.638 1.00 17.70 166 PHE A N 1
ATOM 3284 C CA . PHE B 1 186 ? 45.954 -0.543 131.321 1.00 17.53 166 PHE A CA 1
ATOM 3285 C C . PHE B 1 186 ? 46.919 -0.741 132.473 1.00 17.63 166 PHE A C 1
ATOM 3286 O O . PHE B 1 186 ? 48.081 -0.346 132.398 1.00 18.15 166 PHE A O 1
ATOM 3294 N N . LEU B 1 187 ? 46.408 -1.357 133.537 1.00 16.82 167 LEU A N 1
ATOM 3295 C CA . LEU B 1 187 ? 47.163 -1.625 134.760 1.00 16.65 167 LEU A CA 1
ATOM 3296 C C . LEU B 1 187 ? 47.043 -3.116 135.078 1.00 16.06 167 LEU A C 1
ATOM 3297 O O . LEU B 1 187 ? 46.184 -3.529 135.853 1.00 15.45 167 LEU A O 1
ATOM 3302 N N . PRO B 1 188 ? 47.867 -3.947 134.420 1.00 16.10 168 PRO A N 1
ATOM 3303 C CA . PRO B 1 188 ? 47.728 -5.391 134.571 1.00 15.86 168 PRO A CA 1
ATOM 3304 C C . PRO B 1 188 ? 48.413 -5.918 135.817 1.00 15.68 168 PRO A C 1
ATOM 3305 O O . PRO B 1 188 ? 49.599 -5.641 136.040 1.00 16.34 168 PRO A O 1
ATOM 3309 N N . GLY B 1 189 ? 47.677 -6.693 136.607 1.00 14.98 169 GLY A N 1
ATOM 3310 C CA . GLY B 1 189 ? 48.210 -7.319 137.809 1.00 14.99 169 GLY A CA 1
ATOM 3311 C C . GLY B 1 189 ? 47.249 -7.293 138.981 1.00 14.28 169 GLY A C 1
ATOM 3312 O O . GLY B 1 189 ? 46.142 -6.766 138.881 1.00 13.89 169 GLY A O 1
ATOM 3313 N N . TRP B 1 190 ? 47.675 -7.886 140.091 1.00 14.47 170 TRP A N 1
ATOM 3314 C CA . TRP B 1 190 ? 46.867 -7.884 141.308 1.00 14.09 170 TRP A CA 1
ATOM 3315 C C . TRP B 1 190 ? 46.845 -6.463 141.858 1.00 13.80 170 TRP A C 1
ATOM 3316 O O . TRP B 1 190 ? 47.864 -5.771 141.826 1.00 14.04 170 TRP A O 1
ATOM 3327 N N . PHE B 1 191 ? 45.695 -6.034 142.384 1.00 13.22 171 PHE A N 1
ATOM 3328 C CA . PHE B 1 191 ? 45.559 -4.650 142.866 1.00 13.45 171 PHE A CA 1
ATOM 3329 C C . 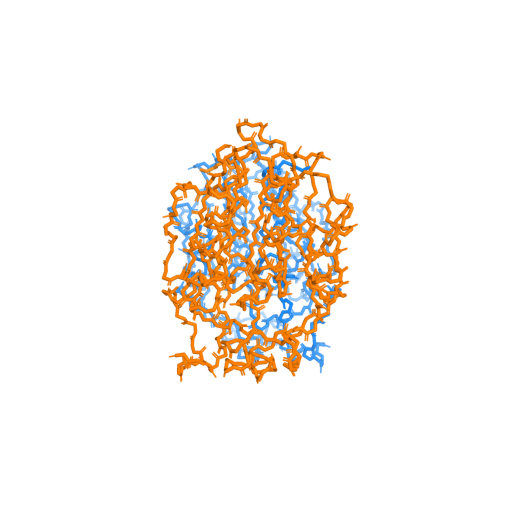PHE B 1 191 ? 46.576 -4.292 143.953 1.00 13.80 171 PHE A C 1
ATOM 3330 O O . PHE B 1 191 ? 47.047 -3.163 144.000 1.00 13.96 171 PHE A O 1
ATOM 3338 N N . LYS B 1 192 ? 46.940 -5.252 144.797 1.00 14.54 172 LYS A N 1
ATOM 3339 C CA . LYS B 1 192 ? 47.946 -4.983 145.833 1.00 15.66 172 LYS A CA 1
ATOM 3340 C C . LYS B 1 192 ? 49.315 -4.629 145.223 1.00 15.91 172 LYS A C 1
ATOM 3341 O O . LYS B 1 192 ? 50.129 -3.961 145.864 1.00 16.46 172 LYS A O 1
ATOM 3347 N N . ASP B 1 193 ? 49.556 -5.080 143.991 1.00 15.94 173 ASP A N 1
ATOM 3348 C CA . ASP B 1 193 ? 50.795 -4.774 143.265 1.00 16.58 173 ASP A CA 1
ATOM 3349 C C . ASP B 1 193 ? 50.701 -3.505 142.423 1.00 16.67 173 ASP A C 1
ATOM 3350 O O . ASP B 1 193 ? 51.674 -2.761 142.307 1.00 17.53 173 ASP A O 1
ATOM 3355 N N . THR B 1 194 ? 49.550 -3.266 141.803 1.00 15.72 174 THR A N 1
ATOM 3356 C CA . THR B 1 194 ? 49.441 -2.195 140.819 1.00 16.10 174 THR A CA 1
ATOM 3357 C C . THR B 1 194 ? 49.005 -0.859 141.396 1.00 16.00 174 THR A C 1
ATOM 3358 O O . THR B 1 194 ? 49.319 0.193 140.831 1.00 17.38 174 THR A O 1
ATOM 3362 N N . MET B 1 195 ? 48.249 -0.883 142.490 1.00 15.58 175 MET A N 1
ATOM 3363 C CA . MET B 1 195 ? 47.632 0.355 142.982 1.00 15.36 175 MET A CA 1
ATOM 3364 C C . MET B 1 195 ? 48.566 1.344 143.704 1.00 15.26 175 MET A C 1
ATOM 3365 O O . MET B 1 195 ? 48.478 2.543 143.452 1.00 15.35 175 MET A O 1
ATOM 3370 N N . PRO B 1 196 ? 49.474 0.861 144.573 1.00 15.16 176 PRO A N 1
ATOM 3371 C CA . PRO B 1 196 ? 50.248 1.845 145.348 1.00 15.72 176 PRO A CA 1
ATOM 3372 C C . PRO B 1 196 ? 51.035 2.865 144.509 1.00 16.47 176 PRO A C 1
ATOM 3373 O O . PRO B 1 196 ? 51.113 4.046 144.881 1.00 17.15 176 PRO A O 1
ATOM 3377 N N . THR B 1 197 ? 51.591 2.423 143.380 1.00 17.05 177 THR A N 1
ATOM 3378 C CA . THR B 1 197 ? 52.366 3.311 142.516 1.00 17.92 177 THR A CA 1
ATOM 3379 C C . THR B 1 197 ? 51.785 3.473 141.104 1.00 17.83 177 THR A C 1
ATOM 3380 O O . THR B 1 197 ? 52.512 3.868 140.187 1.00 18.39 177 THR A O 1
ATOM 3384 N N . ALA B 1 198 ? 50.486 3.212 140.936 1.00 17.86 178 ALA A N 1
ATOM 3385 C CA . ALA B 1 198 ? 49.829 3.449 139.641 1.00 18.26 178 ALA A CA 1
ATOM 3386 C C . ALA B 1 198 ? 50.070 4.913 139.237 1.00 19.11 178 ALA A C 1
ATOM 3387 O O . ALA B 1 198 ? 49.961 5.797 140.063 1.00 19.20 178 ALA A O 1
ATOM 3389 N N . PRO B 1 199 ? 50.402 5.169 137.961 1.00 20.27 179 PRO A N 1
ATOM 3390 C CA . PRO B 1 199 ? 50.843 6.505 137.534 1.00 21.56 179 PRO A CA 1
ATOM 3391 C C . PRO B 1 199 ? 49.726 7.503 137.169 1.00 22.73 179 PRO A C 1
ATOM 3392 O O . PRO B 1 199 ? 49.814 8.191 136.138 1.00 25.14 179 PRO A O 1
ATOM 3396 N N . PHE B 1 200 ? 48.672 7.561 137.979 1.00 22.38 180 PHE A N 1
ATOM 3397 C CA . PHE B 1 200 ? 47.715 8.663 137.907 1.00 21.77 180 PHE A CA 1
ATOM 3398 C C . PHE B 1 200 ? 47.888 9.546 139.129 1.00 22.96 180 PHE A C 1
ATOM 3399 O O . PHE B 1 200 ? 48.257 9.067 140.205 1.00 22.22 180 PHE A O 1
ATOM 3407 N N . GLU B 1 201 ? 47.622 10.834 138.955 1.00 23.40 181 GLU A N 1
ATOM 3408 C CA . GLU B 1 201 ? 47.748 11.809 140.025 1.00 24.73 181 GLU A CA 1
ATOM 3409 C C . GLU B 1 201 ? 46.425 12.056 140.731 1.00 22.86 181 GLU A C 1
ATOM 3410 O O . GLU B 1 201 ? 46.391 12.229 141.949 1.00 22.05 181 GLU A O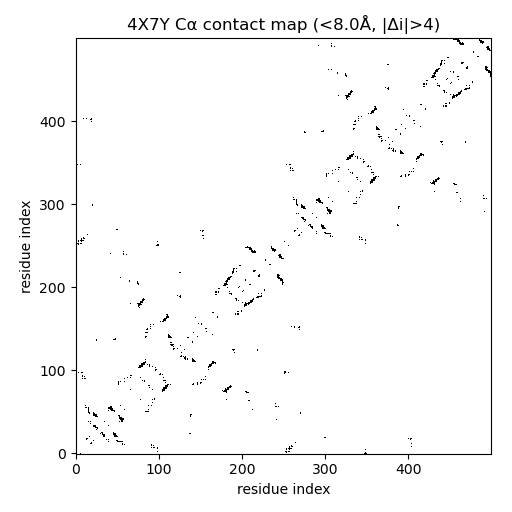 1
ATOM 3416 N N . ARG B 1 202 ? 45.340 12.099 139.960 1.00 21.49 182 ARG A N 1
ATOM 3417 C CA . ARG B 1 202 ? 44.029 12.459 140.487 1.00 21.72 182 ARG A CA 1
ATOM 3418 C C . ARG B 1 202 ? 42.944 11.646 139.792 1.00 18.97 182 ARG A C 1
ATOM 3419 O O . ARG B 1 202 ? 43.050 11.367 138.599 1.00 18.33 182 ARG A O 1
ATOM 3427 N N . LEU B 1 203 ? 41.895 11.294 140.534 1.00 17.23 183 LEU A N 1
ATOM 3428 C CA . LEU B 1 203 ? 40.711 10.632 139.966 1.00 16.28 183 LEU A CA 1
ATOM 3429 C C . LEU B 1 203 ? 39.458 11.458 140.193 1.00 16.29 183 LEU A C 1
ATOM 3430 O O . LEU B 1 203 ? 39.292 12.063 141.259 1.00 16.35 183 LEU A O 1
ATOM 3435 N N . ALA B 1 204 ? 38.579 11.476 139.191 1.00 15.78 184 ALA A N 1
ATOM 3436 C CA . ALA B 1 204 ? 37.236 12.043 139.340 1.00 15.79 184 ALA A CA 1
ATOM 3437 C C . ALA B 1 204 ? 36.196 10.963 139.645 1.00 15.42 184 ALA A C 1
ATOM 3438 O O . ALA B 1 204 ? 35.186 11.231 140.305 1.00 15.41 184 ALA A O 1
ATOM 3440 N N . VAL B 1 205 ? 36.437 9.749 139.139 1.00 14.86 185 VAL A N 1
ATOM 3441 C CA . VAL B 1 205 ? 35.566 8.598 139.398 1.00 14.78 185 VAL A CA 1
ATOM 3442 C C . VAL B 1 205 ? 36.423 7.368 139.658 1.00 14.69 185 VAL A C 1
ATOM 3443 O O . VAL B 1 205 ? 37.315 7.048 138.860 1.00 15.02 185 VAL A O 1
ATOM 3447 N N . LEU B 1 206 ? 36.151 6.705 140.785 1.00 14.47 186 LEU A N 1
ATOM 3448 C CA . LEU B 1 206 ? 36.821 5.482 141.210 1.00 14.59 186 LEU A CA 1
ATOM 3449 C C . LEU B 1 206 ? 35.744 4.406 141.299 1.00 14.42 186 LEU A C 1
ATOM 3450 O O . LEU B 1 206 ? 34.886 4.470 142.163 1.00 14.50 186 LEU A O 1
ATOM 3455 N N . ARG B 1 207 ? 35.760 3.461 140.363 1.00 14.18 187 ARG A N 1
ATOM 3456 C CA . ARG B 1 207 ? 34.740 2.412 140.293 1.00 14.31 187 ARG A CA 1
ATOM 3457 C C . ARG B 1 207 ? 35.352 1.084 140.716 1.00 14.37 187 ARG A C 1
ATOM 3458 O O . ARG B 1 207 ? 36.220 0.539 140.027 1.00 14.49 187 ARG A O 1
ATOM 3466 N N . MET B 1 208 ? 34.917 0.583 141.869 1.00 14.08 188 MET A N 1
ATOM 3467 C CA . MET B 1 208 ? 35.479 -0.632 142.456 1.00 14.25 188 MET A CA 1
ATOM 3468 C C . MET B 1 208 ? 34.581 -1.831 142.184 1.00 14.13 188 MET A C 1
ATOM 3469 O O . MET B 1 208 ? 33.413 -1.818 142.556 1.00 14.06 188 MET A O 1
ATOM 3474 N N . ASP B 1 209 ? 35.133 -2.867 141.556 1.00 14.15 189 ASP A N 1
ATOM 3475 C CA . ASP B 1 209 ? 34.355 -4.027 141.145 1.00 14.97 189 ASP A CA 1
ATOM 3476 C C . ASP B 1 209 ? 35.192 -5.299 141.228 1.00 15.99 189 ASP A C 1
ATOM 3477 O O . ASP B 1 209 ? 35.332 -6.035 140.256 1.00 15.80 189 ASP A O 1
ATOM 3482 N N . GLY B 1 210 ? 35.740 -5.552 142.413 1.00 16.49 190 GLY A N 1
ATOM 3483 C CA . GLY B 1 210 ? 36.584 -6.735 142.653 1.00 17.43 190 GLY A CA 1
ATOM 3484 C C . GLY B 1 210 ? 35.983 -7.757 143.605 1.00 18.13 190 GLY A C 1
ATOM 3485 O O . GLY B 1 210 ? 36.616 -8.779 143.889 1.00 18.70 190 GLY A O 1
ATOM 3486 N N . ASP B 1 211 ? 34.776 -7.479 144.116 1.00 19.17 191 ASP A N 1
ATOM 3487 C CA . ASP B 1 211 ? 33.963 -8.407 144.933 1.00 20.63 191 ASP A CA 1
ATOM 3488 C C . ASP B 1 211 ? 34.409 -8.619 146.390 1.00 19.89 191 ASP A C 1
ATOM 3489 O O . ASP B 1 211 ? 33.581 -8.647 147.309 1.00 21.55 191 ASP A O 1
ATOM 3494 N N . SER B 1 212 ? 35.699 -8.794 146.599 1.00 18.08 192 SER A N 1
ATOM 3495 C CA . SER B 1 212 ? 36.211 -9.318 147.857 1.00 16.69 192 SER A CA 1
ATOM 3496 C C . SER B 1 212 ? 36.569 -8.211 148.835 1.00 15.55 192 SER A C 1
ATOM 3497 O O . SER B 1 212 ? 36.724 -7.056 148.454 1.00 15.18 192 SER A O 1
ATOM 3500 N N . TYR B 1 213 ? 36.696 -8.574 150.110 1.00 15.25 193 TYR A N 1
ATOM 3501 C CA . TYR B 1 213 ? 37.254 -7.673 151.102 1.00 15.25 193 TYR A CA 1
ATOM 3502 C C . TYR B 1 213 ? 38.623 -7.199 150.631 1.00 14.81 193 TYR A C 1
ATOM 3503 O O . TYR B 1 213 ? 38.916 -6.009 150.660 1.00 14.65 193 TYR A O 1
ATOM 3512 N N . GLY B 1 214 ? 39.466 -8.144 150.204 1.00 14.52 194 GLY A N 1
ATOM 3513 C CA . GLY B 1 214 ? 40.838 -7.834 149.836 1.00 14.38 194 GLY A CA 1
ATOM 3514 C C . GLY B 1 214 ? 40.935 -6.839 148.698 1.00 14.14 194 GLY A C 1
ATOM 3515 O O . GLY B 1 214 ? 41.652 -5.849 148.796 1.00 14.28 194 GLY A O 1
ATOM 3516 N N . ALA B 1 215 ? 40.206 -7.098 147.617 1.00 13.83 195 ALA A N 1
ATOM 3517 C CA . ALA B 1 215 ? 40.259 -6.224 146.454 1.00 13.83 195 ALA A CA 1
ATOM 3518 C C . ALA B 1 215 ? 39.709 -4.835 146.759 1.00 13.63 195 ALA A C 1
ATOM 3519 O O . ALA B 1 215 ? 40.224 -3.813 146.290 1.00 14.22 195 ALA A O 1
ATOM 3521 N N . THR B 1 216 ? 38.659 -4.800 147.562 1.00 13.46 196 THR A N 1
ATOM 3522 C CA . THR B 1 216 ? 38.052 -3.538 147.954 1.00 13.39 196 THR A CA 1
ATOM 3523 C C . THR B 1 216 ? 38.992 -2.739 148.864 1.00 13.52 196 THR A C 1
ATOM 3524 O O . THR B 1 216 ? 39.214 -1.543 148.648 1.00 13.51 196 THR A O 1
ATOM 3528 N N . MET B 1 217 ? 39.570 -3.403 149.861 1.00 13.80 197 MET A N 1
ATOM 3529 C CA . MET B 1 217 ? 40.517 -2.739 150.751 1.00 14.26 197 MET A CA 1
ATOM 3530 C C . MET B 1 217 ? 41.809 -2.317 150.034 1.00 14.05 197 MET A C 1
ATOM 3531 O O . MET B 1 217 ? 42.361 -1.258 150.336 1.00 13.85 197 MET A O 1
ATOM 3536 N N . ASP B 1 218 ? 42.286 -3.127 149.083 1.00 14.13 198 ASP A N 1
ATOM 3537 C CA . ASP B 1 218 ? 43.483 -2.776 148.296 1.00 14.51 198 ASP A CA 1
ATOM 3538 C C . ASP B 1 218 ? 43.284 -1.405 147.639 1.00 13.89 198 ASP A C 1
ATOM 3539 O O . ASP B 1 218 ? 44.135 -0.511 147.684 1.00 13.53 198 ASP A O 1
ATOM 3544 N N . VAL B 1 219 ? 42.122 -1.250 147.016 1.00 13.11 199 VAL A N 1
ATOM 3545 C CA . VAL B 1 219 ? 41.855 -0.087 146.179 1.00 13.03 199 VAL A CA 1
ATOM 3546 C C . VAL B 1 219 ? 41.465 1.135 147.014 1.00 13.10 199 VAL A C 1
ATOM 3547 O O . VAL B 1 219 ? 41.895 2.253 146.736 1.00 13.39 199 VAL A O 1
ATOM 3551 N N . LEU B 1 220 ? 40.646 0.940 148.037 1.00 12.90 200 LEU A N 1
ATOM 3552 C CA . LEU B 1 220 ? 40.379 2.042 148.963 1.00 13.24 200 LEU A CA 1
ATOM 3553 C C . LEU B 1 220 ? 41.677 2.537 149.603 1.00 13.31 200 LEU A C 1
ATOM 3554 O O . LEU B 1 220 ? 41.917 3.744 149.670 1.00 13.69 200 LEU A O 1
ATOM 3559 N N . THR B 1 221 ? 42.525 1.618 150.062 1.00 13.32 201 THR A N 1
ATOM 3560 C CA . THR B 1 221 ? 43.782 2.024 150.705 1.00 13.68 201 THR A CA 1
ATOM 3561 C C . THR B 1 221 ? 44.663 2.859 149.772 1.00 13.58 201 THR A C 1
ATOM 3562 O O . THR B 1 221 ? 45.144 3.934 150.126 1.00 14.00 201 THR A O 1
ATOM 3566 N N . HIS B 1 222 ? 44.833 2.371 148.554 1.00 13.49 202 HIS A N 1
ATOM 3567 C CA . HIS B 1 222 ? 45.886 2.873 147.686 1.00 13.94 202 HIS A CA 1
ATOM 3568 C C . HIS B 1 222 ? 45.437 3.835 146.589 1.00 14.33 202 HIS A C 1
ATOM 3569 O O . HIS B 1 222 ? 46.261 4.601 146.103 1.00 15.30 202 HIS A O 1
ATOM 3576 N N . ALA B 1 223 ? 44.161 3.795 146.201 1.00 14.01 203 ALA A N 1
ATOM 3577 C CA . ALA B 1 223 ? 43.634 4.700 145.166 1.00 14.41 203 ALA A CA 1
ATOM 3578 C C . ALA B 1 223 ? 42.711 5.798 145.689 1.00 14.47 203 ALA A C 1
ATOM 3579 O O . ALA B 1 223 ? 42.722 6.916 145.177 1.00 14.77 203 ALA A O 1
ATOM 3581 N N . TYR B 1 224 ? 41.903 5.501 146.698 1.00 14.95 204 TYR A N 1
ATOM 3582 C CA . TYR B 1 224 ? 40.920 6.476 147.179 1.00 15.27 204 TYR A CA 1
ATOM 3583 C C . TYR B 1 224 ? 41.531 7.825 147.613 1.00 15.64 204 TYR A C 1
ATOM 3584 O O . TYR B 1 224 ? 40.925 8.865 147.374 1.00 15.65 204 TYR A O 1
ATOM 3593 N N . PRO B 1 225 ? 42.729 7.821 148.237 1.00 15.84 205 PRO A N 1
ATOM 3594 C CA . PRO B 1 225 ? 43.296 9.124 148.608 1.00 16.32 205 PRO A CA 1
ATOM 3595 C C . PRO B 1 225 ? 43.505 10.086 147.423 1.00 16.54 205 PRO A C 1
ATOM 3596 O O . PRO B 1 225 ? 43.564 11.305 147.635 1.00 17.65 205 PRO A O 1
ATOM 3600 N N . ARG B 1 226 ? 43.596 9.552 146.197 1.00 15.82 206 ARG A N 1
ATOM 3601 C CA . ARG B 1 226 ? 43.725 10.388 144.994 1.00 16.30 206 ARG A CA 1
ATOM 3602 C C . ARG B 1 226 ? 42.390 10.801 144.348 1.00 15.92 206 ARG A C 1
ATOM 3603 O O . ARG B 1 226 ? 42.387 11.492 143.324 1.00 16.27 206 ARG A O 1
ATOM 3611 N N . LEU B 1 227 ? 41.267 10.395 144.939 1.00 15.91 207 LEU A N 1
ATOM 3612 C CA . LEU B 1 227 ? 39.948 10.798 144.454 1.00 16.12 207 LEU A CA 1
ATOM 3613 C C . LEU B 1 227 ? 39.692 12.239 144.870 1.00 16.82 207 LEU A C 1
ATOM 3614 O O . LEU B 1 227 ? 39.726 12.566 146.061 1.00 17.78 207 LEU A O 1
ATOM 3619 N N . SER B 1 228 ? 39.438 13.096 143.887 1.00 17.38 208 SER A N 1
ATOM 3620 C CA . SER B 1 228 ? 39.248 14.526 144.126 1.00 18.50 208 SER A CA 1
ATOM 3621 C C . SER B 1 228 ? 38.010 14.802 144.968 1.00 19.14 208 SER A C 1
ATOM 3622 O O . SER B 1 228 ? 37.030 14.066 144.894 1.00 19.04 208 SER A O 1
ATOM 3625 N N . PRO B 1 229 ? 38.038 15.891 145.761 1.00 20.30 209 PRO A N 1
ATOM 3626 C CA . PRO B 1 229 ? 36.801 16.376 146.363 1.00 21.07 209 PRO A CA 1
ATOM 3627 C C . PRO B 1 229 ? 35.755 16.588 145.266 1.00 20.41 209 PRO A C 1
ATOM 3628 O O . PRO B 1 229 ? 36.075 17.114 144.200 1.00 21.71 209 PRO A O 1
ATOM 3632 N N . GLY B 1 230 ? 34.532 16.126 145.504 1.00 20.06 210 GLY A N 1
ATOM 3633 C CA . GLY B 1 230 ? 33.474 16.168 144.492 1.00 19.67 210 GLY A CA 1
ATOM 3634 C C . GLY B 1 230 ? 33.482 14.969 143.558 1.00 19.09 210 GLY A C 1
ATOM 3635 O O . GLY B 1 230 ? 32.584 14.831 142.719 1.00 19.69 210 GLY A O 1
ATOM 3636 N N . GLY B 1 231 ? 34.490 14.109 143.691 1.00 17.96 211 GLY A N 1
ATOM 3637 C CA . GLY B 1 231 ? 34.590 12.894 142.885 1.00 17.54 211 GLY A CA 1
ATOM 3638 C C . GLY B 1 231 ? 33.688 11.809 143.435 1.00 17.15 211 GLY A C 1
ATOM 3639 O O . GLY B 1 231 ? 33.142 11.937 144.532 1.00 17.17 211 GLY A O 1
ATOM 3640 N N . PHE B 1 232 ? 33.544 10.723 142.672 1.00 16.02 212 PHE A N 1
ATOM 3641 C CA . PHE B 1 232 ? 32.611 9.658 143.001 1.00 15.80 212 PHE A CA 1
ATOM 3642 C C . PHE B 1 232 ? 33.326 8.336 143.266 1.00 15.19 212 PHE A C 1
ATOM 3643 O O . PHE B 1 232 ? 34.235 7.949 142.520 1.00 14.93 212 PHE A O 1
ATOM 3651 N N . ALA B 1 233 ? 32.906 7.666 144.334 1.00 14.70 213 ALA A N 1
ATOM 3652 C CA . ALA B 1 233 ? 33.369 6.331 144.683 1.00 14.47 213 ALA A CA 1
ATOM 3653 C C . ALA B 1 233 ? 32.203 5.352 144.514 1.00 14.37 213 ALA A C 1
ATOM 3654 O O . ALA B 1 233 ? 31.191 5.459 145.207 1.00 15.14 213 ALA A O 1
ATOM 3656 N N . ILE B 1 234 ? 32.345 4.412 143.581 1.00 14.04 214 ILE A N 1
ATOM 3657 C CA . ILE B 1 234 ? 31.291 3.435 143.263 1.00 14.01 214 ILE A CA 1
ATOM 3658 C C . ILE B 1 234 ? 31.736 2.059 143.789 1.00 13.85 214 ILE A C 1
ATOM 3659 O O . ILE B 1 234 ? 32.861 1.622 143.503 1.00 13.70 214 ILE A O 1
ATOM 3664 N N . ILE B 1 235 ? 30.863 1.404 144.556 1.00 13.68 215 ILE A N 1
ATOM 3665 C CA . ILE B 1 235 ? 31.098 0.048 145.057 1.00 14.01 215 ILE A CA 1
ATOM 3666 C C . ILE B 1 235 ? 30.119 -0.888 144.366 1.00 13.99 215 ILE A C 1
ATOM 3667 O O . ILE B 1 235 ? 28.936 -0.924 144.698 1.00 14.13 215 ILE A O 1
ATOM 3672 N N . ASP B 1 236 ? 30.602 -1.633 143.382 1.00 14.15 216 ASP A N 1
ATOM 3673 C CA . ASP B 1 236 ? 29.726 -2.474 142.574 1.00 14.76 216 ASP A CA 1
ATOM 3674 C C . ASP B 1 236 ? 29.096 -3.609 143.376 1.00 15.11 216 ASP A C 1
ATOM 3675 O O . ASP B 1 236 ? 27.952 -4.009 143.105 1.00 15.44 216 ASP A O 1
ATOM 3680 N N . ASP B 1 237 ? 29.860 -4.127 144.339 1.00 15.03 217 ASP A N 1
ATOM 3681 C CA . ASP B 1 237 ? 29.564 -5.409 144.989 1.00 15.78 217 ASP A CA 1
ATOM 3682 C C . ASP B 1 237 ? 29.167 -5.257 146.459 1.00 15.58 217 ASP A C 1
ATOM 3683 O O . ASP B 1 237 ? 29.448 -6.130 147.285 1.00 15.77 217 ASP A O 1
ATOM 3688 N N . TYR B 1 238 ? 28.474 -4.169 146.785 1.00 15.61 218 TYR A N 1
ATOM 3689 C CA . TYR B 1 238 ? 28.167 -3.854 148.179 1.00 16.05 218 TYR A CA 1
ATOM 3690 C C . TYR B 1 238 ? 27.259 -4.888 148.842 1.00 17.08 218 TYR A C 1
ATOM 3691 O O . TYR B 1 238 ? 27.311 -5.059 150.070 1.00 17.22 218 TYR A O 1
ATOM 3700 N N . CYS B 1 239 ? 26.465 -5.596 148.040 1.00 17.84 219 CYS A N 1
ATOM 3701 C CA . CYS B 1 239 ? 25.641 -6.696 148.532 1.00 19.32 219 CYS A CA 1
ATOM 3702 C C . CYS B 1 239 ? 26.445 -7.886 149.075 1.00 18.27 219 CYS A C 1
ATOM 3703 O O . CYS B 1 239 ? 25.903 -8.699 149.827 1.00 19.82 219 CYS A O 1
ATOM 3706 N N . ILE B 1 240 ? 27.722 -7.993 148.706 1.00 17.15 220 ILE A N 1
ATOM 3707 C CA . ILE B 1 240 ? 28.574 -9.080 149.168 1.00 16.90 220 ILE A CA 1
ATOM 3708 C C . ILE B 1 240 ? 29.116 -8.703 150.551 1.00 16.41 220 ILE A C 1
ATOM 3709 O O . ILE B 1 240 ? 29.739 -7.643 150.703 1.00 15.99 220 ILE A O 1
ATOM 3714 N N . PRO B 1 241 ? 28.878 -9.559 151.568 1.00 15.97 221 PRO A N 1
ATOM 3715 C CA . PRO B 1 241 ? 29.258 -9.176 152.918 1.00 15.97 221 PRO A CA 1
ATOM 3716 C C . PRO B 1 241 ? 30.736 -8.801 153.080 1.00 15.74 221 PRO A C 1
ATOM 3717 O O . PRO B 1 241 ? 31.050 -7.842 153.788 1.00 15.80 221 PRO A O 1
ATOM 3721 N N . ALA B 1 242 ? 31.628 -9.531 152.416 1.00 15.38 222 ALA A N 1
ATOM 3722 C CA . ALA B 1 242 ? 33.056 -9.262 152.507 1.00 15.23 222 ALA A CA 1
ATOM 3723 C C . ALA B 1 242 ? 33.424 -7.874 151.978 1.00 15.27 222 ALA A C 1
ATOM 3724 O O . ALA B 1 242 ? 34.244 -7.176 152.577 1.00 15.64 222 ALA A O 1
ATOM 3726 N N . CYS B 1 243 ? 32.821 -7.487 150.861 1.00 15.32 223 CYS A N 1
ATOM 3727 C CA . CYS B 1 243 ? 33.007 -6.154 150.303 1.00 15.48 223 CYS A CA 1
ATOM 3728 C C . CYS B 1 243 ? 32.489 -5.063 151.247 1.00 15.83 223 CYS A C 1
ATOM 3729 O O . CYS B 1 243 ? 33.180 -4.079 151.543 1.00 15.70 223 CYS A O 1
ATOM 3732 N N . ARG B 1 244 ? 31.274 -5.253 151.735 1.00 16.60 224 ARG A N 1
ATOM 3733 C CA . ARG B 1 244 ? 30.659 -4.304 152.656 1.00 17.16 224 ARG A CA 1
ATOM 3734 C C . ARG B 1 244 ? 31.516 -4.118 153.913 1.00 16.94 224 ARG A C 1
ATOM 3735 O O . ARG B 1 244 ? 31.693 -3.002 154.399 1.00 16.52 224 ARG A O 1
ATOM 3743 N N . GLU B 1 245 ? 32.080 -5.219 154.404 1.00 17.23 225 GLU A N 1
ATOM 3744 C CA . GLU B 1 245 ? 32.953 -5.184 155.572 1.00 17.99 225 GLU A CA 1
ATOM 3745 C C . GLU B 1 245 ? 34.144 -4.253 155.353 1.00 16.81 225 GLU A C 1
ATOM 3746 O O . GLU B 1 245 ? 34.480 -3.450 156.226 1.00 16.90 225 GLU A O 1
ATOM 3752 N N . ALA B 1 246 ? 34.788 -4.361 154.189 1.00 15.57 226 ALA A N 1
ATOM 3753 C CA . ALA B 1 246 ? 35.939 -3.512 153.860 1.00 14.88 226 ALA A CA 1
ATOM 3754 C C . ALA B 1 246 ? 35.534 -2.048 153.746 1.00 14.49 226 ALA A C 1
ATOM 3755 O O . ALA B 1 246 ? 36.233 -1.160 154.216 1.00 14.15 226 ALA A O 1
ATOM 3757 N N . VAL B 1 247 ? 34.382 -1.810 153.133 1.00 14.35 227 VAL A N 1
ATOM 3758 C CA . VAL B 1 247 ? 33.863 -0.448 152.985 1.00 14.33 227 VAL A CA 1
ATOM 3759 C C . VAL B 1 247 ? 33.693 0.217 154.354 1.00 14.77 227 VAL A C 1
ATOM 3760 O O . VAL B 1 247 ? 34.152 1.342 154.567 1.00 14.72 227 VAL A O 1
ATOM 3764 N N . HIS B 1 248 ? 33.046 -0.475 155.285 1.00 15.44 228 HIS A N 1
ATOM 3765 C CA . HIS B 1 248 ? 32.809 0.121 156.599 1.00 16.40 228 HIS A CA 1
ATOM 3766 C C . HIS B 1 248 ? 34.083 0.249 157.406 1.00 16.31 228 HIS A C 1
ATOM 3767 O O . HIS B 1 248 ? 34.246 1.239 158.124 1.00 15.99 228 HIS A O 1
ATOM 3774 N N . GLU B 1 249 ? 34.976 -0.734 157.303 1.00 16.06 229 GLU A N 1
ATOM 3775 C CA . GLU B 1 249 ? 36.253 -0.654 158.019 1.00 17.03 229 GLU A CA 1
ATOM 3776 C C . GLU B 1 249 ? 37.050 0.561 157.555 1.00 16.08 229 GLU A C 1
ATOM 3777 O O . GLU B 1 249 ? 37.597 1.312 158.372 1.00 16.06 229 GLU A O 1
ATOM 3783 N N . TYR B 1 250 ? 37.128 0.745 156.240 1.00 15.12 230 TYR A N 1
ATOM 3784 C CA . TYR B 1 250 ? 37.863 1.863 155.673 1.00 14.53 230 TYR A CA 1
ATOM 3785 C C . TYR B 1 250 ? 37.228 3.218 156.047 1.00 14.89 230 TYR A C 1
ATOM 3786 O O . TYR B 1 250 ? 37.937 4.151 156.452 1.00 14.85 230 TYR A O 1
ATOM 3795 N N . ARG B 1 251 ? 35.908 3.327 155.896 1.00 15.09 231 ARG A N 1
ATOM 3796 C CA . ARG B 1 251 ? 35.200 4.576 156.225 1.00 15.59 231 ARG A CA 1
ATOM 3797 C C . ARG B 1 251 ? 35.348 4.932 157.701 1.00 16.56 231 ARG A C 1
ATOM 3798 O O . ARG B 1 251 ? 35.604 6.097 158.038 1.00 17.27 231 ARG A O 1
ATOM 3806 N N . ASP B 1 252 ? 35.219 3.932 158.571 1.00 16.96 232 ASP A N 1
ATOM 3807 C CA . ASP B 1 252 ? 35.408 4.139 160.015 1.00 18.65 232 ASP A CA 1
ATOM 3808 C C . ASP B 1 252 ? 36.830 4.615 160.313 1.00 17.93 232 ASP A C 1
ATOM 3809 O O . ASP B 1 252 ? 37.026 5.536 161.117 1.00 18.08 232 ASP A O 1
ATOM 3814 N N . ARG B 1 253 ? 37.815 3.976 159.683 1.00 17.36 233 ARG A N 1
ATOM 3815 C CA . ARG B 1 253 ? 39.233 4.289 159.911 1.00 17.12 233 ARG A CA 1
ATOM 3816 C C . ARG B 1 253 ? 39.528 5.752 159.591 1.00 17.26 233 ARG A C 1
ATOM 3817 O O . ARG B 1 253 ? 40.266 6.427 160.320 1.00 17.53 233 ARG A O 1
ATOM 3825 N N . HIS B 1 254 ? 38.932 6.237 158.505 1.00 16.87 234 HIS A N 1
ATOM 3826 C CA . HIS B 1 254 ? 39.235 7.562 157.993 1.00 17.23 234 HIS A CA 1
ATOM 3827 C C . HIS B 1 254 ? 38.202 8.639 158.346 1.00 18.33 234 HIS A C 1
ATOM 3828 O O . HIS B 1 254 ? 38.342 9.786 157.931 1.00 19.05 234 HIS A O 1
ATOM 3835 N N . GLY B 1 255 ? 37.172 8.269 159.094 1.00 18.98 235 GLY A N 1
ATOM 3836 C CA . GLY B 1 255 ? 36.116 9.221 159.482 1.00 19.80 235 GLY A CA 1
ATOM 3837 C C . GLY B 1 255 ? 35.279 9.721 158.315 1.00 20.12 235 GLY A C 1
ATOM 3838 O O . GLY B 1 255 ? 34.871 10.882 158.280 1.00 21.22 235 GLY A O 1
ATOM 3839 N N . ILE B 1 256 ? 35.031 8.848 157.344 1.00 19.31 236 ILE A N 1
ATOM 3840 C CA . ILE B 1 256 ? 34.246 9.200 156.177 1.00 19.49 236 ILE A CA 1
ATOM 3841 C C . ILE B 1 256 ? 32.777 8.933 156.451 1.00 19.82 236 ILE A C 1
ATOM 3842 O O . ILE B 1 256 ? 32.402 7.811 156.804 1.00 19.81 236 ILE A O 1
ATOM 3847 N N . SER B 1 257 ? 31.951 9.963 156.280 1.00 20.45 237 SER A N 1
ATOM 3848 C CA . SER B 1 257 ? 30.513 9.858 156.525 1.00 21.51 237 SER A CA 1
ATOM 3849 C C . SER B 1 257 ? 29.661 10.253 155.317 1.00 21.60 237 SER A C 1
ATOM 3850 O O . SER B 1 257 ? 28.453 10.410 155.446 1.00 22.12 237 SER A O 1
ATOM 3853 N N . ASP B 1 258 ? 30.277 10.410 154.151 1.00 21.33 238 ASP A N 1
ATOM 3854 C CA . ASP B 1 258 ? 29.532 10.784 152.939 1.00 22.25 238 ASP A CA 1
ATOM 3855 C C . ASP B 1 258 ? 28.440 9.754 152.654 1.00 21.66 238 ASP A C 1
ATOM 3856 O O . ASP B 1 258 ? 28.689 8.547 152.757 1.00 20.65 238 ASP A O 1
ATOM 3861 N N . GLU B 1 259 ? 27.235 10.231 152.332 1.00 21.55 239 GLU A N 1
ATOM 3862 C CA . GLU B 1 259 ? 26.055 9.369 152.235 1.00 22.23 239 GLU A CA 1
ATOM 3863 C C . GLU B 1 259 ? 26.263 8.264 151.203 1.00 19.89 239 GLU A C 1
ATOM 3864 O O . GLU B 1 259 ? 26.599 8.543 150.053 1.00 19.54 239 GLU A O 1
ATOM 3870 N N . ILE B 1 260 ? 26.036 7.027 151.632 1.00 18.96 240 ILE A N 1
ATOM 3871 C CA . ILE B 1 260 ? 25.994 5.865 150.740 1.00 18.21 240 ILE A CA 1
ATOM 3872 C C . ILE B 1 260 ? 24.641 5.801 150.054 1.00 17.86 240 ILE A C 1
ATOM 3873 O O . ILE B 1 260 ? 23.608 5.690 150.718 1.00 19.21 240 ILE A O 1
ATOM 3878 N N . VAL B 1 261 ? 24.644 5.875 148.725 1.00 16.98 241 VAL A N 1
ATOM 3879 C CA . VAL B 1 261 ? 23.414 5.927 147.942 1.00 16.60 241 VAL A CA 1
ATOM 3880 C C . VAL B 1 261 ? 23.281 4.653 147.101 1.00 15.81 241 VAL A C 1
ATOM 3881 O O . VAL B 1 261 ? 24.211 4.296 146.379 1.00 15.26 241 VAL A O 1
ATOM 3885 N N . GLU B 1 262 ? 22.138 3.970 147.198 1.00 16.14 242 GLU A N 1
ATOM 3886 C CA . GLU B 1 262 ? 21.915 2.742 146.423 1.00 15.78 242 GLU A CA 1
ATOM 3887 C C . GLU B 1 262 ? 21.664 3.048 144.952 1.00 16.22 242 GLU A C 1
ATOM 3888 O O . GLU B 1 262 ? 20.994 4.035 144.602 1.00 17.14 242 GLU A O 1
ATOM 3894 N N . ILE B 1 263 ? 22.172 2.163 144.103 1.00 15.63 243 ILE A N 1
ATOM 3895 C CA . ILE B 1 263 ? 21.941 2.240 142.664 1.00 15.76 243 ILE A CA 1
ATOM 3896 C C . ILE B 1 263 ? 20.871 1.231 142.262 1.00 15.59 243 ILE A C 1
ATOM 3897 O O . ILE B 1 263 ? 19.892 1.578 141.593 1.00 16.23 243 ILE A O 1
ATOM 3902 N N . ASP B 1 264 ? 21.070 -0.025 142.659 1.00 15.24 244 ASP A N 1
ATOM 3903 C CA . ASP B 1 264 ? 20.131 -1.106 142.342 1.00 15.63 244 ASP A CA 1
ATOM 3904 C C . ASP B 1 264 ? 20.104 -2.070 143.532 1.00 15.94 244 ASP A C 1
ATOM 3905 O O . ASP B 1 264 ? 20.175 -1.603 144.668 1.00 16.35 244 ASP A O 1
ATOM 3910 N N . ARG B 1 265 ? 20.006 -3.378 143.319 1.00 16.14 245 ARG A N 1
ATOM 3911 C CA . ARG B 1 265 ? 20.023 -4.318 144.444 1.00 17.07 245 ARG A CA 1
ATOM 3912 C C . ARG B 1 265 ? 21.425 -4.741 144.864 1.00 16.95 245 ARG A C 1
ATOM 3913 O O . ARG B 1 265 ? 21.578 -5.455 145.864 1.00 17.63 245 ARG A O 1
ATOM 3921 N N . GLN B 1 266 ? 22.446 -4.287 144.139 1.00 16.47 246 GLN A N 1
ATOM 3922 C CA . GLN B 1 266 ? 23.822 -4.714 144.385 1.00 16.78 246 GLN A CA 1
ATOM 3923 C C . GLN B 1 266 ? 24.788 -3.564 144.654 1.00 15.94 246 GLN A C 1
ATOM 3924 O O . GLN B 1 266 ? 25.571 -3.626 145.607 1.00 16.21 246 GLN A O 1
ATOM 3930 N N . GLY B 1 267 ? 24.758 -2.529 143.813 1.00 15.06 247 GLY A N 1
ATOM 3931 C CA . GLY B 1 267 ? 25.746 -1.459 143.851 1.00 14.34 247 GLY A CA 1
ATOM 3932 C C . GLY B 1 267 ? 25.303 -0.235 144.620 1.00 13.97 247 GLY A C 1
ATOM 3933 O O . GLY B 1 267 ? 24.106 0.045 144.708 1.00 14.34 247 GLY A O 1
ATOM 3934 N N . VAL B 1 268 ? 26.282 0.477 145.182 1.00 13.59 248 VAL A N 1
ATOM 3935 C CA . VAL B 1 268 ? 26.091 1.766 145.835 1.00 13.81 248 VAL A CA 1
ATOM 3936 C C . VAL B 1 268 ? 27.205 2.730 145.419 1.00 13.88 248 VAL A C 1
ATOM 3937 O O . VAL B 1 268 ? 28.201 2.328 144.834 1.00 13.71 248 VAL A O 1
ATOM 3941 N N . TYR B 1 269 ? 27.061 4.006 145.755 1.00 14.35 249 TYR A N 1
ATOM 3942 C CA . TYR B 1 269 ? 28.153 4.967 145.573 1.00 15.12 249 TYR A CA 1
ATOM 3943 C C . TYR B 1 269 ? 28.060 6.042 146.645 1.00 15.72 249 TYR A C 1
ATOM 3944 O O . TYR B 1 269 ? 27.025 6.190 147.297 1.00 15.66 249 TYR A O 1
ATOM 3953 N N . TRP B 1 270 ? 29.157 6.770 146.822 1.00 15.83 250 TRP A N 1
ATOM 3954 C CA . TRP B 1 270 ? 29.104 8.062 147.495 1.00 16.22 250 TRP A CA 1
ATOM 3955 C C . TRP B 1 270 ? 29.910 9.110 146.743 1.00 16.82 250 TRP A C 1
ATOM 3956 O O . TRP B 1 270 ? 30.761 8.784 145.907 1.00 16.61 250 TRP A O 1
ATOM 3967 N N . ARG B 1 271 ? 29.595 10.372 147.015 1.00 17.83 251 ARG A N 1
ATOM 3968 C CA . ARG B 1 271 ? 30.347 11.490 146.477 1.00 19.08 251 ARG A CA 1
ATOM 3969 C C . ARG B 1 271 ? 31.236 12.051 147.587 1.00 19.94 251 ARG A C 1
ATOM 3970 O O . ARG B 1 271 ? 30.760 12.298 148.706 1.00 20.27 251 ARG A O 1
ATOM 3978 N N . ARG B 1 272 ? 32.514 12.251 147.281 1.00 20.50 252 ARG A N 1
ATOM 3979 C CA . ARG B 1 272 ? 33.489 12.653 148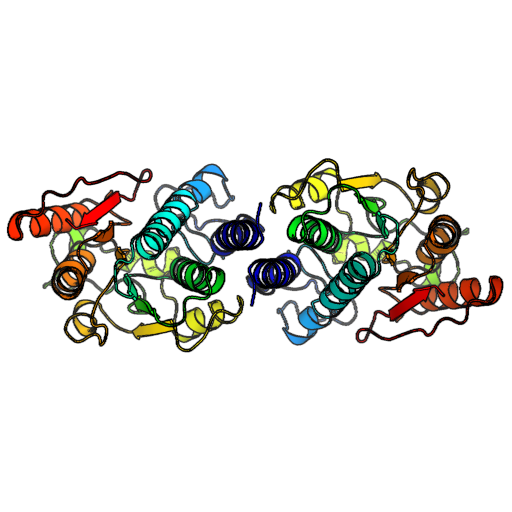.287 1.00 22.49 252 ARG A CA 1
ATOM 3980 C C . ARG B 1 272 ? 33.324 14.130 148.590 1.00 24.38 252 ARG A C 1
ATOM 3981 O O . ARG B 1 272 ? 33.408 14.962 147.690 1.00 25.23 252 ARG A O 1
ATOM 3989 N N . SER B 1 273 ? 33.096 14.451 149.859 1.00 26.72 253 SER A N 1
ATOM 3990 C CA . SER B 1 273 ? 33.002 15.838 150.296 1.00 29.43 253 SER A CA 1
ATOM 3991 C C . SER B 1 273 ? 34.398 16.352 150.636 1.00 31.09 253 SER A C 1
ATOM 3992 O O . SER B 1 273 ? 35.265 15.587 151.066 1.00 32.15 253 SER A O 1
#

Radius of gyration: 25.96 Å; Cα contacts (8 Å, |Δi|>4): 1039; chains: 2; bounding box: 54×44×81 Å

Foldseek 3Di:
DDPLVVQLVVLQCQLLVVPPQAFFFCDDPRHDRGRDLVCQQQLNTQGPDHQDSRHNLVLVVLLVQLVQCVVVVFDAEAEEAQQQLNSSLLSSLSNCVSVVPDPYAYEYEYQLAADDQDDPPDDPLCVVPRRVVCCVSSVRNHHPVSSLVVSVVVVRNDPRYHYQHRQLLPGQQVPPTQAHQEYHYDRQALVSLLSCCVRPVVRYTQQGKYKYQACVRVRNVVSVVVSCVVVVNDFDWADRHNGMTMGGHD/DDPLVVQLVVLLCQLLVVPPQAFFFDDDPRHDRHRDLVCQQQLNTQGPDHQDSRHVLVLVVLLVQLVQCVVVVFDAEAEEAQQQLNSSLLSVLSNCVSVVPDPYAYEYEYQLAADDADDPVFDVLCVVPRCVVCCVRRVRRHHPVSSLVVSVVVPRNDPSYHYQHRQLLPRQQPPPIQAHQEYAYDRQALVSLLSCCVRPVVRYTQQGKYKDSACVRVRNVVNVVVSCVVVVNDFDWADRHNGMTMGGHD

Sequence (500 aa):
STGVELYLDLLKRTVSNFIYQDATHVAGLITQAAFVEEARESGEDYPTVAHTAIGMKRLNNLQHCVESALRDGVPGDVLETGVWRGGACIFARGILKAYDVRDRTVWVADSFQGFPKITDDDHPMDAEMNLHQYNAAVDLPTSLATVQRNFSSRYGLLDDDQVRFLPGWFKDTMPTAPFERLAVLRMDGDSYGATMDVLTHAYPRLSPGGFAIIDDYCIPACREAVHEYRDRHGISDEIVEIDRQGVYWRRSSTGVELYLDLLKRTVSNFIYQDATHVAGLITQAAFVEEARESGEDYPTVAHTAIGMMKRLNNLQHCVESALRDGVPGDVLETGVWRGGACIFARGILKAYDVRDRTVWVADSFQGFPKITDDDHPMDAEMNLHQYNAAVDLPTSLATVQRNFSSRYGLLDDDQVRFLPGWFKDTMPTAPFERLAVLRMDGDSYGATMDVLTHAYPRLSPGGFAIIDDYCIPACREAVHEYRDRHGISDEIVEIDRQGVYWRRS

B-factor: mean 20.1, std 7.31, range [12.22, 69.69]

Organism: Micromonospora griseorubida (NCBI:txid28040)